Protein AF-0000000072260218 (afdb_homodimer)

Organism: Indibacter alkaliphilus (strain CCUG 57479 / KCTC 22604 / LW1) (NCBI:txid1189612)

Structure (mmCIF, N/CA/C/O backbone):
data_AF-0000000072260218-model_v1
#
loop_
_entity.id
_entity.type
_entity.pdbx_description
1 polymer 'Putative NADH-dependent oxidoreductase-possiblyglucose-fructose dependent oxidoreductase'
#
loop_
_atom_site.group_PDB
_atom_site.id
_atom_site.type_symbol
_atom_site.label_atom_id
_atom_site.label_alt_id
_atom_site.label_comp_id
_atom_site.label_asym_id
_atom_site.label_entity_id
_atom_site.label_seq_id
_atom_site.pdbx_PDB_ins_code
_atom_site.Cartn_x
_atom_site.Cartn_y
_atom_site.Cartn_z
_atom_site.occupancy
_atom_site.B_iso_or_equiv
_atom_site.auth_seq_id
_atom_site.auth_comp_id
_atom_site.auth_asym_id
_atom_site.auth_atom_id
_atom_site.pdbx_PDB_model_num
ATOM 1 N N . MET A 1 1 ? -12.445 -49.875 -11.922 1 36.62 1 MET A N 1
ATOM 2 C CA . MET A 1 1 ? -11.469 -49.812 -13 1 36.62 1 MET A CA 1
ATOM 3 C C . MET A 1 1 ? -10.359 -48.812 -12.664 1 36.62 1 MET A C 1
ATOM 5 O O . MET A 1 1 ? -10.633 -47.656 -12.344 1 36.62 1 MET A O 1
ATOM 9 N N . SER A 1 2 ? -9.242 -49.219 -12.133 1 46.06 2 SER A N 1
ATOM 10 C CA . SER A 1 2 ? -8.164 -48.469 -11.508 1 46.06 2 SER A CA 1
ATOM 11 C C . SER A 1 2 ? -7.699 -47.312 -12.406 1 46.06 2 SER A C 1
ATOM 13 O O . SER A 1 2 ? -7.426 -47.531 -13.594 1 46.06 2 SER A O 1
ATOM 15 N N . LYS A 1 3 ? -8.234 -46.062 -12.234 1 62.56 3 LYS A N 1
ATOM 16 C CA . LYS A 1 3 ? -7.992 -44.906 -13.117 1 62.56 3 LYS A CA 1
ATOM 17 C C . LYS A 1 3 ? -6.508 -44.75 -13.414 1 62.56 3 LYS A C 1
ATOM 19 O O . LYS A 1 3 ? -5.672 -44.844 -12.516 1 62.56 3 LYS A O 1
ATOM 24 N N . LYS A 1 4 ? -5.977 -45.062 -14.656 1 86.06 4 LYS A N 1
ATOM 25 C CA . LYS A 1 4 ? -4.613 -44.938 -15.164 1 86.06 4 LYS A CA 1
ATOM 26 C C . LYS A 1 4 ? -3.93 -43.688 -14.625 1 86.06 4 LYS A C 1
ATOM 28 O O . LYS A 1 4 ? -4.504 -42.594 -14.664 1 86.06 4 LYS A O 1
ATOM 33 N N . LYS A 1 5 ? -2.805 -43.938 -13.883 1 96.44 5 LYS A N 1
ATOM 34 C CA . LYS A 1 5 ? -2.01 -42.844 -13.359 1 96.44 5 LYS A CA 1
ATOM 35 C C . LYS A 1 5 ? -1.477 -41.969 -14.492 1 96.44 5 LYS A C 1
ATOM 37 O O . LYS A 1 5 ? -1.258 -42.438 -15.609 1 96.44 5 LYS A O 1
ATOM 42 N N . ILE A 1 6 ? -1.343 -40.75 -14.266 1 98.44 6 ILE A N 1
ATOM 43 C CA . ILE A 1 6 ? -0.779 -39.781 -15.203 1 98.44 6 ILE A CA 1
ATOM 44 C C . ILE A 1 6 ? 0.745 -39.875 -15.188 1 98.44 6 ILE A C 1
ATOM 46 O O . ILE A 1 6 ? 1.366 -39.75 -14.133 1 98.44 6 ILE A O 1
ATOM 50 N N . ASN A 1 7 ? 1.334 -40.188 -16.297 1 98.75 7 ASN A N 1
ATOM 51 C CA . ASN A 1 7 ? 2.789 -40.188 -16.406 1 98.75 7 ASN A CA 1
ATOM 52 C C . ASN A 1 7 ? 3.328 -38.75 -16.5 1 98.75 7 ASN A C 1
ATOM 54 O O . ASN A 1 7 ? 3.098 -38.062 -17.5 1 98.75 7 ASN A O 1
ATOM 58 N N . ILE A 1 8 ? 4.145 -38.375 -15.492 1 98.75 8 ILE A N 1
ATOM 59 C CA . ILE A 1 8 ? 4.645 -37 -15.383 1 98.75 8 ILE A CA 1
ATOM 60 C C . ILE A 1 8 ? 6.148 -36.969 -15.656 1 98.75 8 ILE A C 1
ATOM 62 O O . ILE A 1 8 ? 6.883 -37.844 -15.188 1 98.75 8 ILE A O 1
ATOM 66 N N . ALA A 1 9 ? 6.578 -35.969 -16.375 1 98.88 9 ALA A N 1
ATOM 67 C CA . ALA A 1 9 ? 8 -35.688 -16.5 1 98.88 9 ALA A CA 1
ATOM 68 C C . ALA A 1 9 ? 8.328 -34.312 -15.914 1 98.88 9 ALA A C 1
ATOM 70 O O . ALA A 1 9 ? 7.586 -33.344 -16.109 1 98.88 9 ALA A O 1
ATOM 71 N N . ILE A 1 10 ? 9.414 -34.188 -15.188 1 98.56 10 ILE A N 1
ATOM 72 C CA . ILE A 1 10 ? 9.883 -32.906 -14.648 1 98.56 10 ILE A CA 1
ATOM 73 C C . ILE A 1 10 ? 11.047 -32.406 -15.484 1 98.56 10 ILE A C 1
ATOM 75 O O . ILE A 1 10 ? 11.984 -33.125 -15.781 1 98.56 10 ILE A O 1
ATOM 79 N N . ILE A 1 11 ? 10.93 -31.125 -15.898 1 98.44 11 ILE A N 1
ATOM 80 C CA . ILE A 1 11 ? 11.953 -30.453 -16.688 1 98.44 11 ILE A CA 1
ATOM 81 C C . ILE A 1 11 ? 12.625 -29.375 -15.844 1 98.44 11 ILE A C 1
ATOM 83 O O . ILE A 1 11 ? 11.969 -28.438 -15.383 1 98.44 11 ILE A O 1
ATOM 87 N N . GLY A 1 12 ? 13.906 -29.391 -15.711 1 96.56 12 GLY A N 1
ATOM 88 C CA . GLY A 1 12 ? 14.617 -28.516 -14.797 1 96.56 12 GLY A CA 1
ATOM 89 C C . GLY A 1 12 ? 14.656 -29.047 -13.375 1 96.56 12 GLY A C 1
ATOM 90 O O . GLY A 1 12 ? 13.656 -29 -12.664 1 96.56 12 GLY A O 1
ATOM 91 N N . LEU A 1 13 ? 15.891 -29.438 -12.891 1 93.69 13 LEU A N 1
ATOM 92 C CA . LEU A 1 13 ? 15.961 -30.219 -11.648 1 93.69 13 LEU A CA 1
ATOM 93 C C . LEU A 1 13 ? 16.625 -29.406 -10.547 1 93.69 13 LEU A C 1
ATOM 95 O O . LEU A 1 13 ? 16.766 -29.875 -9.414 1 93.69 13 LEU A O 1
ATOM 99 N N . GLY A 1 14 ? 17.062 -28.156 -10.852 1 87.69 14 GLY A N 1
ATOM 100 C CA . GLY A 1 14 ? 17.5 -27.297 -9.75 1 87.69 14 GLY A CA 1
ATOM 101 C C . GLY A 1 14 ? 16.422 -27.109 -8.695 1 87.69 14 GLY A C 1
ATOM 102 O O . GLY A 1 14 ? 16.547 -27.656 -7.586 1 87.69 14 GLY A O 1
ATOM 103 N N . PHE A 1 15 ? 15.375 -26.516 -9.109 1 84.31 15 PHE A N 1
ATOM 104 C CA . PHE A 1 15 ? 14.211 -26.328 -8.258 1 84.31 15 PHE A CA 1
ATOM 105 C C . PHE A 1 15 ? 13.234 -27.484 -8.422 1 84.31 15 PHE A C 1
ATOM 107 O O . PHE A 1 15 ? 12.625 -27.938 -7.449 1 84.31 15 PHE A O 1
ATOM 114 N N . GLY A 1 16 ? 13.211 -28.078 -9.469 1 91.12 16 GLY A N 1
ATOM 115 C CA . GLY A 1 16 ? 12.195 -29.047 -9.852 1 91.12 16 GLY A CA 1
ATOM 116 C C . GLY A 1 16 ? 12.312 -30.359 -9.102 1 91.12 16 GLY A C 1
ATOM 117 O O . GLY A 1 16 ? 11.32 -31.062 -8.906 1 91.12 16 GL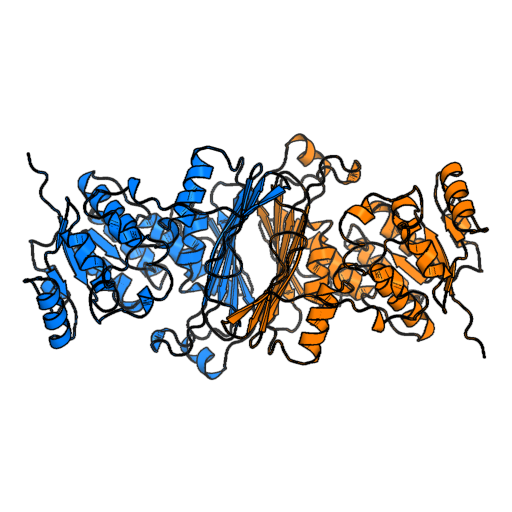Y A O 1
ATOM 118 N N . ALA A 1 17 ? 13.492 -30.703 -8.633 1 91.56 17 ALA A N 1
ATOM 119 C CA . ALA A 1 17 ? 13.719 -31.969 -7.941 1 91.56 17 ALA A CA 1
ATOM 120 C C . ALA A 1 17 ? 12.867 -32.062 -6.676 1 91.56 17 ALA A C 1
ATOM 122 O O . ALA A 1 17 ? 12.539 -33.156 -6.227 1 91.56 17 ALA A O 1
ATOM 123 N N . GLU A 1 18 ? 12.422 -30.922 -6.203 1 89.56 18 GLU A N 1
ATOM 124 C CA . GLU A 1 18 ? 11.609 -30.875 -4.988 1 89.56 18 GLU A CA 1
ATOM 125 C C . GLU A 1 18 ? 10.242 -31.516 -5.211 1 89.56 18 GLU A C 1
ATOM 127 O O . GLU A 1 18 ? 9.602 -31.953 -4.262 1 89.56 18 GLU A O 1
ATOM 132 N N . PHE A 1 19 ? 9.844 -31.594 -6.398 1 95.25 19 PHE A N 1
ATOM 133 C CA . PHE A 1 19 ? 8.5 -32.062 -6.703 1 95.25 19 PHE A CA 1
ATOM 134 C C . PHE A 1 19 ? 8.5 -33.562 -6.945 1 95.25 19 PHE A C 1
ATOM 136 O O . PHE A 1 19 ? 7.441 -34.188 -6.965 1 95.25 19 PHE A O 1
ATOM 143 N N . ILE A 1 20 ? 9.68 -34.219 -7.105 1 95.81 20 ILE A N 1
ATOM 144 C CA . ILE A 1 20 ? 9.781 -35.625 -7.504 1 95.81 20 ILE A CA 1
ATOM 145 C C . ILE A 1 20 ? 9.117 -36.5 -6.453 1 95.81 20 ILE A C 1
ATOM 147 O O . ILE A 1 20 ? 8.227 -37.312 -6.773 1 95.81 20 ILE A O 1
ATOM 151 N N . PRO A 1 21 ? 9.406 -36.312 -5.16 1 94.81 21 PRO A N 1
ATOM 152 C CA . PRO A 1 21 ? 8.773 -37.188 -4.168 1 94.81 21 PRO A CA 1
ATOM 153 C C . PRO A 1 21 ? 7.262 -37 -4.09 1 94.81 21 PRO A C 1
ATOM 155 O O . PRO A 1 21 ? 6.527 -37.938 -3.779 1 94.81 21 PRO A O 1
ATOM 158 N N . ILE A 1 22 ? 6.82 -35.781 -4.336 1 96.31 22 ILE A N 1
ATOM 159 C CA . ILE A 1 22 ? 5.391 -35.5 -4.289 1 96.31 22 ILE A CA 1
ATOM 160 C C . ILE A 1 22 ? 4.676 -36.25 -5.406 1 96.31 22 ILE A C 1
ATOM 162 O O . ILE A 1 22 ? 3.67 -36.938 -5.16 1 96.31 22 ILE A O 1
ATOM 166 N N . TYR A 1 23 ? 5.246 -36.25 -6.602 1 97.69 23 TYR A N 1
ATOM 167 C CA . TYR A 1 23 ? 4.668 -37 -7.719 1 97.69 23 TYR A CA 1
ATOM 168 C C . TYR A 1 23 ? 4.758 -38.5 -7.477 1 97.69 23 TYR A C 1
ATOM 170 O O . TYR A 1 23 ? 3.848 -39.25 -7.836 1 97.69 23 TYR A O 1
ATOM 178 N N . GLN A 1 24 ? 5.836 -38.969 -6.883 1 97.19 24 GLN A N 1
ATOM 179 C CA . GLN A 1 24 ? 6.043 -40.375 -6.629 1 97.19 24 GLN A CA 1
ATOM 180 C C . GLN A 1 24 ? 5.004 -40.938 -5.656 1 97.19 24 GLN A C 1
ATOM 182 O O . GLN A 1 24 ? 4.59 -42.094 -5.766 1 97.19 24 GLN A O 1
ATOM 187 N N . LYS A 1 25 ? 4.594 -40.031 -4.75 1 96.88 25 LYS A N 1
ATOM 188 C CA . LYS A 1 25 ? 3.701 -40.5 -3.689 1 96.88 25 LYS A CA 1
ATOM 189 C C . LYS A 1 25 ? 2.244 -40.219 -4.027 1 96.88 25 LYS A C 1
ATOM 191 O O . LYS A 1 25 ? 1.332 -40.781 -3.426 1 96.88 25 LYS A O 1
ATOM 196 N N . HIS A 1 26 ? 2.014 -39.375 -4.941 1 97.88 26 HIS A N 1
ATOM 197 C CA . HIS A 1 26 ? 0.639 -39 -5.277 1 97.88 26 HIS A CA 1
ATOM 198 C C . HIS A 1 26 ? -0.104 -40.188 -5.891 1 97.88 26 HIS A C 1
ATOM 200 O O . HIS A 1 26 ? 0.411 -40.844 -6.797 1 97.88 26 HIS A O 1
ATOM 206 N N . PRO A 1 27 ? -1.343 -40.469 -5.539 1 97.81 27 PRO A N 1
ATOM 207 C CA . PRO A 1 27 ? -2.059 -41.656 -5.992 1 97.81 27 PRO A CA 1
ATOM 208 C C . PRO A 1 27 ? -2.389 -41.625 -7.48 1 97.81 27 PRO A C 1
ATOM 210 O O . PRO A 1 27 ? -2.605 -42.656 -8.094 1 97.81 27 PRO A O 1
ATOM 213 N N . ASN A 1 28 ? -2.361 -40.438 -8.078 1 98.06 28 ASN A N 1
ATOM 214 C CA . ASN A 1 28 ? -2.795 -40.312 -9.469 1 98.06 28 ASN A CA 1
ATOM 215 C C . ASN A 1 28 ? -1.615 -40.062 -10.406 1 98.06 28 ASN A C 1
ATOM 217 O O . ASN A 1 28 ? -1.804 -39.75 -11.586 1 98.06 28 ASN A O 1
ATOM 221 N N . ALA A 1 29 ? -0.395 -40.219 -9.906 1 98.31 29 ALA A N 1
ATOM 222 C CA . ALA A 1 29 ? 0.745 -39.875 -10.75 1 98.31 29 ALA A CA 1
ATOM 223 C C . ALA A 1 29 ? 1.788 -40.969 -10.75 1 98.31 29 ALA A C 1
ATOM 225 O O . ALA A 1 29 ? 1.928 -41.688 -9.766 1 98.31 29 ALA A O 1
ATOM 226 N N . ASN A 1 30 ? 2.395 -41.156 -11.836 1 98.25 30 ASN A N 1
ATOM 227 C CA . ASN A 1 30 ? 3.639 -41.906 -11.992 1 98.25 30 ASN A CA 1
ATOM 228 C C . ASN A 1 30 ? 4.793 -41 -12.398 1 98.25 30 ASN A C 1
ATOM 230 O O . ASN A 1 30 ? 4.754 -40.375 -13.453 1 98.25 30 ASN A O 1
ATOM 234 N N . MET A 1 31 ? 5.773 -40.812 -11.477 1 98.12 31 MET A N 1
ATOM 235 C CA . MET A 1 31 ? 6.977 -40.062 -11.812 1 98.12 31 MET A CA 1
ATOM 236 C C . MET A 1 31 ? 7.781 -40.781 -12.891 1 98.12 31 MET A C 1
ATOM 238 O O . MET A 1 31 ? 8.711 -41.5 -12.578 1 98.12 31 MET A O 1
ATOM 242 N N . TYR A 1 32 ? 7.512 -40.406 -14.086 1 98.62 32 TYR A N 1
ATOM 243 C CA . TYR A 1 32 ? 7.898 -41.25 -15.227 1 98.62 32 TYR A CA 1
ATOM 244 C C . TYR A 1 32 ? 9.289 -40.875 -15.727 1 98.62 32 TYR A C 1
ATOM 246 O O . TYR A 1 32 ? 10.094 -41.75 -16.062 1 98.62 32 TYR A O 1
ATOM 254 N N . ALA A 1 33 ? 9.594 -39.531 -15.758 1 98.81 33 ALA A N 1
ATOM 255 C CA . ALA A 1 33 ? 10.852 -39.125 -16.375 1 98.81 33 ALA A CA 1
ATOM 256 C C . ALA A 1 33 ? 11.344 -37.812 -15.773 1 98.81 33 ALA A C 1
ATOM 258 O O . ALA A 1 33 ? 10.562 -37.062 -15.164 1 98.81 33 ALA A O 1
ATOM 259 N N . ILE A 1 34 ? 12.633 -37.531 -15.945 1 98.69 34 ILE A N 1
ATOM 260 C CA . ILE A 1 34 ? 13.266 -36.281 -15.594 1 98.69 34 ILE A CA 1
ATOM 261 C C . ILE A 1 34 ? 14.156 -35.812 -16.734 1 98.69 34 ILE A C 1
ATOM 263 O O . ILE A 1 34 ? 14.609 -36.594 -17.547 1 98.69 34 ILE A O 1
ATOM 267 N N . CYS A 1 35 ? 14.336 -34.469 -16.781 1 98.69 35 CYS A N 1
ATOM 268 C CA . CYS A 1 35 ? 15.102 -33.906 -17.875 1 98.69 35 CYS A CA 1
ATOM 269 C C . CYS A 1 35 ? 15.953 -32.719 -17.375 1 98.69 35 CYS A C 1
ATOM 271 O O . CYS A 1 35 ? 15.461 -31.859 -16.672 1 98.69 35 CYS A O 1
ATOM 273 N N . GLN A 1 36 ? 17.203 -32.75 -17.672 1 97.06 36 GLN A N 1
ATOM 274 C CA . GLN A 1 36 ? 18.094 -31.625 -17.516 1 97.06 36 GLN A CA 1
ATOM 275 C C . GLN A 1 36 ? 19.312 -31.75 -18.453 1 97.06 36 GLN A C 1
ATOM 277 O O . GLN A 1 36 ? 19.625 -32.844 -18.906 1 97.06 36 GLN A O 1
ATOM 282 N N . ARG A 1 37 ? 20.016 -30.625 -18.641 1 96.12 37 ARG A N 1
ATOM 283 C CA . ARG A 1 37 ? 21.062 -30.578 -19.656 1 96.12 37 ARG A CA 1
ATOM 284 C C . ARG A 1 37 ? 22.328 -31.281 -19.156 1 96.12 37 ARG A C 1
ATOM 286 O O . ARG A 1 37 ? 22.984 -31.984 -19.922 1 96.12 37 ARG A O 1
ATOM 293 N N . ASN A 1 38 ? 22.609 -31.125 -17.875 1 96.31 38 ASN A N 1
ATOM 294 C CA . ASN A 1 38 ? 23.797 -31.734 -17.312 1 96.31 38 ASN A CA 1
ATOM 295 C C . ASN A 1 38 ? 23.578 -33.219 -16.984 1 96.31 38 ASN A C 1
ATOM 297 O O . ASN A 1 38 ? 22.922 -33.531 -16 1 96.31 38 ASN A O 1
ATOM 301 N N . GLU A 1 39 ? 24.25 -34.094 -17.656 1 97.5 39 GLU A N 1
ATOM 302 C CA . GLU A 1 39 ? 24.016 -35.531 -17.547 1 97.5 39 GLU A CA 1
ATOM 303 C C . GLU A 1 39 ? 24.422 -36.062 -16.172 1 97.5 39 GLU A C 1
ATOM 305 O O . GLU A 1 39 ? 23.75 -36.906 -15.609 1 97.5 39 GLU A O 1
ATOM 310 N N . GLN A 1 40 ? 25.516 -35.531 -15.703 1 97.5 40 GLN A N 1
ATOM 311 C CA . GLN A 1 40 ? 26 -36 -14.406 1 97.5 40 GLN A CA 1
ATOM 312 C C . GLN A 1 40 ? 24.984 -35.656 -13.305 1 97.5 40 GLN A C 1
ATOM 314 O O . GLN A 1 40 ? 24.625 -36.562 -12.516 1 97.5 40 GLN A O 1
ATOM 319 N N . LYS A 1 41 ? 24.547 -34.469 -13.289 1 95.81 41 LYS A N 1
ATOM 320 C CA . LYS A 1 41 ? 23.562 -34.062 -12.281 1 95.81 41 LYS A CA 1
ATOM 321 C C . LYS A 1 41 ? 22.234 -34.781 -12.477 1 95.81 41 LYS A C 1
ATOM 323 O O . LYS A 1 41 ? 21.578 -35.156 -11.5 1 95.81 41 LYS A O 1
ATOM 328 N N . LEU A 1 42 ? 21.906 -34.969 -13.742 1 97.25 42 LEU A N 1
ATOM 329 C CA . LEU A 1 42 ? 20.688 -35.719 -14.086 1 97.25 42 LEU A CA 1
ATOM 330 C C . LEU A 1 42 ? 20.719 -37.125 -13.492 1 97.25 42 LEU A C 1
ATOM 332 O O . LEU A 1 42 ? 19.75 -37.562 -12.859 1 97.25 42 LEU A O 1
ATOM 336 N N . ASN A 1 43 ? 21.828 -37.781 -13.656 1 97.31 43 ASN A N 1
ATOM 337 C CA . ASN A 1 43 ? 21.953 -39.156 -13.18 1 97.31 43 ASN A CA 1
ATOM 338 C C . ASN A 1 43 ? 22 -39.219 -11.656 1 97.31 43 ASN A C 1
ATOM 340 O O . ASN A 1 43 ? 21.453 -40.125 -11.055 1 97.31 43 ASN A O 1
ATOM 344 N N . GLU A 1 44 ? 22.641 -38.25 -11.094 1 96.19 44 GLU A N 1
ATOM 345 C CA . GLU A 1 44 ? 22.672 -38.188 -9.641 1 96.19 44 GLU A CA 1
ATOM 346 C C . GLU A 1 44 ? 21.266 -38.094 -9.047 1 96.19 44 GLU A C 1
ATOM 348 O O . GLU A 1 44 ? 20.922 -38.812 -8.117 1 96.19 44 GLU A O 1
ATOM 353 N N . ILE A 1 45 ? 20.469 -37.25 -9.641 1 95.88 45 ILE A N 1
ATOM 354 C CA . ILE A 1 45 ? 19.109 -37.031 -9.156 1 95.88 45 ILE A CA 1
ATOM 355 C C . ILE A 1 45 ? 18.25 -38.25 -9.492 1 95.88 45 ILE A C 1
ATOM 357 O O . ILE A 1 45 ? 17.484 -38.719 -8.648 1 95.88 45 ILE A O 1
ATOM 361 N N . GLY A 1 46 ? 18.406 -38.781 -10.695 1 96.75 46 GLY A N 1
ATOM 362 C CA . GLY A 1 46 ? 17.672 -39.969 -11.078 1 96.75 46 GLY A CA 1
ATOM 363 C C . GLY A 1 46 ? 17.938 -41.156 -10.156 1 96.75 46 GLY A C 1
ATOM 364 O O . GLY A 1 46 ? 17.016 -41.875 -9.781 1 96.75 46 GLY A O 1
ATOM 365 N N . ASP A 1 47 ? 19.203 -41.344 -9.797 1 96.56 47 ASP A N 1
ATOM 366 C CA . ASP A 1 47 ? 19.594 -42.406 -8.891 1 96.56 47 ASP A CA 1
ATOM 367 C C . ASP A 1 47 ? 19.016 -42.188 -7.492 1 96.56 47 ASP A C 1
ATOM 369 O O . ASP A 1 47 ? 18.516 -43.125 -6.867 1 96.56 47 ASP A O 1
ATOM 373 N N . ALA A 1 48 ? 19.125 -40.969 -7.09 1 93.81 48 ALA A N 1
ATOM 374 C CA . ALA A 1 48 ? 18.703 -40.656 -5.734 1 93.81 48 ALA A CA 1
ATOM 375 C C . ALA A 1 48 ? 17.203 -40.906 -5.555 1 93.81 48 ALA A C 1
ATOM 377 O O . ALA A 1 48 ? 16.766 -41.344 -4.48 1 93.81 48 ALA A O 1
ATOM 378 N N . PHE A 1 49 ? 16.406 -40.688 -6.629 1 95.25 49 PHE A N 1
ATOM 379 C CA . PHE A 1 49 ? 14.953 -40.781 -6.484 1 95.25 49 PHE A CA 1
ATOM 380 C C . PHE A 1 49 ? 14.398 -42 -7.195 1 95.25 49 PHE A C 1
ATOM 382 O O . PHE A 1 49 ? 13.195 -42.25 -7.16 1 95.25 49 PHE A O 1
ATOM 389 N N . GLY A 1 50 ? 15.242 -42.75 -7.867 1 96.81 50 GLY A N 1
ATOM 390 C CA . GLY A 1 50 ? 14.836 -43.969 -8.539 1 96.81 50 GLY A CA 1
ATOM 391 C C . GLY A 1 50 ? 14.023 -43.719 -9.797 1 96.81 50 GLY A C 1
ATOM 392 O O . GLY A 1 50 ? 13.047 -44.438 -10.055 1 96.81 50 GLY A O 1
ATOM 393 N N . VAL A 1 51 ? 14.422 -42.688 -10.516 1 97.56 51 VAL A N 1
ATOM 394 C CA . VAL A 1 51 ? 13.75 -42.406 -11.789 1 97.56 51 VAL A CA 1
ATOM 395 C C . VAL A 1 51 ? 14.578 -42.969 -12.938 1 97.56 51 VAL A C 1
ATOM 397 O O . VAL A 1 51 ? 15.727 -42.594 -13.141 1 97.56 51 VAL A O 1
ATOM 400 N N . GLU A 1 52 ? 14.039 -43.875 -13.688 1 97.75 52 GLU A N 1
ATOM 401 C CA . GLU A 1 52 ? 14.781 -44.594 -14.703 1 97.75 52 GLU A CA 1
ATOM 402 C C . GLU A 1 52 ? 14.859 -43.812 -16.016 1 97.75 52 GLU A C 1
ATOM 404 O O . GLU A 1 52 ? 15.914 -43.781 -16.656 1 97.75 52 GLU A O 1
ATOM 409 N N . ASN A 1 53 ? 13.75 -43.25 -16.469 1 98.56 53 ASN A N 1
ATOM 410 C CA . ASN A 1 53 ? 13.734 -42.5 -17.719 1 98.56 53 ASN A CA 1
ATOM 411 C C . ASN A 1 53 ? 14.352 -41.094 -17.562 1 98.56 53 ASN A C 1
ATOM 413 O O . ASN A 1 53 ? 13.82 -40.25 -16.844 1 98.56 53 ASN A O 1
ATOM 417 N N . ARG A 1 54 ? 15.453 -40.875 -18.203 1 98.56 54 ARG A N 1
ATOM 418 C CA . ARG A 1 54 ? 16.25 -39.656 -18.062 1 98.56 54 ARG A CA 1
ATOM 419 C C . ARG A 1 54 ? 16.609 -39.094 -19.406 1 98.56 54 ARG A C 1
ATOM 421 O O . ARG A 1 54 ? 17.016 -39.812 -20.328 1 98.56 54 ARG A O 1
ATOM 428 N N . TYR A 1 55 ? 16.406 -37.812 -19.578 1 98.69 55 TYR A N 1
ATOM 429 C CA . TYR A 1 55 ? 16.656 -37.125 -20.844 1 98.69 55 TYR A CA 1
ATOM 430 C C . TYR A 1 55 ? 17.578 -35.938 -20.641 1 98.69 55 TYR A C 1
ATOM 432 O O . TYR A 1 55 ? 17.438 -35.188 -19.672 1 98.69 55 TYR A O 1
ATOM 440 N N . THR A 1 56 ? 18.484 -35.688 -21.562 1 98.31 56 THR A N 1
ATOM 441 C CA . THR A 1 56 ? 19.312 -34.5 -21.562 1 98.31 56 THR A CA 1
ATOM 442 C C . THR A 1 56 ? 18.797 -33.5 -22.578 1 98.31 56 THR A C 1
ATOM 444 O O . THR A 1 56 ? 19.234 -32.344 -22.609 1 98.31 56 THR A O 1
ATOM 447 N N . ASP A 1 57 ? 17.859 -34 -23.344 1 98.19 57 ASP A N 1
ATOM 448 C CA . ASP A 1 57 ? 17.281 -33.188 -24.406 1 98.19 57 ASP A CA 1
ATOM 449 C C . ASP A 1 57 ? 15.758 -33.125 -24.297 1 98.19 57 ASP A C 1
ATOM 451 O O . ASP A 1 57 ? 15.094 -34.156 -24.312 1 98.19 57 ASP A O 1
ATOM 455 N N . TYR A 1 58 ? 15.227 -31.938 -24.25 1 98.5 58 TYR A N 1
ATOM 456 C CA . TYR A 1 58 ? 13.797 -31.719 -24.031 1 98.5 58 TYR A CA 1
ATOM 457 C C . TYR A 1 58 ? 12.984 -32.188 -25.219 1 98.5 58 TYR A C 1
ATOM 459 O O . TYR A 1 58 ? 11.922 -32.812 -25.062 1 98.5 58 TYR A O 1
ATOM 467 N N . ASP A 1 59 ? 13.453 -31.938 -26.422 1 98.5 59 ASP A N 1
ATOM 468 C CA . ASP A 1 59 ? 12.734 -32.375 -27.625 1 98.5 59 ASP A CA 1
ATOM 469 C C . ASP A 1 59 ? 12.648 -33.875 -27.703 1 98.5 59 ASP A C 1
ATOM 471 O O . ASP A 1 59 ? 11.641 -34.438 -28.172 1 98.5 59 ASP A O 1
ATOM 475 N N . GLU A 1 60 ? 13.734 -34.562 -27.281 1 98.56 60 GLU A N 1
ATOM 476 C CA . GLU A 1 60 ? 13.711 -36.031 -27.266 1 98.56 60 GLU A CA 1
ATOM 477 C C . GLU A 1 60 ? 12.688 -36.531 -26.25 1 98.56 60 GLU A C 1
ATOM 479 O O . GLU A 1 60 ? 12 -37.531 -26.516 1 98.56 60 GLU A O 1
ATOM 484 N N . LEU A 1 61 ? 12.656 -35.875 -25.125 1 98.75 61 LEU A N 1
ATOM 485 C CA . LEU A 1 61 ? 11.672 -36.25 -24.109 1 98.75 61 LEU A CA 1
ATOM 486 C C . LEU A 1 61 ? 10.258 -36.156 -24.672 1 98.75 61 LEU A C 1
ATOM 488 O O . LEU A 1 61 ? 9.422 -37.031 -24.438 1 98.75 61 LEU A O 1
ATOM 492 N N . LEU A 1 62 ? 9.922 -35.156 -25.469 1 98.75 62 LEU A N 1
ATOM 493 C CA . LEU A 1 62 ? 8.578 -34.875 -25.953 1 98.75 62 LEU A CA 1
ATOM 494 C C . LEU A 1 62 ? 8.125 -35.906 -26.969 1 98.75 62 LEU A C 1
ATOM 496 O O . LEU A 1 62 ? 6.934 -36.031 -27.25 1 98.75 62 LEU A O 1
ATOM 500 N N . LYS A 1 63 ? 9.062 -36.688 -27.484 1 98.5 63 LYS A N 1
ATOM 501 C CA . LYS A 1 63 ? 8.734 -37.719 -28.453 1 98.5 63 LYS A CA 1
ATOM 502 C C . LYS A 1 63 ? 8.211 -38.969 -27.766 1 98.5 63 LYS A C 1
ATOM 504 O O . LYS A 1 63 ? 7.641 -39.875 -28.406 1 98.5 63 LYS A O 1
ATOM 509 N N . ASP A 1 64 ? 8.453 -39.062 -26.5 1 98.56 64 ASP A N 1
ATOM 510 C CA . ASP A 1 64 ? 8.016 -40.25 -25.75 1 98.56 64 ASP A CA 1
ATOM 511 C C . ASP A 1 64 ? 6.496 -40.281 -25.625 1 98.56 64 ASP A C 1
ATOM 513 O O . ASP A 1 64 ? 5.902 -39.438 -24.938 1 98.56 64 ASP A O 1
ATOM 517 N N . PRO A 1 65 ? 5.832 -41.25 -26.219 1 98.06 65 PRO A N 1
ATOM 518 C CA . PRO A 1 65 ? 4.371 -41.281 -26.203 1 98.06 65 PRO A CA 1
ATOM 519 C C . PRO A 1 65 ? 3.793 -41.656 -24.844 1 98.06 65 PRO A C 1
ATOM 521 O O . PRO A 1 65 ? 2.588 -41.531 -24.609 1 98.06 65 PRO A O 1
ATOM 524 N N . ASN A 1 66 ? 4.652 -42.094 -23.938 1 98.12 66 ASN A N 1
ATOM 525 C CA . ASN A 1 66 ? 4.176 -42.5 -22.625 1 98.12 66 ASN A CA 1
ATOM 526 C C . ASN A 1 66 ? 4.039 -41.344 -21.672 1 98.12 66 ASN A C 1
ATOM 528 O O . ASN A 1 66 ? 3.43 -41.469 -20.609 1 98.12 66 ASN A O 1
ATOM 532 N N . ILE A 1 67 ? 4.559 -40.188 -22.031 1 98.69 67 ILE A N 1
ATOM 533 C CA . ILE A 1 67 ? 4.461 -39.031 -21.172 1 98.69 67 ILE A CA 1
ATOM 534 C C . ILE A 1 67 ? 3.129 -38.312 -21.406 1 98.69 67 ILE A C 1
ATOM 536 O O . ILE A 1 67 ? 2.822 -37.938 -22.531 1 98.69 67 ILE A O 1
ATOM 540 N N . ASP A 1 68 ? 2.363 -38.156 -20.312 1 98.75 68 ASP A N 1
ATOM 541 C CA . ASP A 1 68 ? 1.061 -37.5 -20.406 1 98.75 68 ASP A CA 1
ATOM 542 C C . ASP A 1 68 ? 1.18 -36 -20.156 1 98.75 68 ASP A C 1
ATOM 544 O O . ASP A 1 68 ? 0.434 -35.188 -20.734 1 98.75 68 ASP A O 1
ATOM 548 N N . ALA A 1 69 ? 2.062 -35.594 -19.25 1 98.88 69 ALA A N 1
ATOM 549 C CA . ALA A 1 69 ? 2.178 -34.219 -18.812 1 98.88 69 ALA A CA 1
ATOM 550 C C . ALA A 1 69 ? 3.611 -33.875 -18.406 1 98.88 69 ALA A C 1
ATOM 552 O O . ALA A 1 69 ? 4.379 -34.781 -18.047 1 98.88 69 ALA A O 1
ATOM 553 N N . VAL A 1 70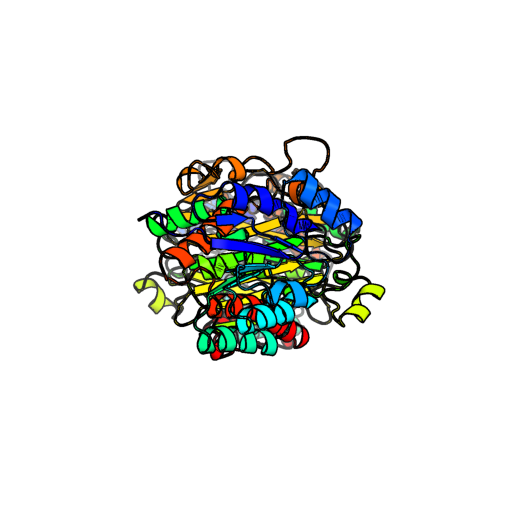 ? 3.926 -32.625 -18.5 1 98.94 70 VAL A N 1
ATOM 554 C CA . VAL A 1 70 ? 5.242 -32.156 -18.078 1 98.94 70 VAL A CA 1
ATOM 555 C C . VAL A 1 70 ? 5.082 -31.078 -17.016 1 98.94 70 VAL A C 1
ATOM 557 O O . VAL A 1 70 ? 4.113 -30.312 -17.016 1 98.94 70 VAL A O 1
ATOM 560 N N . HIS A 1 71 ? 5.98 -31.031 -16.062 1 98.88 71 HIS A N 1
ATOM 561 C CA . HIS A 1 71 ? 6.168 -29.953 -15.086 1 98.88 71 HIS A CA 1
ATOM 562 C C . HIS A 1 71 ? 7.48 -29.219 -15.32 1 98.88 71 HIS A C 1
ATOM 564 O O . HIS A 1 71 ? 8.555 -29.766 -15.039 1 98.88 71 HIS A O 1
ATOM 570 N N . ILE A 1 72 ? 7.336 -28 -15.828 1 98.81 72 ILE A N 1
ATOM 571 C CA . ILE A 1 72 ? 8.477 -27.219 -16.297 1 98.81 72 ILE A CA 1
ATOM 572 C C . ILE A 1 72 ? 8.977 -26.312 -15.172 1 98.81 72 ILE A C 1
ATOM 574 O O . ILE A 1 72 ? 8.234 -25.453 -14.688 1 98.81 72 ILE A O 1
ATOM 578 N N . ASN A 1 73 ? 10.273 -26.469 -14.773 1 97.06 73 ASN A N 1
ATOM 579 C CA . ASN A 1 73 ? 10.914 -25.703 -13.703 1 97.06 73 ASN A CA 1
ATOM 580 C C . ASN A 1 73 ? 12.211 -25.062 -14.172 1 97.06 73 ASN A C 1
ATOM 582 O O . ASN A 1 73 ? 13.133 -24.875 -13.383 1 97.06 73 ASN A O 1
ATOM 586 N N . THR A 1 74 ? 12.336 -24.734 -15.445 1 95.81 74 THR A N 1
ATOM 587 C CA . THR A 1 74 ? 13.5 -24.125 -16.062 1 95.81 74 THR A CA 1
ATOM 588 C C . THR A 1 74 ? 13.484 -22.609 -15.859 1 95.81 74 THR A C 1
ATOM 590 O O . THR A 1 74 ? 12.555 -22.062 -15.25 1 95.81 74 THR A O 1
ATOM 593 N N . PRO A 1 75 ? 14.539 -21.906 -16.281 1 92.56 75 PRO A N 1
ATOM 594 C CA . PRO A 1 75 ? 14.562 -20.438 -16.156 1 92.56 75 PRO A CA 1
ATOM 595 C C . PRO A 1 75 ? 13.43 -19.766 -16.938 1 92.56 75 PRO A C 1
ATOM 597 O O . PRO A 1 75 ? 12.938 -20.328 -17.922 1 92.56 75 PRO A O 1
ATOM 600 N N . ILE A 1 76 ? 13.109 -18.578 -16.547 1 93.56 76 ILE A N 1
ATOM 601 C CA . ILE A 1 76 ? 11.914 -17.844 -16.953 1 93.56 76 ILE A CA 1
ATOM 602 C C . ILE A 1 76 ? 11.859 -17.719 -18.469 1 93.56 76 ILE A C 1
ATOM 604 O O . ILE A 1 76 ? 10.797 -17.828 -19.078 1 93.56 76 ILE A O 1
ATOM 608 N N . GLN A 1 77 ? 12.977 -17.578 -19.109 1 94 77 GLN A N 1
ATOM 609 C CA . GLN A 1 77 ? 13.031 -17.297 -20.531 1 94 77 GLN A CA 1
ATOM 610 C C . GLN A 1 77 ? 12.625 -18.516 -21.359 1 94 77 GLN A C 1
ATOM 612 O O . GLN A 1 77 ? 12.273 -18.391 -22.531 1 94 77 GLN A O 1
ATOM 617 N N . ALA A 1 78 ? 12.602 -19.672 -20.719 1 96.81 78 ALA A N 1
ATOM 618 C CA . ALA A 1 78 ? 12.344 -20.906 -21.453 1 96.81 78 ALA A CA 1
ATOM 619 C C . ALA A 1 78 ? 10.883 -21.328 -21.312 1 96.81 78 ALA A C 1
ATOM 621 O O . ALA A 1 78 ? 10.422 -22.219 -22.031 1 96.81 78 ALA A O 1
ATOM 622 N N . HIS A 1 79 ? 10.102 -20.688 -20.469 1 98.62 79 HIS A N 1
ATOM 623 C CA . HIS A 1 79 ? 8.773 -21.172 -20.094 1 98.62 79 HIS A CA 1
ATOM 624 C C . HIS A 1 79 ? 7.852 -21.266 -21.297 1 98.62 79 HIS A C 1
ATOM 626 O O . HIS A 1 79 ? 7.273 -22.312 -21.562 1 98.62 79 HIS A O 1
ATOM 632 N N . ALA A 1 80 ? 7.797 -20.188 -22.031 1 98.88 80 ALA A N 1
ATOM 633 C CA . ALA A 1 80 ? 6.832 -20.141 -23.125 1 98.88 80 ALA A CA 1
ATOM 634 C C . ALA A 1 80 ? 7.184 -21.141 -24.219 1 98.88 80 ALA A C 1
ATOM 636 O O . ALA A 1 80 ? 6.336 -21.938 -24.656 1 98.88 80 ALA A O 1
ATOM 637 N N . GLU A 1 81 ? 8.43 -21.125 -24.625 1 98.81 81 GLU A N 1
ATOM 638 C CA . GLU A 1 81 ? 8.867 -22.031 -25.688 1 98.81 81 GLU A CA 1
ATOM 639 C C . GLU A 1 81 ? 8.625 -23.484 -25.281 1 98.81 81 GLU A C 1
ATOM 641 O O . GLU A 1 81 ? 8.086 -24.266 -26.078 1 98.81 81 GLU A O 1
ATOM 646 N N . GLN A 1 82 ? 9.008 -23.828 -24.094 1 98.88 82 GLN A N 1
ATOM 647 C CA . GLN A 1 82 ? 8.883 -25.219 -23.641 1 98.88 82 GLN A CA 1
ATOM 648 C C . GLN A 1 82 ? 7.422 -25.609 -23.453 1 98.88 82 GLN A C 1
ATOM 650 O O . GLN A 1 82 ? 7.031 -26.734 -23.781 1 98.88 82 GLN A O 1
ATOM 655 N N . SER A 1 83 ? 6.602 -24.719 -22.969 1 98.94 83 SER A N 1
ATOM 656 C CA . SER A 1 83 ? 5.176 -24.984 -22.812 1 98.94 83 SER A CA 1
ATOM 657 C C . SER A 1 83 ? 4.516 -25.219 -24.172 1 98.94 83 SER A C 1
ATOM 659 O O . SER A 1 83 ? 3.744 -26.172 -24.328 1 98.94 83 SER A O 1
ATOM 661 N N . LEU A 1 84 ? 4.852 -24.375 -25.141 1 98.94 84 LEU A N 1
ATOM 662 C CA . LEU A 1 84 ? 4.266 -24.5 -26.469 1 98.94 84 LEU A CA 1
ATOM 663 C C . LEU A 1 84 ? 4.684 -25.797 -27.141 1 98.94 84 LEU A C 1
ATOM 665 O O . LEU A 1 84 ? 3.852 -26.484 -27.719 1 98.94 84 LEU A O 1
ATOM 669 N N . LYS A 1 85 ? 5.965 -26.156 -27.031 1 98.88 85 LYS A N 1
ATOM 670 C CA . LYS A 1 85 ? 6.445 -27.406 -27.594 1 98.88 85 LYS A CA 1
ATOM 671 C C . LYS A 1 85 ? 5.715 -28.594 -26.984 1 98.88 85 LYS A C 1
ATOM 673 O O . LYS A 1 85 ? 5.336 -29.531 -27.688 1 98.88 85 LYS A O 1
ATOM 678 N N . ALA A 1 86 ? 5.5 -28.547 -25.672 1 98.94 86 ALA A N 1
ATOM 679 C CA . ALA A 1 86 ? 4.836 -29.641 -24.984 1 98.94 86 ALA A CA 1
ATOM 680 C C . ALA A 1 86 ? 3.381 -29.781 -25.422 1 98.94 86 ALA A C 1
ATOM 682 O O . ALA A 1 86 ? 2.914 -30.875 -25.734 1 98.94 86 ALA A O 1
ATOM 683 N N . LEU A 1 87 ? 2.67 -28.688 -25.484 1 98.88 87 LEU A N 1
ATOM 684 C CA . LEU A 1 87 ? 1.271 -28.688 -25.906 1 98.88 87 LEU A CA 1
ATOM 685 C C . LEU A 1 87 ? 1.132 -29.234 -27.328 1 98.88 87 LEU A C 1
ATOM 687 O O . LEU A 1 87 ? 0.258 -30.062 -27.594 1 98.88 87 LEU A O 1
ATOM 691 N N . ARG A 1 88 ? 2.041 -28.844 -28.172 1 98.44 88 ARG A N 1
ATOM 692 C CA . ARG A 1 88 ? 1.991 -29.266 -29.562 1 98.44 88 ARG A CA 1
ATOM 693 C C . ARG A 1 88 ? 2.373 -30.75 -29.703 1 98.44 88 ARG A C 1
ATOM 695 O O . ARG A 1 88 ? 1.989 -31.406 -30.656 1 98.44 88 ARG A O 1
ATOM 702 N N . ALA A 1 89 ? 3.1 -31.25 -28.719 1 98.75 89 ALA A N 1
ATOM 703 C CA . ALA A 1 89 ? 3.49 -32.656 -28.703 1 98.75 89 ALA A CA 1
ATOM 704 C C . ALA A 1 89 ? 2.428 -33.5 -28.016 1 98.75 89 ALA A C 1
ATOM 706 O O . ALA A 1 89 ? 2.609 -34.719 -27.844 1 98.75 89 ALA A O 1
ATOM 707 N N . GLY A 1 90 ? 1.336 -32.906 -27.594 1 98.62 90 GLY A N 1
ATOM 708 C CA . GLY A 1 90 ? 0.222 -33.656 -27.016 1 98.62 90 GLY A CA 1
ATOM 709 C C . GLY A 1 90 ? 0.35 -33.844 -25.516 1 98.62 90 GLY A C 1
ATOM 710 O O . GLY A 1 90 ? -0.207 -34.812 -24.969 1 98.62 90 GLY A O 1
ATOM 711 N N . LYS A 1 91 ? 1.088 -33.031 -24.844 1 98.88 91 LYS A N 1
ATOM 712 C CA . LYS A 1 91 ? 1.318 -33.188 -23.406 1 98.88 91 LYS A CA 1
ATOM 713 C C . LYS A 1 91 ? 0.681 -32.031 -22.625 1 98.88 91 LYS A C 1
ATOM 715 O O . LYS A 1 91 ? 0.732 -30.891 -23.047 1 98.88 91 LYS A O 1
ATOM 720 N N . HIS A 1 92 ? -0.005 -32.312 -21.469 1 98.88 92 HIS A N 1
ATOM 721 C CA . HIS A 1 92 ? -0.445 -31.297 -20.516 1 98.88 92 HIS A CA 1
ATOM 722 C C . HIS A 1 92 ? 0.744 -30.609 -19.859 1 98.88 92 HIS A C 1
ATOM 724 O O . HIS A 1 92 ? 1.835 -31.188 -19.781 1 98.88 92 HIS A O 1
ATOM 730 N N . VAL A 1 93 ? 0.505 -29.359 -19.391 1 98.94 93 VAL A N 1
ATOM 731 C CA . VAL A 1 93 ? 1.659 -28.594 -18.922 1 98.94 93 VAL A CA 1
ATOM 732 C C . VAL A 1 93 ? 1.36 -27.984 -17.562 1 98.94 93 VAL A C 1
ATOM 734 O O . VAL A 1 93 ? 0.353 -27.281 -17.391 1 98.94 93 VAL A O 1
ATOM 737 N N . ALA A 1 94 ? 2.154 -28.234 -16.594 1 98.88 94 ALA A N 1
ATOM 738 C CA . ALA A 1 94 ? 2.391 -27.406 -15.398 1 98.88 94 ALA A CA 1
ATOM 739 C C . ALA A 1 94 ? 3.697 -26.641 -15.523 1 98.88 94 ALA A C 1
ATOM 741 O O . ALA A 1 94 ? 4.734 -27.203 -15.875 1 98.88 94 ALA A O 1
ATOM 742 N N . CYS A 1 95 ? 3.674 -25.328 -15.312 1 98.88 95 CYS A N 1
ATOM 743 C CA . CYS A 1 95 ? 4.879 -24.531 -15.477 1 98.88 95 CYS A CA 1
ATOM 744 C C . CYS A 1 95 ? 5.074 -23.578 -14.297 1 98.88 95 CYS A C 1
ATOM 746 O O . CYS A 1 95 ? 4.125 -22.938 -13.859 1 98.88 95 CYS A O 1
ATOM 748 N N . THR A 1 96 ? 6.246 -23.531 -13.797 1 97.56 96 THR A N 1
ATOM 749 C CA . THR A 1 96 ? 6.57 -22.547 -12.766 1 97.56 96 THR A CA 1
ATOM 750 C C . THR A 1 96 ? 6.348 -21.125 -13.273 1 97.56 96 THR A C 1
ATOM 752 O O . THR A 1 96 ? 6.148 -20.922 -14.477 1 97.56 96 THR A O 1
ATOM 755 N N . VAL A 1 97 ? 6.324 -20.219 -12.406 1 97.62 97 VAL A N 1
ATOM 756 C CA . VAL A 1 97 ? 5.965 -18.828 -12.719 1 97.62 97 VAL A CA 1
ATOM 757 C C . VAL A 1 97 ? 7.176 -18.109 -13.305 1 97.62 97 VAL A C 1
ATOM 759 O O . VAL A 1 97 ? 8.32 -18.406 -12.953 1 97.62 97 VAL A O 1
ATOM 762 N N . PRO A 1 98 ? 6.973 -17.109 -14.148 1 98.38 98 PRO A N 1
ATOM 763 C CA . PRO A 1 98 ? 5.707 -16.75 -14.789 1 98.38 98 PRO A CA 1
ATOM 764 C C . PRO A 1 98 ? 5.422 -17.562 -16.047 1 98.38 98 PRO A C 1
ATOM 766 O O . PRO A 1 98 ? 6.27 -18.344 -16.484 1 98.38 98 PRO A O 1
ATOM 769 N N . MET A 1 99 ? 4.219 -17.391 -16.609 1 98.75 99 MET A N 1
ATOM 770 C CA . MET A 1 99 ? 3.785 -18.125 -17.797 1 98.75 99 MET A CA 1
ATOM 771 C C . MET A 1 99 ? 4.723 -17.859 -18.969 1 98.75 99 MET A C 1
ATOM 773 O O . MET A 1 99 ? 5.078 -18.797 -19.703 1 98.75 99 MET A O 1
ATOM 777 N N . ALA A 1 100 ? 5.043 -16.609 -19.141 1 98.69 100 ALA A N 1
ATOM 778 C CA . ALA A 1 100 ? 5.859 -16.109 -20.25 1 98.69 100 ALA A CA 1
ATOM 779 C C . ALA A 1 100 ? 6.441 -14.734 -19.922 1 98.69 100 ALA A C 1
ATOM 781 O O . ALA A 1 100 ? 6.191 -14.18 -18.859 1 98.69 100 ALA A O 1
ATOM 782 N N . THR A 1 101 ? 7.277 -14.234 -20.891 1 97.69 101 THR A N 1
ATOM 783 C CA . THR A 1 101 ? 7.934 -12.953 -20.641 1 97.69 101 THR A CA 1
ATOM 784 C C . THR A 1 101 ? 7.348 -11.875 -21.547 1 97.69 101 THR A C 1
ATOM 786 O O . THR A 1 101 ? 7.672 -10.695 -21.406 1 97.69 101 THR A O 1
ATOM 789 N N . THR A 1 102 ? 6.461 -12.258 -22.516 1 98.56 102 THR A N 1
ATOM 790 C CA . THR A 1 102 ? 5.809 -11.266 -23.375 1 98.56 102 THR A CA 1
ATOM 791 C C . THR A 1 102 ? 4.312 -11.555 -23.484 1 98.56 102 THR A C 1
ATOM 793 O O . THR A 1 102 ? 3.877 -12.688 -23.297 1 98.56 102 THR A O 1
ATOM 796 N N . VAL A 1 103 ? 3.6 -10.508 -23.797 1 98.88 103 VAL A N 1
ATOM 797 C CA . VAL A 1 103 ? 2.158 -10.625 -23.984 1 98.88 103 VAL A CA 1
ATOM 798 C C . VAL A 1 103 ? 1.867 -11.57 -25.156 1 98.88 103 VAL A C 1
ATOM 800 O O . VAL A 1 103 ? 0.947 -12.391 -25.078 1 98.88 103 VAL A O 1
ATOM 803 N N . GLU A 1 104 ? 2.654 -11.516 -26.172 1 98.88 104 GLU A N 1
ATOM 804 C CA . GLU A 1 104 ? 2.477 -12.367 -27.344 1 98.88 104 GLU A CA 1
ATOM 805 C C . GLU A 1 104 ? 2.65 -13.836 -26.984 1 98.88 104 GLU A C 1
ATOM 807 O O . GLU A 1 104 ? 1.878 -14.688 -27.438 1 98.88 104 GLU A O 1
ATOM 812 N N . GLU A 1 105 ? 3.621 -14.141 -26.203 1 98.88 105 GLU A N 1
ATOM 813 C CA . GLU A 1 105 ? 3.838 -15.516 -25.766 1 98.88 105 GLU A CA 1
ATOM 814 C C . GLU A 1 105 ? 2.662 -16.016 -24.938 1 98.88 105 GLU A C 1
ATOM 816 O O . GLU A 1 105 ? 2.266 -17.188 -25.047 1 98.88 105 GLU A O 1
ATOM 821 N N . CYS A 1 106 ? 2.143 -15.195 -24.094 1 98.94 106 CYS A N 1
ATOM 822 C CA . CYS A 1 106 ? 0.951 -15.562 -23.328 1 98.94 106 CYS A CA 1
ATOM 823 C C . CYS A 1 106 ? -0.199 -15.922 -24.266 1 98.94 106 CYS A C 1
ATOM 825 O O . CYS A 1 106 ? -0.865 -16.938 -24.078 1 98.94 106 CYS A O 1
ATOM 827 N N . ARG A 1 107 ? -0.405 -15.055 -25.266 1 98.94 107 ARG A N 1
ATOM 828 C CA . ARG A 1 107 ? -1.464 -15.305 -26.25 1 98.94 107 ARG A CA 1
ATOM 829 C C . ARG A 1 107 ? -1.274 -16.656 -26.938 1 98.94 107 ARG A C 1
ATOM 831 O O . ARG A 1 107 ? -2.229 -17.422 -27.078 1 98.94 107 ARG A O 1
ATOM 838 N N . GLN A 1 108 ? -0.074 -16.969 -27.312 1 98.94 108 GLN A N 1
ATOM 839 C CA . GLN A 1 108 ? 0.232 -18.203 -28.031 1 98.94 108 GLN A CA 1
ATOM 840 C C . GLN A 1 108 ? -0.088 -19.422 -27.172 1 98.94 108 GLN A C 1
ATOM 842 O O . GLN A 1 108 ? -0.606 -20.422 -27.672 1 98.94 108 GLN A O 1
ATOM 847 N N . ILE A 1 109 ? 0.185 -19.344 -25.906 1 98.94 109 ILE A N 1
ATOM 848 C CA . ILE A 1 109 ? -0.073 -20.484 -25.016 1 98.94 109 ILE A CA 1
ATOM 849 C C . ILE A 1 109 ? -1.579 -20.672 -24.844 1 98.94 109 ILE A C 1
ATOM 851 O O . ILE A 1 109 ? -2.08 -21.797 -24.891 1 98.94 109 ILE A O 1
ATOM 855 N N . VAL A 1 110 ? -2.293 -19.547 -24.656 1 98.94 110 VAL A N 1
ATOM 856 C CA . VAL A 1 110 ? -3.744 -19.625 -24.531 1 98.94 110 VAL A CA 1
ATOM 857 C C . VAL A 1 110 ? -4.344 -20.25 -25.781 1 98.94 110 VAL A C 1
ATOM 859 O O . VAL A 1 110 ? -5.172 -21.156 -25.703 1 98.94 110 VAL A O 1
ATOM 862 N N . GLU A 1 111 ? -3.883 -19.797 -26.922 1 98.88 111 GLU A N 1
ATOM 863 C CA . GLU A 1 111 ? -4.383 -20.312 -28.188 1 98.88 111 GLU A CA 1
ATOM 864 C C . GLU A 1 111 ? -4.023 -21.781 -28.375 1 98.88 111 GLU A C 1
ATOM 866 O O . GLU A 1 111 ? -4.832 -22.562 -28.875 1 98.88 111 GLU A O 1
ATOM 871 N N . ALA A 1 112 ? -2.842 -22.172 -28 1 98.88 112 ALA A N 1
ATOM 872 C CA . ALA A 1 112 ? -2.416 -23.562 -28.109 1 98.88 112 ALA A CA 1
ATOM 873 C C . ALA A 1 112 ? -3.312 -24.469 -27.266 1 98.88 112 ALA A C 1
ATOM 875 O O . ALA A 1 112 ? -3.654 -25.578 -27.703 1 98.88 112 ALA A O 1
ATOM 876 N N . CYS A 1 113 ? -3.674 -24.031 -26.094 1 98.81 113 CYS A N 1
ATOM 877 C CA . CYS A 1 113 ? -4.574 -24.812 -25.25 1 98.81 113 CYS A CA 1
ATOM 878 C C . CYS A 1 113 ? -5.945 -24.953 -25.891 1 98.81 113 CYS A C 1
ATOM 880 O O . CYS A 1 113 ? -6.555 -26.031 -25.844 1 98.81 113 CYS A O 1
ATOM 882 N N . GLN A 1 114 ? -6.414 -23.875 -26.484 1 98.19 114 GLN A N 1
ATOM 883 C CA . GLN A 1 114 ? -7.707 -23.891 -27.172 1 98.19 114 GLN A CA 1
ATOM 884 C C . GLN A 1 114 ? -7.684 -24.844 -28.359 1 98.19 114 GLN A C 1
ATOM 886 O O . GLN A 1 114 ? -8.641 -25.594 -28.594 1 98.19 114 GLN A O 1
ATOM 891 N N . GLU A 1 115 ? -6.621 -24.891 -29.062 1 98.19 115 GLU A N 1
ATOM 892 C CA . GLU A 1 115 ? -6.48 -25.688 -30.281 1 98.19 115 GLU A CA 1
ATOM 893 C C . GLU A 1 115 ? -6.344 -27.172 -29.938 1 98.19 115 GLU A C 1
ATOM 895 O O . GLU A 1 115 ? -6.926 -28.016 -30.625 1 98.19 115 GLU A O 1
ATOM 900 N N . THR A 1 116 ? -5.645 -27.516 -28.922 1 98.19 116 THR A N 1
ATOM 901 C CA . THR A 1 116 ? -5.297 -28.906 -28.625 1 98.19 116 THR A CA 1
ATOM 902 C C . THR A 1 116 ? -6.301 -29.516 -27.641 1 98.19 116 THR A C 1
ATOM 904 O O . THR A 1 116 ? -6.41 -30.734 -27.547 1 98.19 116 THR A O 1
ATOM 907 N N . GLY A 1 117 ? -6.949 -28.625 -26.875 1 98.25 117 GLY A N 1
ATOM 908 C CA . GLY A 1 117 ? -7.812 -29.094 -25.812 1 98.25 117 GLY A CA 1
ATOM 909 C C . GLY A 1 117 ? -7.047 -29.562 -24.578 1 98.25 117 GLY A C 1
ATOM 910 O O . GLY A 1 117 ? -7.637 -30.125 -23.656 1 98.25 117 GLY A O 1
ATOM 911 N N . LEU A 1 118 ? -5.742 -29.328 -24.562 1 98.75 118 LEU A N 1
ATOM 912 C CA . LEU A 1 118 ? -4.898 -29.781 -23.469 1 98.75 118 LEU A CA 1
ATOM 913 C C . LEU A 1 118 ? -4.863 -28.734 -22.344 1 98.75 118 LEU A C 1
ATOM 915 O O . LEU A 1 118 ? -5.254 -27.578 -22.562 1 98.75 118 LEU A O 1
ATOM 919 N N . THR A 1 119 ? -4.41 -29.156 -21.172 1 98.75 119 THR A N 1
ATOM 920 C CA . THR A 1 119 ? -4.441 -28.359 -19.953 1 98.75 119 THR A CA 1
ATOM 921 C C . THR A 1 119 ? -3.094 -27.688 -19.719 1 98.75 119 THR A C 1
ATOM 923 O O . THR A 1 119 ? -2.041 -28.297 -19.922 1 98.75 119 THR A O 1
ATOM 926 N N . TYR A 1 120 ? -3.168 -26.406 -19.359 1 98.88 120 TYR A N 1
ATOM 927 C CA . TYR A 1 120 ? -2.043 -25.641 -18.844 1 98.88 120 TYR A CA 1
ATOM 928 C C . TYR A 1 120 ? -2.359 -25.078 -17.469 1 98.88 120 TYR A C 1
ATOM 930 O O . TYR A 1 120 ? -3.455 -24.562 -17.234 1 98.88 120 TYR A O 1
ATOM 938 N N . MET A 1 121 ? -1.369 -25.203 -16.547 1 98.94 121 MET A N 1
ATOM 939 C CA . MET A 1 121 ? -1.485 -24.578 -15.227 1 98.94 121 MET A CA 1
ATOM 940 C C . MET A 1 121 ? -0.181 -23.891 -14.828 1 98.94 121 MET A C 1
ATOM 942 O O . MET A 1 121 ? 0.882 -24.516 -14.852 1 98.94 121 MET A O 1
ATOM 946 N N . MET A 1 122 ? -0.268 -22.578 -14.594 1 98.88 122 MET A N 1
ATOM 947 C CA . MET A 1 122 ? 0.862 -21.906 -13.961 1 98.88 122 MET A CA 1
ATOM 948 C C . MET A 1 122 ? 0.951 -22.281 -12.484 1 98.88 122 MET A C 1
ATOM 950 O O . MET A 1 122 ? -0.039 -22.188 -11.758 1 98.88 122 MET A O 1
ATOM 954 N N . MET A 1 123 ? 2.074 -22.719 -12.055 1 98.19 123 MET A N 1
ATOM 955 C CA . MET A 1 123 ? 2.271 -23.172 -10.68 1 98.19 123 MET A CA 1
ATOM 956 C C . MET A 1 123 ? 2.551 -22 -9.75 1 98.19 123 MET A C 1
ATOM 958 O O . MET A 1 123 ? 3.65 -21.891 -9.203 1 98.19 123 MET A O 1
ATOM 962 N N . GLU A 1 124 ? 1.547 -21.219 -9.516 1 98 124 GLU A N 1
ATOM 963 C CA . GLU A 1 124 ? 1.626 -20.062 -8.617 1 98 124 GLU A CA 1
ATOM 964 C C . GLU A 1 124 ? 1.503 -20.5 -7.156 1 98 124 GLU A C 1
ATOM 966 O O . GLU A 1 124 ? 0.406 -20.812 -6.688 1 98 124 GLU A O 1
ATOM 971 N N . THR A 1 125 ? 2.58 -20.391 -6.453 1 96.69 125 THR A N 1
ATOM 972 C CA . THR A 1 125 ? 2.676 -20.969 -5.121 1 96.69 125 THR A CA 1
ATOM 973 C C . THR A 1 125 ? 1.783 -20.219 -4.137 1 96.69 125 THR A C 1
ATOM 975 O O . THR A 1 125 ? 1.148 -20.828 -3.275 1 96.69 125 THR A O 1
ATOM 978 N N . VAL A 1 126 ? 1.589 -18.938 -4.258 1 97.5 126 VAL A N 1
ATOM 979 C CA . VAL A 1 126 ? 0.955 -18.109 -3.232 1 97.5 126 VAL A CA 1
ATOM 980 C C . VAL A 1 126 ? -0.531 -18.453 -3.143 1 97.5 126 VAL A C 1
ATOM 982 O O . VAL A 1 126 ? -1.111 -18.453 -2.055 1 97.5 126 VAL A O 1
ATOM 985 N N . VAL A 1 127 ? -1.167 -18.812 -4.254 1 98.25 127 VAL A N 1
ATOM 986 C CA . VAL A 1 127 ? -2.609 -19.047 -4.25 1 98.25 127 VAL A CA 1
ATOM 987 C C . VAL A 1 127 ? -2.916 -20.406 -3.645 1 98.25 127 VAL A C 1
ATOM 989 O O . VAL A 1 127 ? -4.082 -20.781 -3.496 1 98.25 127 VAL A O 1
ATOM 992 N N . TYR A 1 128 ? -1.818 -21.172 -3.221 1 97.75 128 TYR A N 1
ATOM 993 C CA . TYR A 1 128 ? -1.988 -22.469 -2.566 1 97.75 128 TYR A CA 1
ATOM 994 C C . TYR A 1 128 ? -1.227 -22.516 -1.248 1 97.75 128 TYR A C 1
ATOM 996 O O . TYR A 1 128 ? -1.035 -23.594 -0.674 1 97.75 128 TYR A O 1
ATOM 1004 N N . SER A 1 129 ? -0.729 -21.422 -0.785 1 96.38 129 SER A N 1
ATOM 1005 C CA . SER A 1 129 ? -0.087 -21.344 0.523 1 96.38 129 SER A CA 1
ATOM 1006 C C . SER A 1 129 ? -1.105 -21.484 1.649 1 96.38 129 SER A C 1
ATOM 1008 O O . SER A 1 129 ? -2.301 -21.266 1.442 1 96.38 129 SER A O 1
ATOM 1010 N N . ARG A 1 130 ? -0.665 -21.859 2.824 1 96.38 130 ARG A N 1
ATOM 1011 C CA . ARG A 1 130 ? -1.569 -22 3.961 1 96.38 130 ARG A CA 1
ATOM 1012 C C . ARG A 1 130 ? -2.24 -20.672 4.305 1 96.38 130 ARG A C 1
ATOM 1014 O O . ARG A 1 130 ? -3.4 -20.656 4.719 1 96.38 130 ARG A O 1
ATOM 1021 N N . GLU A 1 131 ? -1.535 -19.547 4.133 1 97.06 131 GLU A N 1
ATOM 1022 C CA . GLU A 1 131 ? -2.129 -18.234 4.383 1 97.06 131 GLU A CA 1
ATOM 1023 C C . GLU A 1 131 ? -3.273 -17.953 3.414 1 97.06 131 GLU A C 1
ATOM 1025 O O . GLU A 1 131 ? -4.332 -17.453 3.818 1 97.06 131 GLU A O 1
ATOM 1030 N N . PHE A 1 132 ? -3.043 -18.234 2.145 1 98.5 132 PHE A N 1
ATOM 1031 C CA . PHE A 1 132 ? -4.09 -18 1.158 1 98.5 132 PHE A CA 1
ATOM 1032 C C . PHE A 1 132 ? -5.293 -18.906 1.425 1 98.5 132 PHE A C 1
ATOM 1034 O O . PHE A 1 132 ? -6.438 -18.438 1.395 1 98.5 132 PHE A O 1
ATOM 1041 N N . LEU A 1 133 ? -4.988 -20.156 1.669 1 98.62 133 LEU A N 1
ATOM 1042 C CA . LEU A 1 133 ? -6.07 -21.094 1.931 1 98.62 133 LEU A CA 1
ATOM 1043 C C . LEU A 1 133 ? -6.855 -20.688 3.176 1 98.62 133 LEU A C 1
ATOM 1045 O O . LEU A 1 133 ? -8.078 -20.844 3.221 1 98.62 133 LEU A O 1
ATOM 1049 N N . PHE A 1 134 ? -6.184 -20.172 4.164 1 98.62 134 PHE A N 1
ATOM 1050 C CA . PHE A 1 134 ? -6.801 -19.688 5.391 1 98.62 134 PHE A CA 1
ATOM 1051 C C . PHE A 1 134 ? -7.754 -18.531 5.09 1 98.62 134 PHE A C 1
ATOM 1053 O O . PHE A 1 134 ? -8.914 -18.547 5.52 1 98.62 134 PHE A O 1
ATOM 1060 N N . VAL A 1 135 ? -7.312 -17.594 4.34 1 98.81 135 VAL A N 1
ATOM 1061 C CA . VAL A 1 135 ? -8.133 -16.422 3.998 1 98.81 135 VAL A CA 1
ATOM 1062 C C . VAL A 1 135 ? -9.258 -16.844 3.064 1 98.81 135 VAL A C 1
ATOM 1064 O O . VAL A 1 135 ? -10.383 -16.344 3.17 1 98.81 135 VAL A O 1
ATOM 1067 N N . LYS A 1 136 ? -8.969 -17.734 2.148 1 98.75 136 LYS A N 1
ATOM 1068 C CA . LYS A 1 136 ? -9.992 -18.266 1.255 1 98.75 136 LYS A CA 1
ATOM 1069 C C . LYS A 1 136 ? -11.125 -18.922 2.043 1 98.75 136 LYS A C 1
ATOM 1071 O O . LYS A 1 136 ? -12.305 -18.734 1.717 1 98.75 136 LYS A O 1
ATOM 1076 N N . GLU A 1 137 ? -10.766 -19.672 3.037 1 98.56 137 GLU A N 1
ATOM 1077 C CA . GLU A 1 137 ? -11.773 -20.281 3.895 1 98.56 137 GLU A CA 1
ATOM 1078 C C . GLU A 1 137 ? -12.656 -19.234 4.559 1 98.56 137 GLU A C 1
ATOM 1080 O O . GLU A 1 137 ? -13.883 -19.359 4.578 1 98.56 137 GLU A O 1
ATOM 1085 N N . MET A 1 138 ? -12.047 -18.188 5.098 1 98.56 138 MET A N 1
ATOM 1086 C CA . MET A 1 138 ? -12.789 -17.094 5.711 1 98.56 138 MET A CA 1
ATOM 1087 C C . MET A 1 138 ? -13.719 -16.438 4.699 1 98.56 138 MET A C 1
ATOM 1089 O O . MET A 1 138 ? -14.867 -16.109 5.023 1 98.56 138 MET A O 1
ATOM 1093 N N . TYR A 1 139 ? -13.242 -16.266 3.506 1 98.69 139 TYR A N 1
ATOM 1094 C CA . TYR A 1 139 ? -14.016 -15.648 2.432 1 98.69 139 TYR A CA 1
ATOM 1095 C C . TYR A 1 139 ? -15.227 -16.5 2.08 1 98.69 139 TYR A C 1
ATOM 1097 O O . TYR A 1 139 ? -16.344 -16 1.979 1 98.69 139 TYR A O 1
ATOM 1105 N N . GLU A 1 140 ? -15.023 -17.781 1.921 1 98.25 140 GLU A N 1
ATOM 1106 C CA . GLU A 1 140 ? -16.078 -18.719 1.523 1 98.25 140 GLU A CA 1
ATOM 1107 C C . GLU A 1 140 ? -17.125 -18.859 2.621 1 98.25 140 GLU A C 1
ATOM 1109 O O . GLU A 1 140 ? -18.297 -19.109 2.338 1 98.25 140 GLU A O 1
ATOM 1114 N N . LYS A 1 141 ? -16.734 -18.625 3.859 1 98.38 141 LYS A N 1
ATOM 1115 C CA . LYS A 1 141 ? -17.656 -18.688 4.992 1 98.38 141 LYS A CA 1
ATOM 1116 C C . LYS A 1 141 ? -18.297 -17.344 5.246 1 98.38 141 LYS A C 1
ATOM 1118 O O . LYS A 1 141 ? -19 -17.156 6.25 1 98.38 141 LYS A O 1
ATOM 1123 N N . ASP A 1 142 ? -17.969 -16.312 4.465 1 98.38 142 ASP A N 1
ATOM 1124 C CA . ASP A 1 142 ? -18.516 -14.969 4.527 1 98.38 142 ASP A CA 1
ATOM 1125 C C . ASP A 1 142 ? -18.094 -14.258 5.812 1 98.38 142 ASP A C 1
ATOM 1127 O O . ASP A 1 142 ? -18.812 -13.406 6.328 1 98.38 142 ASP A O 1
ATOM 1131 N N . GLU A 1 143 ? -16.969 -14.688 6.289 1 98.62 143 GLU A N 1
ATOM 1132 C CA . GLU A 1 143 ? -16.484 -14.062 7.512 1 98.62 143 GLU A CA 1
ATOM 1133 C C . GLU A 1 143 ? -15.891 -12.688 7.234 1 98.62 143 GLU A C 1
ATOM 1135 O O . GLU A 1 143 ? -15.875 -11.82 8.117 1 98.62 143 GLU A O 1
ATOM 1140 N N . LEU A 1 144 ? -15.445 -12.391 6.047 1 98.75 144 LEU A N 1
ATOM 1141 C CA . LEU A 1 144 ? -14.828 -11.125 5.676 1 98.75 144 LEU A CA 1
ATOM 1142 C C . LEU A 1 144 ? -15.891 -10.07 5.379 1 98.75 144 LEU A C 1
ATOM 1144 O O . LEU A 1 144 ? -15.594 -8.875 5.359 1 98.75 144 LEU A O 1
ATOM 1148 N N . GLY A 1 145 ? -17.141 -10.461 5.145 1 98.56 145 GLY A N 1
ATOM 1149 C CA . GLY A 1 145 ? -18.125 -9.547 4.578 1 98.56 145 GLY A CA 1
ATOM 1150 C C . GLY A 1 145 ? -17.844 -9.195 3.127 1 98.56 145 GLY A C 1
ATOM 1151 O O . GLY A 1 145 ? -17.359 -10.031 2.367 1 98.56 145 GLY A O 1
ATOM 1152 N N . LYS A 1 146 ? -18.266 -8.031 2.775 1 98.31 146 LYS A N 1
ATOM 1153 C CA . LYS A 1 146 ? -17.969 -7.586 1.418 1 98.31 146 LYS A CA 1
ATOM 1154 C C . LYS A 1 146 ? -16.484 -7.32 1.241 1 98.31 146 LYS A C 1
ATOM 1156 O O . LYS A 1 146 ? -15.867 -6.637 2.061 1 98.31 146 LYS A O 1
ATOM 1161 N N . LEU A 1 147 ? -15.859 -7.961 0.214 1 98.75 147 LEU A N 1
ATOM 1162 C CA . LEU A 1 147 ? -14.492 -7.578 -0.123 1 98.75 147 LEU A CA 1
ATOM 1163 C C . LEU A 1 147 ? -14.43 -6.125 -0.581 1 98.75 147 LEU A C 1
ATOM 1165 O O . LEU A 1 147 ? -15.156 -5.727 -1.493 1 98.75 147 LEU A O 1
ATOM 1169 N N . GLN A 1 148 ? -13.594 -5.352 0.081 1 98.94 148 GLN A N 1
ATOM 1170 C CA . GLN A 1 148 ? -13.547 -3.924 -0.222 1 98.94 148 GLN A CA 1
ATOM 1171 C C . GLN A 1 148 ? -12.273 -3.568 -0.985 1 98.94 148 GLN A C 1
ATOM 1173 O O . GLN A 1 148 ? -12.266 -2.645 -1.8 1 98.94 148 GLN A O 1
ATOM 1178 N N . PHE A 1 149 ? -11.211 -4.285 -0.757 1 98.94 149 PHE A N 1
ATOM 1179 C CA . PHE A 1 149 ? -9.93 -3.965 -1.362 1 98.94 149 PHE A CA 1
ATOM 1180 C C . PHE A 1 149 ? -8.922 -5.082 -1.118 1 98.94 149 PHE A C 1
ATOM 1182 O O . PHE A 1 149 ? -9.008 -5.793 -0.115 1 98.94 149 PHE A O 1
ATOM 1189 N N . LEU A 1 150 ? -7.988 -5.293 -2.031 1 98.94 150 LEU A N 1
ATOM 1190 C CA . LEU A 1 150 ? -6.922 -6.277 -1.895 1 98.94 150 LEU A CA 1
ATOM 1191 C C . LEU A 1 150 ? -5.562 -5.648 -2.182 1 98.94 150 LEU A C 1
ATOM 1193 O O . LEU A 1 150 ? -5.441 -4.793 -3.059 1 98.94 150 LEU A O 1
ATOM 1197 N N . ARG A 1 151 ? -4.547 -6.09 -1.455 1 98.88 151 ARG A N 1
ATOM 1198 C CA . ARG A 1 151 ? -3.188 -5.582 -1.614 1 98.88 151 ARG A CA 1
ATOM 1199 C C . ARG A 1 151 ? -2.172 -6.723 -1.579 1 98.88 151 ARG A C 1
ATOM 1201 O O . ARG A 1 151 ? -2.229 -7.582 -0.699 1 98.88 151 ARG A O 1
ATOM 1208 N N . GLY A 1 152 ? -1.263 -6.777 -2.547 1 98.75 152 GLY A N 1
ATOM 1209 C CA . GLY A 1 152 ? -0.177 -7.742 -2.561 1 98.75 152 GLY A CA 1
ATOM 1210 C C . GLY A 1 152 ? 1.196 -7.098 -2.543 1 98.75 152 GLY A C 1
ATOM 1211 O O . GLY A 1 152 ? 1.362 -5.965 -2.998 1 98.75 152 GLY A O 1
ATOM 1212 N N . SER A 1 153 ? 2.166 -7.77 -2.002 1 98.31 153 SER A N 1
ATOM 1213 C CA . SER A 1 153 ? 3.543 -7.293 -2.062 1 98.31 153 SER A CA 1
ATOM 1214 C C . SER A 1 153 ? 4.527 -8.453 -2.137 1 98.31 153 SER A C 1
ATOM 1216 O O . SER A 1 153 ? 4.309 -9.5 -1.521 1 98.31 153 SER A O 1
ATOM 1218 N N . HIS A 1 154 ? 5.496 -8.32 -2.898 1 98 154 HIS A N 1
ATOM 1219 C CA . HIS A 1 154 ? 6.609 -9.25 -3.033 1 98 154 HIS A CA 1
ATOM 1220 C C . HIS A 1 154 ? 7.941 -8.508 -3.111 1 98 154 HIS A C 1
ATOM 1222 O O . HIS A 1 154 ? 8.383 -8.141 -4.199 1 98 154 HIS A O 1
ATOM 1228 N N . GLN A 1 155 ? 8.547 -8.352 -1.961 1 96.69 155 GLN A N 1
ATOM 1229 C CA . GLN A 1 155 ? 9.836 -7.676 -1.855 1 96.69 155 GLN A CA 1
ATOM 1230 C C . GLN A 1 155 ? 10.961 -8.672 -1.593 1 96.69 155 GLN A C 1
ATOM 1232 O O . GLN A 1 155 ? 10.852 -9.523 -0.705 1 96.69 155 GLN A O 1
ATOM 1237 N N . GLN A 1 156 ? 11.961 -8.562 -2.395 1 95 156 GLN A N 1
ATOM 1238 C CA . GLN A 1 156 ? 13.102 -9.477 -2.326 1 95 156 GLN A CA 1
ATOM 1239 C C . GLN A 1 156 ? 14.367 -8.82 -2.875 1 95 156 GLN A C 1
ATOM 1241 O O . GLN A 1 156 ? 14.312 -8.102 -3.879 1 95 156 GLN A O 1
ATOM 1246 N N . GLU A 1 157 ? 15.445 -9.008 -2.168 1 94.88 157 GLU A N 1
ATOM 1247 C CA . GLU A 1 157 ? 16.734 -8.57 -2.697 1 94.88 157 GLU A CA 1
ATOM 1248 C C . GLU A 1 157 ? 17.391 -9.68 -3.52 1 94.88 157 GLU A C 1
ATOM 1250 O O . GLU A 1 157 ? 17.672 -10.758 -3.002 1 94.88 157 GLU A O 1
ATOM 1255 N N . MET A 1 158 ? 17.688 -9.383 -4.785 1 93.94 158 MET A N 1
ATOM 1256 C CA . MET A 1 158 ? 18.156 -10.422 -5.699 1 93.94 158 MET A CA 1
ATOM 1257 C C . MET A 1 158 ? 19.641 -10.266 -5.988 1 93.94 158 MET A C 1
ATOM 1259 O O . MET A 1 158 ? 20.172 -10.93 -6.875 1 93.94 158 MET A O 1
ATOM 1263 N N . ALA A 1 159 ? 20.266 -9.398 -5.281 1 90.25 159 ALA A N 1
ATOM 1264 C CA . ALA A 1 159 ? 21.719 -9.297 -5.414 1 90.25 159 ALA A CA 1
ATOM 1265 C C . ALA A 1 159 ? 22.391 -10.633 -5.117 1 90.25 159 ALA A C 1
ATOM 1267 O O . ALA A 1 159 ? 22.062 -11.289 -4.125 1 90.25 159 ALA A O 1
ATOM 1268 N N . GLY A 1 160 ? 23.234 -11.078 -6.004 1 88.25 160 GLY A N 1
ATOM 1269 C CA . GLY A 1 160 ? 23.969 -12.32 -5.793 1 88.25 160 GLY A CA 1
ATOM 1270 C C . GLY A 1 160 ? 23.266 -13.523 -6.391 1 88.25 160 GLY A C 1
ATOM 1271 O O . GLY A 1 160 ? 23.812 -14.633 -6.375 1 88.25 160 GLY A O 1
ATOM 1272 N N . TRP A 1 161 ? 22.109 -13.305 -6.902 1 89.25 161 TRP A N 1
ATOM 1273 C CA . TRP A 1 161 ? 21.375 -14.391 -7.559 1 89.25 161 TRP A CA 1
ATOM 1274 C C . TRP A 1 161 ? 21.891 -14.602 -8.984 1 89.25 161 TRP A C 1
ATOM 1276 O O . TRP A 1 161 ? 22.734 -13.844 -9.461 1 89.25 161 TRP A O 1
ATOM 1286 N N . PRO A 1 162 ? 21.438 -15.656 -9.625 1 85.88 162 PRO A N 1
ATOM 1287 C CA . PRO A 1 162 ? 21.891 -15.914 -11 1 85.88 162 PRO A CA 1
ATOM 1288 C C . PRO A 1 162 ? 21.734 -14.695 -11.906 1 85.88 162 PRO A C 1
ATOM 1290 O O . PRO A 1 162 ? 20.859 -13.859 -11.688 1 85.88 162 PRO A O 1
ATOM 1293 N N . GLY A 1 163 ? 22.438 -14.594 -12.961 1 88.12 163 GLY A N 1
ATOM 1294 C CA . GLY A 1 163 ? 22.672 -13.414 -13.773 1 88.12 163 GLY A CA 1
ATOM 1295 C C . GLY A 1 163 ? 21.406 -12.867 -14.414 1 88.12 163 GLY A C 1
ATOM 1296 O O . GLY A 1 163 ? 21.281 -11.656 -14.609 1 88.12 163 GLY A O 1
ATOM 1297 N N . TYR A 1 164 ? 20.5 -13.711 -14.734 1 86.25 164 TYR A N 1
ATOM 1298 C CA . TYR A 1 164 ? 19.312 -13.227 -15.445 1 86.25 164 TYR A CA 1
ATOM 1299 C C . TYR A 1 164 ? 18.453 -12.352 -14.531 1 86.25 164 TYR A C 1
ATOM 1301 O O . TYR A 1 164 ? 17.578 -11.633 -15.008 1 86.25 164 TYR A O 1
ATOM 1309 N N . TRP A 1 165 ? 18.688 -12.336 -13.242 1 91.81 165 TRP A N 1
ATOM 1310 C CA . TRP A 1 165 ? 17.953 -11.508 -12.289 1 91.81 165 TRP A CA 1
ATOM 1311 C C . TRP A 1 165 ? 18.5 -10.078 -12.281 1 91.81 165 TRP A C 1
ATOM 1313 O O . TRP A 1 165 ? 17.797 -9.148 -11.859 1 91.81 165 TRP A O 1
ATOM 1323 N N . GLU A 1 166 ? 19.734 -9.953 -12.695 1 94.19 166 GLU A N 1
ATOM 1324 C CA . GLU A 1 166 ? 20.391 -8.656 -12.57 1 94.19 166 GLU A CA 1
ATOM 1325 C C . GLU A 1 166 ? 19.672 -7.586 -13.391 1 94.19 166 GLU A C 1
ATOM 1327 O O . GLU A 1 166 ? 19.625 -7.668 -14.617 1 94.19 166 GLU A O 1
ATOM 1332 N N . GLY A 1 167 ? 19.062 -6.688 -12.648 1 96.19 167 GLY A N 1
ATOM 1333 C CA . GLY A 1 167 ? 18.422 -5.555 -13.289 1 96.19 167 GLY A CA 1
ATOM 1334 C C . GLY A 1 167 ? 17 -5.848 -13.75 1 96.19 167 GLY A C 1
ATOM 1335 O O . GLY A 1 167 ? 16.359 -5 -14.375 1 96.19 167 GLY A O 1
ATOM 1336 N N . LEU A 1 168 ? 16.516 -7.086 -13.469 1 97.19 168 LEU A N 1
ATOM 1337 C CA . LEU A 1 168 ? 15.156 -7.445 -13.852 1 97.19 168 LEU A CA 1
ATOM 1338 C C . LEU A 1 168 ? 14.148 -6.461 -13.266 1 97.19 168 LEU A C 1
ATOM 1340 O O . LEU A 1 168 ? 14.195 -6.156 -12.07 1 97.19 168 LEU A O 1
ATOM 1344 N N . PRO A 1 169 ? 13.266 -5.895 -14.172 1 98.06 169 PRO A N 1
ATOM 1345 C CA . PRO A 1 169 ? 12.234 -5.004 -13.625 1 98.06 169 PRO A CA 1
ATOM 1346 C C . PRO A 1 169 ? 11.359 -5.688 -12.578 1 98.06 169 PRO A C 1
ATOM 1348 O O . PRO A 1 169 ? 11 -6.855 -12.734 1 98.06 169 PRO A O 1
ATOM 1351 N N . PRO A 1 170 ? 11.016 -4.961 -11.578 1 98.5 170 PRO A N 1
ATOM 1352 C CA . PRO A 1 170 ? 10.227 -5.562 -10.5 1 98.5 170 PRO A CA 1
ATOM 1353 C C . PRO A 1 170 ? 8.969 -6.262 -11.008 1 98.5 170 PRO A C 1
ATOM 1355 O O . PRO A 1 170 ? 8.727 -7.422 -10.664 1 98.5 170 PRO A O 1
ATOM 1358 N N . MET A 1 171 ? 8.227 -5.711 -11.906 1 98.75 171 MET A N 1
ATOM 1359 C CA . MET A 1 171 ? 6.902 -6.211 -12.273 1 98.75 171 MET A CA 1
ATOM 1360 C C . MET A 1 171 ? 7.012 -7.316 -13.32 1 98.75 171 MET A C 1
ATOM 1362 O O . MET A 1 171 ? 6.02 -7.965 -13.648 1 98.75 171 MET A O 1
ATOM 1366 N N . HIS A 1 172 ? 8.188 -7.629 -13.812 1 98 172 HIS A N 1
ATOM 1367 C CA . HIS A 1 172 ? 8.352 -8.75 -14.734 1 98 172 HIS A CA 1
ATOM 1368 C C . HIS A 1 172 ? 8.336 -10.078 -13.984 1 98 172 HIS A C 1
ATOM 1370 O O . HIS A 1 172 ? 8.305 -11.141 -14.609 1 98 172 HIS A O 1
ATOM 1376 N N . TYR A 1 173 ? 8.305 -10.016 -12.703 1 97.06 173 TYR A N 1
ATOM 1377 C CA . TYR A 1 173 ? 8.148 -11.188 -11.844 1 97.06 173 TYR A CA 1
ATOM 1378 C C . TYR A 1 173 ? 7.164 -10.906 -10.711 1 97.06 173 TYR A C 1
ATOM 1380 O O . TYR A 1 173 ? 7.473 -11.125 -9.539 1 97.06 173 TYR A O 1
ATOM 1388 N N . ALA A 1 174 ? 5.965 -10.57 -11.07 1 98.12 174 ALA A N 1
ATOM 1389 C CA . ALA A 1 174 ? 5.027 -10.031 -10.086 1 98.12 174 ALA A CA 1
ATOM 1390 C C . ALA A 1 174 ? 3.932 -11.047 -9.766 1 98.12 174 ALA A C 1
ATOM 1392 O O . ALA A 1 174 ? 3.023 -10.766 -8.977 1 98.12 174 ALA A O 1
ATOM 1393 N N . THR A 1 175 ? 3.977 -12.234 -10.242 1 98.44 175 THR A N 1
ATOM 1394 C CA . THR A 1 175 ? 2.848 -13.148 -10.148 1 98.44 175 THR A CA 1
ATOM 1395 C C . THR A 1 175 ? 2.545 -13.477 -8.688 1 98.44 175 THR A C 1
ATOM 1397 O O . THR A 1 175 ? 1.383 -13.664 -8.312 1 98.44 175 THR A O 1
ATOM 1400 N N . HIS A 1 176 ? 3.561 -13.516 -7.848 1 98.19 176 HIS A N 1
ATOM 1401 C CA . HIS A 1 176 ? 3.385 -13.906 -6.453 1 98.19 176 HIS A CA 1
ATOM 1402 C C . HIS A 1 176 ? 2.555 -12.883 -5.695 1 98.19 176 HIS A C 1
ATOM 1404 O O . HIS A 1 176 ? 1.948 -13.195 -4.668 1 98.19 176 HIS A O 1
ATOM 1410 N N . CYS A 1 177 ? 2.531 -11.633 -6.168 1 98.5 177 CYS A N 1
ATOM 1411 C CA . CYS A 1 177 ? 1.699 -10.648 -5.484 1 98.5 177 CYS A CA 1
ATOM 1412 C C . CYS A 1 177 ? 0.439 -10.352 -6.285 1 98.5 177 CYS A C 1
ATOM 1414 O O . CYS A 1 177 ? -0.574 -9.93 -5.723 1 98.5 177 CYS A O 1
ATOM 1416 N N . VAL A 1 178 ? 0.412 -10.633 -7.582 1 98.94 178 VAL A N 1
ATOM 1417 C CA . VAL A 1 178 ? -0.766 -10.438 -8.422 1 98.94 178 VAL A CA 1
ATOM 1418 C C . VAL A 1 178 ? -1.727 -11.609 -8.25 1 98.94 178 VAL A C 1
ATOM 1420 O O . VAL A 1 178 ? -2.941 -11.422 -8.172 1 98.94 178 VAL A O 1
ATOM 1423 N N . GLY A 1 179 ? -1.203 -12.797 -8.141 1 98.88 179 GLY A N 1
ATOM 1424 C CA . GLY A 1 179 ? -1.976 -14.023 -8.062 1 98.88 179 GLY A CA 1
ATOM 1425 C C . GLY A 1 179 ? -3.031 -14 -6.977 1 98.88 179 GLY A C 1
ATOM 1426 O O . GLY A 1 179 ? -4.223 -14.133 -7.258 1 98.88 179 GLY A O 1
ATOM 1427 N N . PRO A 1 180 ? -2.605 -13.758 -5.75 1 98.75 180 PRO A N 1
ATOM 1428 C CA . PRO A 1 180 ? -3.568 -13.859 -4.652 1 98.75 180 PRO A CA 1
ATOM 1429 C C . PRO A 1 180 ? -4.672 -12.805 -4.734 1 98.75 180 PRO A C 1
ATOM 1431 O O . PRO A 1 180 ? -5.812 -13.07 -4.344 1 98.75 180 PRO A O 1
ATOM 1434 N N . VAL A 1 181 ? -4.43 -11.625 -5.293 1 98.88 181 VAL A N 1
ATOM 1435 C CA . VAL A 1 181 ? -5.441 -10.57 -5.285 1 98.88 181 VAL A CA 1
ATOM 1436 C C . VAL A 1 181 ? -6.48 -10.844 -6.367 1 98.88 181 VAL A C 1
ATOM 1438 O O . VAL A 1 181 ? -7.625 -10.391 -6.266 1 98.88 181 VAL A O 1
ATOM 1441 N N . LEU A 1 182 ? -6.152 -11.57 -7.379 1 98.94 182 LEU A N 1
ATOM 1442 C CA . LEU A 1 182 ? -7.113 -11.938 -8.414 1 98.94 182 LEU A CA 1
ATOM 1443 C C . LEU A 1 182 ? -7.781 -13.266 -8.086 1 98.94 182 LEU A C 1
ATOM 1445 O O . LEU A 1 182 ? -8.953 -13.477 -8.406 1 98.94 182 LEU A O 1
ATOM 1449 N N . ALA A 1 183 ? -7.051 -14.148 -7.426 1 98.88 183 ALA A N 1
ATOM 1450 C CA . ALA A 1 183 ? -7.523 -15.508 -7.168 1 98.88 183 ALA A CA 1
ATOM 1451 C C . ALA A 1 183 ? -8.641 -15.516 -6.133 1 98.88 183 ALA A C 1
ATOM 1453 O O . ALA A 1 183 ? -9.617 -16.266 -6.262 1 98.88 183 ALA A O 1
ATOM 1454 N N . LEU A 1 184 ? -8.516 -14.688 -5.094 1 98.81 184 LEU A N 1
ATOM 1455 C CA . LEU A 1 184 ? -9.461 -14.758 -3.986 1 98.81 184 LEU A CA 1
ATOM 1456 C C . LEU A 1 184 ? -10.883 -14.469 -4.469 1 98.81 184 LEU A C 1
ATOM 1458 O O . LEU A 1 184 ? -11.789 -15.281 -4.262 1 98.81 184 LEU A O 1
ATOM 1462 N N . PRO A 1 185 ? -11.102 -13.383 -5.219 1 98.44 185 PRO A N 1
ATOM 1463 C CA . PRO A 1 185 ? -12.445 -13.141 -5.746 1 98.44 185 PRO A CA 1
ATOM 1464 C C . PRO A 1 185 ? -12.695 -13.859 -7.07 1 98.44 185 PRO A C 1
ATOM 1466 O O . PRO A 1 185 ? -13.758 -13.688 -7.676 1 98.44 185 PRO A O 1
ATOM 1469 N N . LYS A 1 186 ? -11.711 -14.656 -7.543 1 97.5 186 LYS A N 1
ATOM 1470 C CA . LYS A 1 186 ? -11.789 -15.297 -8.852 1 97.5 186 LYS A CA 1
ATOM 1471 C C . LYS A 1 186 ? -12.094 -14.273 -9.945 1 97.5 186 LYS A C 1
ATOM 1473 O O . LYS A 1 186 ? -13.016 -14.469 -10.742 1 97.5 186 LYS A O 1
ATOM 1478 N N . ALA A 1 187 ? -11.352 -13.18 -9.906 1 98.38 187 ALA A N 1
ATOM 1479 C CA . ALA A 1 187 ? -11.547 -12.062 -10.828 1 98.38 187 ALA A CA 1
ATOM 1480 C C . ALA A 1 187 ? -10.445 -12.008 -11.875 1 98.38 187 ALA A C 1
ATOM 1482 O O . ALA A 1 187 ? -9.484 -12.781 -11.82 1 98.38 187 ALA A O 1
ATOM 1483 N N . LYS A 1 188 ? -10.672 -11.188 -12.891 1 98.69 188 LYS A N 1
ATOM 1484 C CA . LYS A 1 188 ? -9.68 -10.859 -13.906 1 98.69 188 LYS A CA 1
ATOM 1485 C C . LYS A 1 188 ? -9.312 -9.375 -13.852 1 98.69 188 LYS A C 1
ATOM 1487 O O . LYS A 1 188 ? -10.156 -8.531 -13.555 1 98.69 188 LYS A O 1
ATOM 1492 N N . ALA A 1 189 ? -8.055 -9.133 -14.07 1 98.94 189 ALA A N 1
ATOM 1493 C CA . ALA A 1 189 ? -7.629 -7.738 -14.211 1 98.94 189 ALA A CA 1
ATOM 1494 C C . ALA A 1 189 ? -8.148 -7.133 -15.516 1 98.94 189 ALA A C 1
ATOM 1496 O O . ALA A 1 189 ? -8.039 -7.746 -16.578 1 98.94 189 ALA A O 1
ATOM 1497 N N . GLU A 1 190 ? -8.68 -5.953 -15.422 1 98.94 190 GLU A N 1
ATOM 1498 C CA . GLU A 1 190 ? -9.195 -5.246 -16.594 1 98.94 190 GLU A CA 1
ATOM 1499 C C . GLU A 1 190 ? -8.156 -4.289 -17.156 1 98.94 190 GLU A C 1
ATOM 1501 O O . GLU A 1 190 ? -7.922 -4.266 -18.375 1 98.94 190 GLU A O 1
ATOM 1506 N N . TYR A 1 191 ? -7.594 -3.475 -16.359 1 98.94 191 TYR A N 1
ATOM 1507 C CA . TYR A 1 191 ? -6.516 -2.566 -16.734 1 98.94 191 TYR A CA 1
ATOM 1508 C C . TYR A 1 191 ? -5.617 -2.266 -15.539 1 98.94 191 TYR A C 1
ATOM 1510 O O . TYR A 1 191 ? -5.973 -2.561 -14.398 1 98.94 191 TYR A O 1
ATOM 1518 N N . VAL A 1 192 ? -4.426 -1.734 -15.844 1 98.94 192 VAL A N 1
ATOM 1519 C CA . VAL A 1 192 ? -3.43 -1.477 -14.805 1 98.94 192 VAL A CA 1
ATOM 1520 C C . VAL A 1 192 ? -2.883 -0.058 -14.961 1 98.94 192 VAL A C 1
ATOM 1522 O O . VAL A 1 192 ? -2.959 0.531 -16.031 1 98.94 192 VAL A O 1
ATOM 1525 N N . SER A 1 193 ? -2.422 0.523 -13.898 1 98.94 193 SER A N 1
ATOM 1526 C CA . SER A 1 193 ? -1.63 1.745 -13.797 1 98.94 193 SER A CA 1
ATOM 1527 C C . SER A 1 193 ? -0.515 1.603 -12.766 1 98.94 193 SER A C 1
ATOM 1529 O O . SER A 1 193 ? -0.781 1.381 -11.586 1 98.94 193 SER A O 1
ATOM 1531 N N . CYS A 1 194 ? 0.704 1.694 -13.266 1 98.94 194 CYS A N 1
ATOM 1532 C CA . CYS A 1 194 ? 1.858 1.379 -12.43 1 98.94 194 CYS A CA 1
ATOM 1533 C C . CYS A 1 194 ? 2.84 2.545 -12.398 1 98.94 194 CYS A C 1
ATOM 1535 O O . CYS A 1 194 ? 3.025 3.236 -13.398 1 98.94 194 CYS A O 1
ATOM 1537 N N . PHE A 1 195 ? 3.42 2.75 -11.211 1 98.88 195 PHE A N 1
ATOM 1538 C CA . PHE A 1 195 ? 4.406 3.805 -11 1 98.88 195 PHE A CA 1
ATOM 1539 C C . PHE A 1 195 ? 5.738 3.221 -10.547 1 98.88 195 PHE A C 1
ATOM 1541 O O . PHE A 1 195 ? 5.773 2.348 -9.68 1 98.88 195 PHE A O 1
ATOM 1548 N N . GLY A 1 196 ? 6.797 3.646 -11.219 1 98.88 196 GLY A N 1
ATOM 1549 C CA . GLY A 1 196 ? 8.133 3.361 -10.727 1 98.88 196 GLY A CA 1
ATOM 1550 C C . GLY A 1 196 ? 8.625 4.371 -9.703 1 98.88 196 GLY A C 1
ATOM 1551 O O . GLY A 1 196 ? 8.188 5.523 -9.703 1 98.88 196 GLY A O 1
ATOM 1552 N N . SER A 1 197 ? 9.5 3.943 -8.852 1 98.94 197 SER A N 1
ATOM 1553 C CA . SER A 1 197 ? 10.07 4.82 -7.836 1 98.94 197 SER A CA 1
ATOM 1554 C C . SER A 1 197 ? 11.508 4.43 -7.508 1 98.94 197 SER A C 1
ATOM 1556 O O . SER A 1 197 ? 11.859 3.25 -7.531 1 98.94 197 SER A O 1
ATOM 1558 N N . GLY A 1 198 ? 12.289 5.426 -7.094 1 98.81 198 GLY A N 1
ATOM 1559 C CA . GLY A 1 198 ? 13.68 5.16 -6.746 1 98.81 198 GLY A CA 1
ATOM 1560 C C . GLY A 1 198 ? 14.523 4.754 -7.934 1 98.81 198 GLY A C 1
ATOM 1561 O O . GLY A 1 198 ? 14.094 4.867 -9.078 1 98.81 198 GLY A O 1
ATOM 1562 N N . ARG A 1 199 ? 15.664 4.328 -7.605 1 98.56 199 ARG A N 1
ATOM 1563 C CA . ARG A 1 199 ? 16.641 4.039 -8.648 1 98.56 199 ARG A CA 1
ATOM 1564 C C . ARG A 1 199 ? 17.625 2.967 -8.188 1 98.56 199 ARG A C 1
ATOM 1566 O O . ARG A 1 199 ? 18.125 3.008 -7.062 1 98.56 199 ARG A O 1
ATOM 1573 N N . ILE A 1 200 ? 17.875 2.043 -9.094 1 98.44 200 ILE A N 1
ATOM 1574 C CA . ILE A 1 200 ? 18.828 0.979 -8.773 1 98.44 200 ILE A CA 1
ATOM 1575 C C . ILE A 1 200 ? 20.219 1.368 -9.242 1 98.44 200 ILE A C 1
ATOM 1577 O O . ILE A 1 200 ? 20.422 2.451 -9.797 1 98.44 200 ILE A O 1
ATOM 1581 N N . ASP A 1 201 ? 21.219 0.498 -8.914 1 97.38 201 ASP A N 1
ATOM 1582 C CA . ASP A 1 201 ? 22.594 0.767 -9.336 1 97.38 201 ASP A CA 1
ATOM 1583 C C . ASP A 1 201 ? 22.672 0.941 -10.852 1 97.38 201 ASP A C 1
ATOM 1585 O O . ASP A 1 201 ? 22.016 0.211 -11.602 1 97.38 201 ASP A O 1
ATOM 1589 N N . GLU A 1 202 ? 23.469 1.821 -11.281 1 97.06 202 GLU A N 1
ATOM 1590 C CA . GLU A 1 202 ? 23.562 2.209 -12.68 1 97.06 202 GLU A CA 1
ATOM 1591 C C . GLU A 1 202 ? 23.953 1.019 -13.555 1 97.06 202 GLU A C 1
ATOM 1593 O O . GLU A 1 202 ? 23.438 0.865 -14.664 1 97.06 202 GLU A O 1
ATOM 1598 N N . ASN A 1 203 ? 24.812 0.182 -13.078 1 95.94 203 ASN A N 1
ATOM 1599 C CA . ASN A 1 203 ? 25.312 -0.94 -13.867 1 95.94 203 ASN A CA 1
ATOM 1600 C C . ASN A 1 203 ? 24.219 -1.984 -14.102 1 95.94 203 ASN A C 1
ATOM 1602 O O . ASN A 1 203 ? 24.328 -2.797 -15.023 1 95.94 203 ASN A O 1
ATOM 1606 N N . LEU A 1 204 ? 23.203 -1.953 -13.281 1 97.25 204 LEU A N 1
ATOM 1607 C CA . LEU A 1 204 ? 22.094 -2.893 -13.422 1 97.25 204 LEU A CA 1
ATOM 1608 C C . LEU A 1 204 ? 21.062 -2.367 -14.422 1 97.25 204 LEU A C 1
ATOM 1610 O O . LEU A 1 204 ? 20.375 -3.15 -15.07 1 97.25 204 LEU A O 1
ATOM 1614 N N . ILE A 1 205 ? 20.953 -1.074 -14.586 1 97.75 205 ILE A N 1
ATOM 1615 C CA . ILE A 1 205 ? 19.906 -0.423 -15.359 1 97.75 205 ILE A CA 1
ATOM 1616 C C . ILE A 1 205 ? 20.031 -0.811 -16.828 1 97.75 205 ILE A C 1
ATOM 1618 O O . ILE A 1 205 ? 19.031 -1.058 -17.516 1 97.75 205 ILE A O 1
ATOM 1622 N N . GLU A 1 206 ? 21.156 -0.95 -17.312 1 95.56 206 GLU A N 1
ATOM 1623 C CA . GLU A 1 206 ? 21.422 -1.181 -18.734 1 95.56 206 GLU A CA 1
ATOM 1624 C C . GLU A 1 206 ? 20.969 -2.578 -19.156 1 95.56 206 GLU A C 1
ATOM 1626 O O . GLU A 1 206 ? 20.688 -2.816 -20.328 1 95.56 206 GLU A O 1
ATOM 1631 N N . LYS A 1 207 ? 20.906 -3.451 -18.188 1 95.31 207 LYS A N 1
ATOM 1632 C CA . LYS A 1 207 ? 20.609 -4.848 -18.5 1 95.31 207 LYS A CA 1
ATOM 1633 C C . LYS A 1 207 ? 19.203 -5.008 -19.047 1 95.31 207 LYS A C 1
ATOM 1635 O O . LYS A 1 207 ? 18.969 -5.777 -19.984 1 95.31 207 LYS A O 1
ATOM 1640 N N . TYR A 1 208 ? 18.234 -4.32 -18.453 1 96.25 208 TYR A N 1
ATOM 1641 C CA . TYR A 1 208 ? 16.859 -4.434 -18.906 1 96.25 208 TYR A CA 1
ATOM 1642 C C . TYR A 1 208 ? 16.281 -3.062 -19.234 1 96.25 208 TYR A C 1
ATOM 1644 O O . TYR A 1 208 ? 15.102 -2.947 -19.609 1 96.25 208 TYR A O 1
ATOM 1652 N N . GLY A 1 209 ? 17.047 -2.018 -19.031 1 97.31 209 GLY A N 1
ATOM 1653 C CA . GLY A 1 209 ? 16.594 -0.675 -19.344 1 97.31 209 GLY A CA 1
ATOM 1654 C C . GLY A 1 209 ? 15.586 -0.133 -18.344 1 97.31 209 GLY A C 1
ATOM 1655 O O . GLY A 1 209 ? 14.742 0.702 -18.688 1 97.31 209 GLY A O 1
ATOM 1656 N N . SER A 1 210 ? 15.555 -0.594 -17.156 1 98.06 210 SER A N 1
ATOM 1657 C CA . SER A 1 210 ? 14.641 -0.153 -16.094 1 98.06 210 SER A CA 1
ATOM 1658 C C . SER A 1 210 ? 15.398 0.459 -14.93 1 98.06 210 SER A C 1
ATOM 1660 O O . SER A 1 210 ? 16.266 -0.188 -14.336 1 98.06 210 SER A O 1
ATOM 1662 N N . PRO A 1 211 ? 15.102 1.612 -14.492 1 98.62 211 PRO A N 1
ATOM 1663 C CA . PRO A 1 211 ? 15.836 2.242 -13.391 1 98.62 211 PRO A CA 1
ATOM 1664 C C . PRO A 1 211 ? 15.172 2.006 -12.039 1 98.62 211 PRO A C 1
ATOM 1666 O O . PRO A 1 211 ? 15.734 2.373 -11 1 98.62 211 PRO A O 1
ATOM 1669 N N . PHE A 1 212 ? 14.062 1.362 -11.984 1 98.81 212 PHE A N 1
ATOM 1670 C CA . PHE A 1 212 ? 13.203 1.455 -10.82 1 98.81 212 PHE A CA 1
ATOM 1671 C C . PHE A 1 212 ? 13.656 0.493 -9.727 1 98.81 212 PHE A C 1
ATOM 1673 O O . PHE A 1 212 ? 13.875 -0.691 -9.992 1 98.81 212 PHE A O 1
ATOM 1680 N N . ALA A 1 213 ? 13.75 0.975 -8.5 1 98.81 213 ALA A N 1
ATOM 1681 C CA . ALA A 1 213 ? 13.93 0.126 -7.324 1 98.81 213 ALA A CA 1
ATOM 1682 C C . ALA A 1 213 ? 12.617 -0.536 -6.914 1 98.81 213 ALA A C 1
ATOM 1684 O O . ALA A 1 213 ? 12.602 -1.711 -6.539 1 98.81 213 ALA A O 1
ATOM 1685 N N . ILE A 1 214 ? 11.547 0.249 -6.977 1 98.88 214 ILE A N 1
ATOM 1686 C CA . ILE A 1 214 ? 10.227 -0.226 -6.582 1 98.88 214 ILE A CA 1
ATOM 1687 C C . ILE A 1 214 ? 9.211 0.132 -7.66 1 98.88 214 ILE A C 1
ATOM 1689 O O . ILE A 1 214 ? 9.266 1.217 -8.242 1 98.88 214 ILE A O 1
ATOM 1693 N N . GLU A 1 215 ? 8.328 -0.769 -7.969 1 98.94 215 GLU A N 1
ATOM 1694 C CA . GLU A 1 215 ? 7.133 -0.505 -8.766 1 98.94 215 GLU A CA 1
ATOM 1695 C C . GLU A 1 215 ? 5.867 -0.833 -7.984 1 98.94 215 GLU A C 1
ATOM 1697 O O . GLU A 1 215 ? 5.812 -1.84 -7.273 1 98.94 215 GLU A O 1
ATOM 1702 N N . THR A 1 216 ? 4.906 0.054 -7.977 1 98.94 216 THR A N 1
ATOM 1703 C CA . THR A 1 216 ? 3.58 -0.138 -7.406 1 98.94 216 THR A CA 1
ATOM 1704 C C . THR A 1 216 ? 2.504 -0.012 -8.477 1 98.94 216 THR A C 1
ATOM 1706 O O . THR A 1 216 ? 2.551 0.896 -9.312 1 98.94 216 THR A O 1
ATOM 1709 N N . CYS A 1 217 ? 1.561 -0.963 -8.461 1 98.94 217 CYS A N 1
ATOM 1710 C CA . CYS A 1 217 ? 0.598 -1.061 -9.555 1 98.94 217 CYS A CA 1
ATOM 1711 C C . CYS A 1 217 ? -0.826 -1.161 -9.016 1 98.94 217 CYS A C 1
ATOM 1713 O O . CYS A 1 217 ? -1.116 -2.006 -8.172 1 98.94 217 CYS A O 1
ATOM 1715 N N . HIS A 1 218 ? -1.686 -0.268 -9.508 1 98.94 218 HIS A N 1
ATOM 1716 C CA . HIS A 1 218 ? -3.121 -0.444 -9.312 1 98.94 218 HIS A CA 1
ATOM 1717 C C . HIS A 1 218 ? -3.709 -1.371 -10.367 1 98.94 218 HIS A C 1
ATOM 1719 O O . HIS A 1 218 ? -3.352 -1.281 -11.547 1 98.94 218 HIS A O 1
ATOM 1725 N N . ILE A 1 219 ? -4.547 -2.246 -9.93 1 98.94 219 ILE A N 1
ATOM 1726 C CA . ILE A 1 219 ? -5.25 -3.188 -10.789 1 98.94 219 ILE A CA 1
ATOM 1727 C C . ILE A 1 219 ? -6.758 -2.992 -10.648 1 98.94 219 ILE A C 1
ATOM 1729 O O . ILE A 1 219 ? -7.309 -3.146 -9.555 1 98.94 219 ILE A O 1
ATOM 1733 N N . LYS A 1 220 ? -7.422 -2.625 -11.703 1 98.94 220 LYS A N 1
ATOM 1734 C CA . LYS A 1 220 ? -8.883 -2.643 -11.719 1 98.94 220 LYS A CA 1
ATOM 1735 C C . LYS A 1 220 ? -9.414 -4.02 -12.102 1 98.94 220 LYS A C 1
ATOM 1737 O O . LYS A 1 220 ? -9 -4.594 -13.109 1 98.94 220 LYS A O 1
ATOM 1742 N N . LEU A 1 221 ? -10.227 -4.594 -11.234 1 98.88 221 LEU A N 1
ATOM 1743 C CA . LEU A 1 221 ? -10.812 -5.898 -11.516 1 98.88 221 LEU A CA 1
ATOM 1744 C C . LEU A 1 221 ? -12.016 -5.766 -12.453 1 98.88 221 LEU A C 1
ATOM 1746 O O . LEU A 1 221 ? -12.828 -4.848 -12.297 1 98.88 221 LEU A O 1
ATOM 1750 N N . LYS A 1 222 ? -12.117 -6.613 -13.383 1 98.62 222 LYS A N 1
ATOM 1751 C CA . LYS A 1 222 ? -13.125 -6.566 -14.438 1 98.62 222 LYS A CA 1
ATOM 1752 C C . LYS A 1 222 ? -14.523 -6.801 -13.859 1 98.62 222 LYS A C 1
ATOM 1754 O O . LYS A 1 222 ? -14.727 -7.707 -13.047 1 98.62 222 LYS A O 1
ATOM 1759 N N . ASP A 1 223 ? -15.516 -5.941 -14.273 1 98 223 ASP A N 1
ATOM 1760 C CA . ASP A 1 223 ? -16.922 -6.059 -13.93 1 98 223 ASP A CA 1
ATOM 1761 C C . ASP A 1 223 ? -17.125 -6.109 -12.414 1 98 223 ASP A C 1
ATOM 1763 O O . ASP A 1 223 ? -17.891 -6.93 -11.906 1 98 223 ASP A O 1
ATOM 1767 N N . SER A 1 224 ? -16.359 -5.328 -11.734 1 98 224 SER A N 1
ATOM 1768 C CA . SER A 1 224 ? -16.328 -5.344 -10.273 1 98 224 SER A CA 1
ATOM 1769 C C . SER A 1 224 ? -16.078 -3.949 -9.711 1 98 224 SER A C 1
ATOM 1771 O O . SER A 1 224 ? -15.516 -3.092 -10.398 1 98 224 SER A O 1
ATOM 1773 N N . ASP A 1 225 ? -16.516 -3.672 -8.555 1 98.19 225 ASP A N 1
ATOM 1774 C CA . ASP A 1 225 ? -16.188 -2.426 -7.875 1 98.19 225 ASP A CA 1
ATOM 1775 C C . ASP A 1 225 ? -14.852 -2.547 -7.137 1 98.19 225 ASP A C 1
ATOM 1777 O O . ASP A 1 225 ? -14.422 -1.608 -6.461 1 98.19 225 ASP A O 1
ATOM 1781 N N . LEU A 1 226 ? -14.18 -3.711 -7.328 1 98.75 226 LEU A N 1
ATOM 1782 C CA . LEU A 1 226 ? -12.93 -3.957 -6.613 1 98.75 226 LEU A CA 1
ATOM 1783 C C . LEU A 1 226 ? -11.734 -3.465 -7.426 1 98.75 226 LEU A C 1
ATOM 1785 O O . LEU A 1 226 ? -11.719 -3.6 -8.648 1 98.75 226 LEU A O 1
ATOM 1789 N N . SER A 1 227 ? -10.852 -2.898 -6.738 1 98.88 227 SER A N 1
ATOM 1790 C CA . SER A 1 227 ? -9.484 -2.686 -7.211 1 98.88 227 SER A CA 1
ATOM 1791 C C . SER A 1 227 ? -8.477 -3.33 -6.273 1 98.88 227 SER A C 1
ATOM 1793 O O . SER A 1 227 ? -8.805 -3.678 -5.137 1 98.88 227 SER A O 1
ATOM 1795 N N . ALA A 1 228 ? -7.328 -3.586 -6.801 1 98.94 228 ALA A N 1
ATOM 1796 C CA . ALA A 1 228 ? -6.199 -4.09 -6.023 1 98.94 228 ALA A CA 1
ATOM 1797 C C . ALA A 1 228 ? -4.949 -3.25 -6.266 1 98.94 228 ALA A C 1
ATOM 1799 O O . ALA A 1 228 ? -4.906 -2.447 -7.199 1 98.94 228 ALA A O 1
ATOM 1800 N N . GLU A 1 229 ? -4.016 -3.332 -5.379 1 98.88 229 GLU A N 1
ATOM 1801 C CA . GLU A 1 229 ? -2.703 -2.713 -5.516 1 98.88 229 GLU A CA 1
ATOM 1802 C C . GLU A 1 229 ? -1.59 -3.701 -5.18 1 98.88 229 GLU A C 1
ATOM 1804 O O . GLU A 1 229 ? -1.699 -4.469 -4.223 1 98.88 229 GLU A O 1
ATOM 1809 N N . VAL A 1 230 ? -0.504 -3.73 -6.004 1 98.94 230 VAL A N 1
ATOM 1810 C CA . VAL A 1 230 ? 0.609 -4.629 -5.719 1 98.94 230 VAL A CA 1
ATOM 1811 C C . VAL A 1 230 ? 1.92 -3.846 -5.727 1 98.94 230 VAL A C 1
ATOM 1813 O O . VAL A 1 230 ? 2.068 -2.875 -6.473 1 98.94 230 VAL A O 1
ATOM 1816 N N . THR A 1 231 ? 2.875 -4.246 -4.887 1 98.88 231 THR A N 1
ATOM 1817 C CA . THR A 1 231 ? 4.199 -3.646 -4.762 1 98.88 231 THR A CA 1
ATOM 1818 C C . THR A 1 231 ? 5.289 -4.695 -4.953 1 98.88 231 THR A C 1
ATOM 1820 O O . THR A 1 231 ? 5.207 -5.797 -4.406 1 98.88 231 THR A O 1
ATOM 1823 N N . ARG A 1 232 ? 6.273 -4.355 -5.742 1 98.75 232 ARG A N 1
ATOM 1824 C CA . ARG A 1 232 ? 7.398 -5.246 -6 1 98.75 232 ARG A CA 1
ATOM 1825 C C . ARG A 1 232 ? 8.727 -4.496 -5.914 1 98.75 232 ARG A C 1
ATOM 1827 O O . ARG A 1 232 ? 8.828 -3.361 -6.383 1 98.75 232 ARG A O 1
ATOM 1834 N N . SER A 1 233 ? 9.703 -5.074 -5.316 1 98.5 233 SER A N 1
ATOM 1835 C CA . SER A 1 233 ? 11.086 -4.605 -5.367 1 98.5 233 SER A CA 1
ATOM 1836 C C . SER A 1 233 ? 12.055 -5.773 -5.488 1 98.5 233 SER A C 1
ATOM 1838 O O . SER A 1 233 ? 11.852 -6.828 -4.891 1 98.5 233 SER A O 1
ATOM 1840 N N . LEU A 1 234 ? 13.188 -5.578 -6.258 1 98.12 234 LEU A N 1
ATOM 1841 C CA . LEU A 1 234 ? 14.156 -6.648 -6.48 1 98.12 234 LEU A CA 1
ATOM 1842 C C . LEU A 1 234 ? 15.562 -6.191 -6.113 1 98.12 234 LEU A C 1
ATOM 1844 O O . LEU A 1 234 ? 16.469 -7.02 -5.926 1 98.12 234 LEU A O 1
ATOM 1848 N N . PHE A 1 235 ? 15.797 -4.867 -6.145 1 97.94 235 PHE A N 1
ATOM 1849 C CA . PHE A 1 235 ? 17.141 -4.363 -5.879 1 97.94 235 PHE A CA 1
ATOM 1850 C C . PHE A 1 235 ? 17.078 -3.078 -5.059 1 97.94 235 PHE A C 1
ATOM 1852 O O . PHE A 1 235 ? 16.094 -2.342 -5.117 1 97.94 235 PHE A O 1
ATOM 1859 N N . ASN A 1 236 ? 18.062 -2.836 -4.273 1 98.31 236 ASN A N 1
ATOM 1860 C CA . ASN A 1 236 ? 18.375 -1.566 -3.627 1 98.31 236 ASN A CA 1
ATOM 1861 C C . ASN A 1 236 ? 17.234 -1.085 -2.748 1 98.31 236 ASN A C 1
ATOM 1863 O O . ASN A 1 236 ? 16.906 0.105 -2.732 1 98.31 236 ASN A O 1
ATOM 1867 N N . THR A 1 237 ? 16.516 -1.953 -2.121 1 98.69 237 THR A N 1
ATOM 1868 C CA . THR A 1 237 ? 15.453 -1.665 -1.168 1 98.69 237 THR A CA 1
ATOM 1869 C C . THR A 1 237 ? 15.602 -2.523 0.085 1 98.69 237 THR A C 1
ATOM 1871 O O . THR A 1 237 ? 15.5 -3.75 0.02 1 98.69 237 THR A O 1
ATOM 1874 N N . ALA A 1 238 ? 15.859 -1.885 1.177 1 98.62 238 ALA A N 1
ATOM 1875 C CA . ALA A 1 238 ? 16 -2.619 2.43 1 98.62 238 ALA A CA 1
ATOM 1876 C C . ALA A 1 238 ? 14.656 -3.121 2.93 1 98.62 238 ALA A C 1
ATOM 1878 O O . ALA A 1 238 ? 13.781 -2.324 3.275 1 98.62 238 ALA A O 1
ATOM 1879 N N . ARG A 1 239 ? 14.5 -4.398 2.957 1 98.38 239 ARG A N 1
ATOM 1880 C CA . ARG A 1 239 ? 13.297 -5.051 3.477 1 98.38 239 ARG A CA 1
ATOM 1881 C C . ARG A 1 239 ? 13.477 -6.566 3.523 1 98.38 239 ARG A C 1
ATOM 1883 O O . ARG A 1 239 ? 13.953 -7.168 2.559 1 98.38 239 ARG A O 1
ATOM 1890 N N . GLN A 1 240 ? 13.164 -7.125 4.629 1 97.69 240 GLN A N 1
ATOM 1891 C CA . GLN A 1 240 ? 13.109 -8.578 4.668 1 97.69 240 GLN A CA 1
ATOM 1892 C C . GLN A 1 240 ? 12.211 -9.133 3.564 1 97.69 240 GLN A C 1
ATOM 1894 O O . GLN A 1 240 ? 11.195 -8.523 3.23 1 97.69 240 GLN A O 1
ATOM 1899 N N . TYR A 1 241 ? 12.633 -10.297 3.102 1 94.62 241 TYR A N 1
ATOM 1900 C CA . TYR A 1 241 ? 11.82 -11 2.111 1 94.62 241 TYR A CA 1
ATOM 1901 C C . TYR A 1 241 ? 10.367 -11.07 2.553 1 94.62 241 TYR A C 1
ATOM 1903 O O . TYR A 1 241 ? 10.078 -11.297 3.73 1 94.62 241 TYR A O 1
ATOM 1911 N N . ARG A 1 242 ? 9.461 -10.828 1.464 1 94 242 ARG A N 1
ATOM 1912 C CA . ARG A 1 242 ? 8.031 -10.977 1.729 1 94 242 ARG A CA 1
ATOM 1913 C C . ARG A 1 242 ? 7.281 -11.391 0.468 1 94 242 ARG A C 1
ATOM 1915 O O . ARG A 1 242 ? 7.52 -10.844 -0.611 1 94 242 ARG A O 1
ATOM 1922 N N . GLU A 1 243 ? 6.496 -12.383 0.541 1 94.69 243 GLU A N 1
ATOM 1923 C CA . GLU A 1 243 ? 5.469 -12.781 -0.412 1 94.69 243 GLU A CA 1
ATOM 1924 C C . GLU A 1 243 ? 4.082 -12.758 0.227 1 94.69 243 GLU A C 1
ATOM 1926 O O . GLU A 1 243 ? 3.611 -13.773 0.748 1 94.69 243 GLU A O 1
ATOM 1931 N N . SER A 1 244 ? 3.432 -11.578 0.082 1 96.69 244 SER A N 1
ATOM 1932 C CA . SER A 1 244 ? 2.307 -11.328 0.978 1 96.69 244 SER A CA 1
ATOM 1933 C C . SER A 1 244 ? 1.093 -10.812 0.212 1 96.69 244 SER A C 1
ATOM 1935 O O . SER A 1 244 ? 1.208 -10.414 -0.947 1 96.69 244 SER A O 1
ATOM 1937 N N . PHE A 1 245 ? -0.028 -10.914 0.875 1 98.38 245 PHE A N 1
ATOM 1938 C CA . PHE A 1 245 ? -1.242 -10.219 0.462 1 98.38 245 PHE A CA 1
ATOM 1939 C C . PHE A 1 245 ? -2.061 -9.789 1.675 1 98.38 245 PHE A C 1
ATOM 1941 O O . PHE A 1 245 ? -1.966 -10.398 2.74 1 98.38 245 PHE A O 1
ATOM 1948 N N . ASP A 1 246 ? -2.771 -8.703 1.605 1 98.88 246 ASP A N 1
ATOM 1949 C CA . ASP A 1 246 ? -3.76 -8.195 2.553 1 98.88 246 ASP A CA 1
ATOM 1950 C C . ASP A 1 246 ? -5.156 -8.18 1.933 1 98.88 246 ASP A C 1
ATOM 1952 O O . ASP A 1 246 ? -5.301 -7.988 0.724 1 98.88 246 ASP A O 1
ATOM 1956 N N . VAL A 1 247 ? -6.082 -8.398 2.762 1 98.88 247 VAL A N 1
ATOM 1957 C CA . VAL A 1 247 ? -7.477 -8.375 2.326 1 98.88 247 VAL A CA 1
ATOM 1958 C C . VAL A 1 247 ? -8.297 -7.504 3.273 1 98.88 247 VAL A C 1
ATOM 1960 O O . VAL A 1 247 ? -8.281 -7.711 4.488 1 98.88 247 VAL A O 1
ATOM 1963 N N . TYR A 1 248 ? -8.984 -6.562 2.703 1 98.94 248 TYR A N 1
ATOM 1964 C CA . TYR A 1 248 ? -9.852 -5.691 3.49 1 98.94 248 TYR A CA 1
ATOM 1965 C C . TYR A 1 248 ? -11.32 -5.969 3.195 1 98.94 248 TYR A C 1
ATOM 1967 O O . TYR A 1 248 ? -11.758 -5.879 2.047 1 98.94 248 TYR A O 1
ATOM 1975 N N . GLY A 1 249 ? -12.016 -6.34 4.215 1 98.88 249 GLY A N 1
ATOM 1976 C CA . GLY A 1 249 ? -13.445 -6.594 4.129 1 98.88 249 GLY A CA 1
ATOM 1977 C C . GLY A 1 249 ? -14.266 -5.691 5.031 1 98.88 249 GLY A C 1
ATOM 1978 O O . GLY A 1 249 ? -13.719 -4.969 5.863 1 98.88 249 GLY A O 1
ATOM 1979 N N . SER A 1 250 ? -15.602 -5.75 4.809 1 98.69 250 SER A N 1
ATOM 1980 C CA . SER A 1 250 ? -16.5 -4.902 5.586 1 98.69 250 SER A CA 1
ATOM 1981 C C . SER A 1 250 ? -16.641 -5.414 7.016 1 98.69 250 SER A C 1
ATOM 1983 O O . SER A 1 250 ? -16.969 -4.645 7.922 1 98.69 250 SER A O 1
ATOM 1985 N N . LYS A 1 251 ? -16.422 -6.723 7.254 1 98.69 251 LYS A N 1
ATOM 1986 C CA . LYS A 1 251 ? -16.562 -7.297 8.586 1 98.69 251 LYS A CA 1
ATOM 1987 C C . LYS A 1 251 ? -15.203 -7.629 9.195 1 98.69 251 LYS A C 1
ATOM 1989 O O . LYS A 1 251 ? -14.953 -7.324 10.367 1 98.69 251 LYS A O 1
ATOM 1994 N N . LYS A 1 252 ? -14.352 -8.289 8.477 1 98.88 252 LYS A N 1
ATOM 1995 C CA . LYS A 1 252 ? -13 -8.656 8.898 1 98.88 252 LYS A CA 1
ATOM 1996 C C . LYS A 1 252 ? -11.977 -8.344 7.805 1 98.88 252 LYS A C 1
ATOM 1998 O O . LYS A 1 252 ? -12.32 -8.32 6.621 1 98.88 252 LYS A O 1
ATOM 2003 N N . SER A 1 253 ? -10.828 -8.039 8.195 1 98.88 253 SER A N 1
ATOM 2004 C CA . SER A 1 253 ? -9.672 -7.859 7.324 1 98.88 253 SER A CA 1
ATOM 2005 C C . SER A 1 253 ? -8.492 -8.711 7.789 1 98.88 253 SER A C 1
ATOM 2007 O O . SER A 1 253 ? -8.391 -9.047 8.969 1 98.88 253 SER A O 1
ATOM 2009 N N . PHE A 1 254 ? -7.727 -9.109 6.84 1 98.88 254 PHE A N 1
ATOM 2010 C CA . PHE A 1 254 ? -6.504 -9.867 7.07 1 98.88 254 PHE A CA 1
ATOM 2011 C C . PHE A 1 254 ? -5.281 -9.062 6.637 1 98.88 254 PHE A C 1
ATOM 2013 O O . PHE A 1 254 ? -5.219 -8.57 5.508 1 98.88 254 PHE A O 1
ATOM 2020 N N . GLU A 1 255 ? -4.316 -8.891 7.508 1 98.75 255 GLU A N 1
ATOM 2021 C CA . GLU A 1 255 ? -3.049 -8.25 7.168 1 98.75 255 GLU A CA 1
ATOM 2022 C C . GLU A 1 255 ? -1.87 -9.172 7.465 1 98.75 255 GLU A C 1
ATOM 2024 O O . GLU A 1 255 ? -1.748 -9.695 8.578 1 98.75 255 GLU A O 1
ATOM 2029 N N . TRP A 1 256 ? -1.04 -9.359 6.445 1 98.12 256 TRP A N 1
ATOM 2030 C CA . TRP A 1 256 ? 0.175 -10.164 6.539 1 98.12 256 TRP A CA 1
ATOM 2031 C C . TRP A 1 256 ? 1.143 -9.57 7.555 1 98.12 256 TRP A C 1
ATOM 2033 O O . TRP A 1 256 ? 1.192 -8.344 7.734 1 98.12 256 TRP A O 1
ATOM 2043 N N . THR A 1 257 ? 1.949 -10.344 8.219 1 96.44 257 THR A N 1
ATOM 2044 C CA . THR A 1 257 ? 2.898 -9.922 9.242 1 96.44 257 THR A CA 1
ATOM 2045 C C . THR A 1 257 ? 4 -9.055 8.641 1 96.44 257 THR A C 1
ATOM 2047 O O . THR A 1 257 ? 4.305 -9.172 7.449 1 96.44 257 THR A O 1
ATOM 2050 N N . LEU A 1 258 ? 4.621 -8.242 9.469 1 96.81 258 LEU A N 1
ATOM 2051 C CA . LEU A 1 258 ? 5.719 -7.387 9.031 1 96.81 258 LEU A CA 1
ATOM 2052 C C . LEU A 1 258 ? 7.039 -8.148 9.039 1 96.81 258 LEU A C 1
ATOM 2054 O O . LEU A 1 258 ? 7.941 -7.848 8.25 1 96.81 258 LEU A O 1
ATOM 2058 N N . ILE A 1 259 ? 7.137 -9.062 9.93 1 96.62 259 ILE A N 1
ATOM 2059 C CA . ILE A 1 259 ? 8.344 -9.867 10.086 1 96.62 259 ILE A CA 1
ATOM 2060 C C . ILE A 1 259 ? 8.023 -11.336 9.812 1 96.62 259 ILE A C 1
ATOM 2062 O O . ILE A 1 259 ? 7.07 -11.883 10.367 1 96.62 259 ILE A O 1
ATOM 2066 N N . GLU A 1 260 ? 8.844 -11.891 8.969 1 90.56 260 GLU A N 1
ATOM 2067 C CA . GLU A 1 260 ? 8.641 -13.289 8.625 1 90.56 260 GLU A CA 1
ATOM 2068 C C . GLU A 1 260 ? 8.547 -14.156 9.883 1 90.56 260 GLU A C 1
ATOM 2070 O O . GLU A 1 260 ? 9.266 -13.922 10.859 1 90.56 260 GLU A O 1
ATOM 2075 N N . HIS A 1 261 ? 7.598 -15.078 9.922 1 87.38 261 HIS A N 1
ATOM 2076 C CA . HIS A 1 261 ? 7.41 -16.094 10.945 1 87.38 261 HIS A CA 1
ATOM 2077 C C . HIS A 1 261 ? 6.52 -15.586 12.07 1 87.38 261 HIS A C 1
ATOM 2079 O O . HIS A 1 261 ? 6.141 -16.359 12.961 1 87.38 261 HIS A O 1
ATOM 2085 N N . GLU A 1 262 ? 6.289 -14.18 12.094 1 94 262 GLU A N 1
ATOM 2086 C CA . GLU A 1 262 ? 5.277 -13.711 13.031 1 94 262 GLU A CA 1
ATOM 2087 C C . GLU A 1 262 ? 3.871 -14.008 12.523 1 94 262 GLU A C 1
ATOM 2089 O O . GLU A 1 262 ? 3.695 -14.453 11.391 1 94 262 GLU A O 1
ATOM 2094 N N . GLU A 1 263 ? 2.947 -13.852 13.422 1 96.88 263 GLU A N 1
ATOM 2095 C CA . GLU A 1 263 ? 1.554 -14.141 13.094 1 96.88 263 GLU A CA 1
ATOM 2096 C C . GLU A 1 263 ? 0.902 -12.969 12.367 1 96.88 263 GLU A C 1
ATOM 2098 O O . GLU A 1 263 ? 1.16 -11.805 12.703 1 96.88 263 GLU A O 1
ATOM 2103 N N . PRO A 1 264 ? 0.107 -13.258 11.383 1 98.12 264 PRO A N 1
ATOM 2104 C CA . PRO A 1 264 ? -0.689 -12.195 10.766 1 98.12 264 PRO A CA 1
ATOM 2105 C C . PRO A 1 264 ? -1.762 -11.641 11.695 1 98.12 264 PRO A C 1
ATOM 2107 O O . PRO A 1 264 ? -1.944 -12.148 12.805 1 98.12 264 PRO A O 1
ATOM 2110 N N . VAL A 1 265 ? -2.406 -10.547 11.273 1 98.81 265 VAL A N 1
ATOM 2111 C CA . VAL A 1 265 ? -3.406 -9.883 12.102 1 98.81 265 VAL A CA 1
ATOM 2112 C C . VAL A 1 265 ? -4.77 -9.938 11.414 1 98.81 265 VAL A C 1
ATOM 2114 O O . VAL A 1 265 ? -4.875 -9.68 10.211 1 98.81 265 VAL A O 1
ATOM 2117 N N . ILE A 1 266 ? -5.762 -10.312 12.133 1 98.88 266 ILE A N 1
ATOM 2118 C CA . ILE A 1 266 ? -7.148 -10.164 11.711 1 98.88 266 ILE A CA 1
ATOM 2119 C C . ILE A 1 266 ? -7.789 -8.984 12.438 1 98.88 266 ILE A C 1
ATOM 2121 O O . ILE A 1 266 ? -7.703 -8.891 13.664 1 98.88 266 ILE A O 1
ATOM 2125 N N . HIS A 1 267 ? -8.32 -8.062 11.695 1 98.81 267 HIS A N 1
ATOM 2126 C CA . HIS A 1 267 ? -9.156 -7.012 12.266 1 98.81 267 HIS A CA 1
ATOM 2127 C C . HIS A 1 267 ? -10.633 -7.367 12.164 1 98.81 267 HIS A C 1
ATOM 2129 O O . HIS A 1 267 ? -11.156 -7.57 11.062 1 98.81 267 HIS A O 1
ATOM 2135 N N . THR A 1 268 ? -11.344 -7.523 13.234 1 98.69 268 THR A N 1
ATOM 2136 C CA . THR A 1 268 ? -12.797 -7.613 13.289 1 98.69 268 THR A CA 1
ATOM 2137 C C . THR A 1 268 ? -13.406 -6.273 13.695 1 98.69 268 THR A C 1
ATOM 2139 O O . THR A 1 268 ? -13.305 -5.863 14.852 1 98.69 268 THR A O 1
ATOM 2142 N N . GLY A 1 269 ? -14.07 -5.652 12.766 1 97.75 269 GLY A N 1
ATOM 2143 C CA . GLY A 1 269 ? -14.297 -4.234 13.016 1 97.75 269 GLY A CA 1
ATOM 2144 C C . GLY A 1 269 ? -13.008 -3.461 13.25 1 97.75 269 GLY A C 1
ATOM 2145 O O . GLY A 1 269 ? -12.094 -3.506 12.43 1 97.75 269 GLY A O 1
ATOM 2146 N N . GLU A 1 270 ? -12.875 -2.895 14.352 1 96.94 270 GLU A N 1
ATOM 2147 C CA . GLU A 1 270 ? -11.672 -2.135 14.672 1 96.94 270 GLU A CA 1
ATOM 2148 C C . GLU A 1 270 ? -10.812 -2.865 15.703 1 96.94 270 GLU A C 1
ATOM 2150 O O . GLU A 1 270 ? -9.883 -2.287 16.266 1 96.94 270 GLU A O 1
ATOM 2155 N N . THR A 1 271 ? -11.125 -4.145 15.945 1 98.06 271 THR A N 1
ATOM 2156 C CA . THR A 1 271 ? -10.414 -4.922 16.953 1 98.06 271 THR A CA 1
ATOM 2157 C C . THR A 1 271 ? -9.398 -5.852 16.297 1 98.06 271 THR A C 1
ATOM 2159 O O . THR A 1 271 ? -9.766 -6.805 15.617 1 98.06 271 THR A O 1
ATOM 2162 N N . PRO A 1 272 ? -8.125 -5.648 16.562 1 98.31 272 PRO A N 1
ATOM 2163 C CA . PRO A 1 272 ? -7.094 -6.504 15.984 1 98.31 272 PRO A CA 1
ATOM 2164 C C . PRO A 1 272 ? -6.797 -7.738 16.828 1 98.31 272 PRO A C 1
ATOM 2166 O O . PRO A 1 272 ? -6.895 -7.684 18.062 1 98.31 272 PRO A O 1
ATOM 2169 N N . GLU A 1 273 ? -6.469 -8.797 16.203 1 98.31 273 GLU A N 1
ATOM 2170 C CA . GLU A 1 273 ? -6.02 -10.023 16.859 1 98.31 273 GLU A CA 1
ATOM 2171 C C . GLU A 1 273 ? -4.992 -10.758 16 1 98.31 273 GLU A C 1
ATOM 2173 O O . GLU A 1 273 ? -5.191 -10.945 14.805 1 98.31 273 GLU A O 1
ATOM 2178 N N . ARG A 1 274 ? -3.871 -11.094 16.609 1 97.94 274 ARG A N 1
ATOM 2179 C CA . ARG A 1 274 ? -2.945 -12 15.938 1 97.94 274 ARG A CA 1
ATOM 2180 C C . ARG A 1 274 ? -3.492 -13.422 15.914 1 97.94 274 ARG A C 1
ATOM 2182 O O . ARG A 1 274 ? -4.062 -13.891 16.891 1 97.94 274 ARG A O 1
ATOM 2189 N N . VAL A 1 275 ? -3.293 -14.008 14.766 1 98.19 275 VAL A N 1
ATOM 2190 C CA . VAL A 1 275 ? -3.887 -15.336 14.648 1 98.19 275 VAL A CA 1
ATOM 2191 C C . VAL A 1 275 ? -2.854 -16.312 14.102 1 98.19 275 VAL A C 1
ATOM 2193 O O . VAL A 1 275 ? -2.01 -15.945 13.281 1 98.19 275 VAL A O 1
ATOM 2196 N N . SER A 1 276 ? -2.912 -17.562 14.547 1 97.06 276 SER A N 1
ATOM 2197 C CA . SER A 1 276 ? -2.113 -18.641 13.961 1 97.06 276 SER A CA 1
ATOM 2198 C C . SER A 1 276 ? -2.771 -19.203 12.711 1 97.06 276 SER A C 1
ATOM 2200 O O . SER A 1 276 ? -3.984 -19.406 12.68 1 97.06 276 SER A O 1
ATOM 2202 N N . VAL A 1 277 ? -2.029 -19.359 11.703 1 96.56 277 VAL A N 1
ATOM 2203 C CA . VAL A 1 277 ? -2.525 -19.922 10.461 1 96.56 277 VAL A CA 1
ATOM 2204 C C . VAL A 1 277 ? -2.332 -21.438 10.469 1 96.56 277 VAL A C 1
ATOM 2206 O O . VAL A 1 277 ? -1.208 -21.922 10.609 1 96.56 277 VAL A O 1
ATOM 2209 N N . PRO A 1 278 ? -3.398 -22.172 10.328 1 95.81 278 PRO A N 1
ATOM 2210 C CA . PRO A 1 278 ? -3.264 -23.625 10.328 1 95.81 278 PRO A CA 1
ATOM 2211 C C . PRO A 1 278 ? -2.693 -24.172 9.023 1 95.81 278 PRO A C 1
ATOM 2213 O O . PRO A 1 278 ? -2.637 -23.453 8.023 1 95.81 278 PRO A O 1
ATOM 2216 N N . ASP A 1 279 ? -2.238 -25.375 9.18 1 93.44 279 ASP A N 1
ATOM 2217 C CA . ASP A 1 279 ? -1.936 -26.125 7.965 1 93.44 279 ASP A CA 1
ATOM 2218 C C . ASP A 1 279 ? -3.215 -26.609 7.285 1 93.44 279 ASP A C 1
ATOM 2220 O O . ASP A 1 279 ? -4.293 -26.578 7.883 1 93.44 279 ASP A O 1
ATOM 2224 N N . TYR A 1 280 ? -3.125 -26.922 5.984 1 97.06 280 TYR A N 1
ATOM 2225 C CA . TYR A 1 280 ? -4.285 -27.391 5.234 1 97.06 280 TYR A CA 1
ATOM 2226 C C . TYR A 1 280 ? -4 -28.734 4.582 1 97.06 280 TYR A C 1
ATOM 2228 O O . TYR A 1 280 ? -4.512 -29.031 3.498 1 97.06 280 TYR A O 1
ATOM 2236 N N . ALA A 1 281 ? -3.223 -29.531 5.191 1 96.12 281 ALA A N 1
ATOM 2237 C CA . ALA A 1 281 ? -2.85 -30.859 4.719 1 96.12 281 ALA A CA 1
ATOM 2238 C C . ALA A 1 281 ? -4.074 -31.766 4.594 1 96.12 281 ALA A C 1
ATOM 2240 O O . ALA A 1 281 ? -4.078 -32.719 3.809 1 96.12 281 ALA A O 1
ATOM 2241 N N . HIS A 1 282 ? -5.125 -31.469 5.363 1 97.5 282 HIS A N 1
ATOM 2242 C CA . HIS A 1 282 ? -6.328 -32.281 5.363 1 97.5 282 HIS A CA 1
ATOM 2243 C C . HIS A 1 282 ? -7.027 -32.25 4.008 1 97.5 282 HIS A C 1
ATOM 2245 O O . HIS A 1 282 ? -7.887 -33.094 3.717 1 97.5 282 HIS A O 1
ATOM 2251 N N . LEU A 1 283 ? -6.652 -31.266 3.166 1 97.88 283 LEU A N 1
ATOM 2252 C CA . LEU A 1 283 ? -7.246 -31.141 1.839 1 97.88 283 LEU A CA 1
ATOM 2253 C C . LEU A 1 283 ? -6.527 -32.031 0.839 1 97.88 283 LEU A C 1
ATOM 2255 O O . LEU A 1 283 ? -6.945 -32.156 -0.316 1 97.88 283 LEU A O 1
ATOM 2259 N N . LEU A 1 284 ? -5.48 -32.75 1.256 1 98.12 284 LEU A N 1
ATOM 2260 C CA . LEU A 1 284 ? -4.621 -33.531 0.384 1 98.12 284 LEU A CA 1
ATOM 2261 C C . LEU A 1 284 ? -4.801 -35.031 0.658 1 98.12 284 LEU A C 1
ATOM 2263 O O . LEU A 1 284 ? -5.219 -35.406 1.751 1 98.12 284 LEU A O 1
ATOM 2267 N N . PRO A 1 285 ? -4.441 -35.875 -0.409 1 97.81 285 PRO A N 1
ATOM 2268 C CA . PRO A 1 285 ? -4.293 -37.281 -0.08 1 97.81 285 PRO A CA 1
ATOM 2269 C C . PRO A 1 285 ? -3.281 -37.531 1.037 1 97.81 285 PRO A C 1
ATOM 2271 O O . PRO A 1 285 ? -2.275 -36.844 1.129 1 97.81 285 PRO A O 1
ATOM 2274 N N . LYS A 1 286 ? -3.549 -38.562 1.8 1 97.38 286 LYS A N 1
ATOM 2275 C CA . LYS A 1 286 ? -2.695 -38.875 2.939 1 97.38 286 LYS A CA 1
ATOM 2276 C C . LYS A 1 286 ? -1.246 -39.062 2.502 1 97.38 286 LYS A C 1
ATOM 2278 O O . LYS A 1 286 ? -0.318 -38.719 3.227 1 97.38 286 LYS A O 1
ATOM 2283 N N . GLU A 1 287 ? -1.059 -39.562 1.342 1 96.56 287 GLU A N 1
ATOM 2284 C CA . GLU A 1 287 ? 0.252 -39.969 0.835 1 96.56 287 GLU A CA 1
ATOM 2285 C C . GLU A 1 287 ? 1.164 -38.75 0.653 1 96.56 287 GLU A C 1
ATOM 2287 O O . GLU A 1 287 ? 2.389 -38.875 0.728 1 96.56 287 GLU A O 1
ATOM 2292 N N . ILE A 1 288 ? 0.495 -37.5 0.453 1 96.5 288 ILE A N 1
ATOM 2293 C CA . ILE A 1 288 ? 1.355 -36.344 0.153 1 96.5 288 ILE A CA 1
ATOM 2294 C C . ILE A 1 288 ? 1.126 -35.25 1.182 1 96.5 288 ILE A C 1
ATOM 2296 O O . ILE A 1 288 ? 1.708 -34.156 1.08 1 96.5 288 ILE A O 1
ATOM 2300 N N . ALA A 1 289 ? 0.366 -35.469 2.197 1 95.69 289 ALA A N 1
ATOM 2301 C CA . ALA A 1 289 ? -0.029 -34.5 3.193 1 95.69 289 ALA A CA 1
ATOM 2302 C C . ALA A 1 289 ? 1.18 -34 3.98 1 95.69 289 ALA A C 1
ATOM 2304 O O . ALA A 1 289 ? 1.249 -32.812 4.344 1 95.69 289 ALA A O 1
ATOM 2305 N N . SER A 1 290 ? 2.131 -34.812 4.176 1 92.81 290 SER A N 1
ATOM 2306 C CA . SER A 1 290 ? 3.27 -34.5 5.027 1 92.81 290 SER A CA 1
ATOM 2307 C C . SER A 1 290 ? 4.176 -33.469 4.363 1 92.81 290 SER A C 1
ATOM 2309 O O . SER A 1 290 ? 5.004 -32.844 5.027 1 92.81 290 SER A O 1
ATOM 2311 N N . PHE A 1 291 ? 4.023 -33.25 3.053 1 93.12 291 PHE A N 1
ATOM 2312 C CA . PHE A 1 291 ? 4.926 -32.375 2.314 1 93.12 291 PHE A CA 1
ATOM 2313 C C . PHE A 1 291 ? 4.562 -30.906 2.533 1 93.12 291 PHE A C 1
ATOM 2315 O O . PHE A 1 291 ? 5.289 -30 2.094 1 93.12 291 PHE A O 1
ATOM 2322 N N . THR A 1 292 ? 3.471 -30.594 3.285 1 93.12 292 THR A N 1
ATOM 2323 C CA . THR A 1 292 ? 3.109 -29.203 3.582 1 93.12 292 THR A CA 1
ATOM 2324 C C . THR A 1 292 ? 4.031 -28.625 4.648 1 93.12 292 THR A C 1
ATOM 2326 O O . THR A 1 292 ? 4.16 -27.406 4.766 1 93.12 292 THR A O 1
ATOM 2329 N N . THR A 1 293 ? 4.629 -29.406 5.523 1 84.81 293 THR A N 1
ATOM 2330 C CA . THR A 1 293 ? 5.426 -28.906 6.641 1 84.81 293 THR A CA 1
ATOM 2331 C C . THR A 1 293 ? 6.863 -29.406 6.539 1 84.81 293 THR A C 1
ATOM 2333 O O . THR A 1 293 ? 7.734 -28.938 7.285 1 84.81 293 THR A O 1
ATOM 2336 N N . ALA A 1 294 ? 7.102 -30.328 5.895 1 68.19 294 ALA A N 1
ATOM 2337 C CA . ALA A 1 294 ? 8.445 -30.891 5.82 1 68.19 294 ALA A CA 1
ATOM 2338 C C . ALA A 1 294 ? 9.023 -30.75 4.418 1 68.19 294 ALA A C 1
ATOM 2340 O O . ALA A 1 294 ? 8.297 -30.859 3.426 1 68.19 294 ALA A O 1
ATOM 2341 N N . GLY A 1 295 ? 10.211 -29.984 4.465 1 59.12 295 GLY A N 1
ATOM 2342 C CA . GLY A 1 295 ? 10.859 -29.984 3.166 1 59.12 295 GLY A CA 1
ATOM 2343 C C . GLY A 1 295 ? 11.109 -31.391 2.631 1 59.12 295 GLY A C 1
ATOM 2344 O O . GLY A 1 295 ? 11.133 -32.344 3.395 1 59.12 295 GLY A O 1
ATOM 2345 N N . VAL A 1 296 ? 10.852 -31.594 1.302 1 50.06 296 VAL A N 1
ATOM 2346 C CA . VAL A 1 296 ? 11.07 -32.875 0.64 1 50.06 296 VAL A CA 1
ATOM 2347 C C . VAL A 1 296 ? 12.469 -33.406 0.966 1 50.06 296 VAL A C 1
ATOM 2349 O O . VAL A 1 296 ? 12.664 -34.594 1.107 1 50.06 296 VAL A O 1
ATOM 2352 N N . TYR A 1 297 ? 13.391 -32.312 1.174 1 46.22 297 TYR A N 1
ATOM 2353 C CA . TYR A 1 297 ? 14.766 -32.75 1.394 1 46.22 297 TYR A CA 1
ATOM 2354 C C . TYR A 1 297 ? 15.055 -32.906 2.881 1 46.22 297 TYR A C 1
ATOM 2356 O O . TYR A 1 297 ? 16.219 -33 3.289 1 46.22 297 TYR A O 1
ATOM 2364 N N . ASP A 1 298 ? 14.094 -32.531 3.768 1 46.28 298 ASP A N 1
ATOM 2365 C CA . ASP A 1 298 ? 14.484 -32.625 5.172 1 46.28 298 ASP A CA 1
ATOM 2366 C C . ASP A 1 298 ? 15.133 -34 5.469 1 46.28 298 ASP A C 1
ATOM 2368 O O . ASP A 1 298 ? 15.484 -34.281 6.613 1 46.28 298 ASP A O 1
ATOM 2372 N N . SER A 1 299 ? 14.992 -34.938 4.578 1 40.25 299 SER A N 1
ATOM 2373 C CA . SER A 1 299 ? 15.867 -36.031 4.98 1 40.25 299 SER A CA 1
ATOM 2374 C C . SER A 1 299 ? 17.328 -35.594 4.961 1 40.25 299 SER A C 1
ATOM 2376 O O . SER A 1 299 ? 18.031 -35.719 5.969 1 40.25 299 SER A O 1
ATOM 2378 N N . ASP A 1 300 ? 18.359 -36.188 4.062 1 39.09 300 ASP A N 1
ATOM 2379 C CA . ASP A 1 300 ? 19.797 -36.031 4.043 1 39.09 300 ASP A CA 1
ATOM 2380 C C . ASP A 1 300 ? 20.188 -34.625 3.58 1 39.09 300 ASP A C 1
ATOM 2382 O O . ASP A 1 300 ? 19.359 -33.875 3.078 1 39.09 300 ASP A O 1
ATOM 2386 N N . ASP A 1 301 ? 21.656 -34.219 3.299 1 39.09 301 ASP A N 1
ATOM 2387 C CA . ASP A 1 301 ? 22.688 -33.219 2.998 1 39.09 301 ASP A CA 1
ATOM 2388 C C . ASP A 1 301 ? 22.234 -32.312 1.871 1 39.09 301 ASP A C 1
ATOM 2390 O O . ASP A 1 301 ? 22.969 -31.406 1.456 1 39.09 301 ASP A O 1
ATOM 2394 N N . ASN A 1 302 ? 21.188 -32.406 1.063 1 40 302 ASN A N 1
ATOM 2395 C CA . ASN A 1 302 ? 21.078 -31.656 -0.184 1 40 302 ASN A CA 1
ATOM 2396 C C . ASN A 1 302 ? 19.953 -30.625 -0.122 1 40 302 ASN A C 1
ATOM 2398 O O . ASN A 1 302 ? 18.922 -30.766 -0.798 1 40 302 ASN A O 1
ATOM 2402 N N . GLN A 1 303 ? 19.875 -29.719 0.837 1 45.28 303 GLN A N 1
ATOM 2403 C CA . GLN A 1 303 ? 18.812 -28.734 0.95 1 45.28 303 GLN A CA 1
ATOM 2404 C C . GLN A 1 303 ? 19 -27.594 -0.055 1 45.28 303 GLN A C 1
ATOM 2406 O O . GLN A 1 303 ? 20.062 -26.953 -0.087 1 45.28 303 GLN A O 1
ATOM 2411 N N . HIS A 1 304 ? 18.234 -27.531 -1.064 1 44.75 304 HIS A N 1
ATOM 2412 C CA . HIS A 1 304 ? 18.281 -26.406 -1.996 1 44.75 304 HIS A CA 1
ATOM 2413 C C . HIS A 1 304 ? 17.859 -25.109 -1.316 1 44.75 304 HIS A C 1
ATOM 2415 O O . HIS A 1 304 ? 17.062 -25.125 -0.376 1 44.75 304 HIS A O 1
ATOM 2421 N N . LEU A 1 305 ? 18.547 -23.984 -1.566 1 45 305 LEU A N 1
ATOM 2422 C CA . LEU A 1 305 ? 18.391 -22.641 -1.021 1 45 305 LEU A CA 1
ATOM 2423 C C . LEU A 1 305 ? 16.922 -22.234 -0.995 1 45 305 LEU A C 1
ATOM 2425 O O . LEU A 1 305 ? 16.484 -21.547 -0.074 1 45 305 LEU A O 1
ATOM 2429 N N . SER A 1 306 ? 16.125 -22.594 -1.984 1 43.5 306 SER A N 1
ATOM 2430 C CA . SER A 1 306 ? 14.719 -22.219 -2.057 1 43.5 306 SER A CA 1
ATOM 2431 C C . SER A 1 306 ? 13.945 -22.797 -0.875 1 43.5 306 SER A C 1
ATOM 2433 O O . SER A 1 306 ? 12.844 -22.328 -0.561 1 43.5 306 SER A O 1
ATOM 2435 N N . PHE A 1 307 ? 14.484 -23.859 -0.296 1 44.19 307 PHE A N 1
ATOM 2436 C CA . PHE A 1 307 ? 13.773 -24.516 0.795 1 44.19 307 PHE A CA 1
ATOM 2437 C C . PHE A 1 307 ? 13.984 -23.766 2.105 1 44.19 307 PHE A C 1
ATOM 2439 O O . PHE A 1 307 ? 13.125 -23.797 2.988 1 44.19 307 PHE A O 1
ATOM 2446 N N . ILE A 1 308 ? 15.164 -23.266 2.156 1 41.69 308 ILE A N 1
ATOM 2447 C CA . ILE A 1 308 ? 15.359 -22.484 3.365 1 41.69 308 ILE A CA 1
ATOM 2448 C C . ILE A 1 308 ? 14.344 -21.328 3.4 1 41.69 308 ILE A C 1
ATOM 2450 O O . ILE A 1 308 ? 13.922 -20.906 4.477 1 41.69 308 ILE A O 1
ATOM 2454 N N . GLN A 1 309 ? 14.062 -20.844 2.291 1 40.88 309 GLN A N 1
ATOM 2455 C CA . GLN A 1 309 ? 13.242 -19.641 2.195 1 40.88 309 GLN A CA 1
ATOM 2456 C C . GLN A 1 309 ? 11.766 -19.953 2.451 1 40.88 309 GLN A C 1
ATOM 2458 O O . GLN A 1 309 ? 11.07 -20.453 1.564 1 40.88 309 GLN A O 1
ATOM 2463 N N . GLY A 1 310 ? 11.242 -20.656 3.443 1 44.84 310 GLY A N 1
ATOM 2464 C CA . GLY A 1 310 ? 9.891 -20.469 3.936 1 44.84 310 GLY A CA 1
ATOM 2465 C C . GLY A 1 310 ? 9.062 -21.75 3.885 1 44.84 310 GLY A C 1
ATOM 2466 O O . GLY A 1 310 ? 7.984 -21.766 3.283 1 44.84 310 GLY A O 1
ATOM 2467 N N . ALA A 1 311 ? 9.562 -22.766 4.508 1 48.47 311 ALA A N 1
ATOM 2468 C CA . ALA A 1 311 ? 8.805 -24 4.703 1 48.47 311 ALA A CA 1
ATOM 2469 C C . ALA A 1 311 ? 8.094 -24.406 3.422 1 48.47 311 ALA A C 1
ATOM 2471 O O . ALA A 1 311 ? 6.91 -24.75 3.445 1 48.47 311 ALA A O 1
ATOM 2472 N N . GLY A 1 312 ? 8.82 -24.141 2.27 1 57.38 312 GLY A N 1
ATOM 2473 C CA . GLY A 1 312 ? 8.227 -24.656 1.045 1 57.38 312 GLY A CA 1
ATOM 2474 C C . GLY A 1 312 ? 7.113 -23.766 0.513 1 57.38 312 GLY A C 1
ATOM 2475 O O . GLY A 1 312 ? 6.066 -24.266 0.087 1 57.38 312 GLY A O 1
ATOM 2476 N N . HIS A 1 313 ? 7.25 -22.328 0.576 1 80.19 313 HIS A N 1
ATOM 2477 C CA . HIS A 1 313 ? 6.23 -21.422 0.062 1 80.19 313 HIS A CA 1
ATOM 2478 C C . HIS A 1 313 ? 4.898 -21.625 0.781 1 80.19 313 HIS A C 1
ATOM 2480 O O . HIS A 1 313 ? 3.857 -21.766 0.138 1 80.19 313 HIS A O 1
ATOM 2486 N N . GLY A 1 314 ? 4.953 -21.766 2.057 1 86.69 314 GLY A N 1
ATOM 2487 C CA . GLY A 1 314 ? 3.75 -21.906 2.861 1 86.69 314 GLY A CA 1
ATOM 2488 C C . GLY A 1 314 ? 3.07 -23.25 2.684 1 86.69 314 GLY A C 1
ATOM 2489 O O . GLY A 1 314 ? 1.845 -23.344 2.76 1 86.69 314 GLY A O 1
ATOM 2490 N N . GLY A 1 315 ? 3.842 -24.297 2.24 1 91.75 315 GLY A N 1
ATOM 2491 C CA . GLY A 1 315 ? 3.283 -25.641 2.084 1 91.75 315 GLY A CA 1
ATOM 2492 C C . GLY A 1 315 ? 2.527 -25.812 0.781 1 91.75 315 GLY A C 1
ATOM 2493 O O . GLY A 1 315 ? 1.715 -26.734 0.651 1 91.75 315 GLY A O 1
ATOM 2494 N N . SER A 1 316 ? 2.775 -25.031 -0.174 1 95.75 316 SER A N 1
ATOM 2495 C CA . SER A 1 316 ? 1.938 -24.938 -1.364 1 95.75 316 SER A CA 1
ATOM 2496 C C . SER A 1 316 ? 2.23 -26.062 -2.344 1 95.75 316 SER A C 1
ATOM 2498 O O . SER A 1 316 ? 1.372 -26.438 -3.146 1 95.75 316 SER A O 1
ATOM 2500 N N . HIS A 1 317 ? 3.43 -26.734 -2.348 1 95.62 317 HIS A N 1
ATOM 2501 C CA . HIS A 1 317 ? 3.893 -27.609 -3.416 1 95.62 317 HIS A CA 1
ATOM 2502 C C . HIS A 1 317 ? 2.963 -28.797 -3.59 1 95.62 317 HIS A C 1
ATOM 2504 O O . HIS A 1 317 ? 2.492 -29.078 -4.699 1 95.62 317 HIS A O 1
ATOM 2510 N N . PRO A 1 318 ? 2.646 -29.5 -2.488 1 96.5 318 PRO A N 1
ATOM 2511 C CA . PRO A 1 318 ? 1.748 -30.641 -2.693 1 96.5 318 PRO A CA 1
ATOM 2512 C C . PRO A 1 318 ? 0.351 -30.219 -3.139 1 96.5 318 PRO A C 1
ATOM 2514 O O . PRO A 1 318 ? -0.327 -30.953 -3.854 1 96.5 318 PRO A O 1
ATOM 2517 N N . HIS A 1 319 ? -0.104 -29.016 -2.719 1 97.94 319 HIS A N 1
ATOM 2518 C CA . HIS A 1 319 ? -1.401 -28.516 -3.16 1 97.94 319 HIS A CA 1
ATOM 2519 C C . HIS A 1 319 ? -1.396 -28.219 -4.656 1 97.94 319 HIS A C 1
ATOM 2521 O O . HIS A 1 319 ? -2.383 -28.469 -5.348 1 97.94 319 HIS A O 1
ATOM 2527 N N . LEU A 1 320 ? -0.313 -27.688 -5.141 1 98.19 320 LEU A N 1
ATOM 2528 C CA . LEU A 1 320 ? -0.166 -27.391 -6.562 1 98.19 320 LEU A CA 1
ATOM 2529 C C . LEU A 1 320 ? -0.213 -28.672 -7.395 1 98.19 320 LEU A C 1
ATOM 2531 O O . LEU A 1 320 ? -0.967 -28.75 -8.367 1 98.19 320 LEU A O 1
ATOM 2535 N N . VAL A 1 321 ? 0.55 -29.625 -6.977 1 98 321 VAL A N 1
ATOM 2536 C CA . VAL A 1 321 ? 0.615 -30.906 -7.672 1 98 321 VAL A CA 1
ATOM 2537 C C . VAL A 1 321 ? -0.756 -31.578 -7.648 1 98 321 VAL A C 1
ATOM 2539 O O . VAL A 1 321 ? -1.234 -32.062 -8.68 1 98 321 VAL A O 1
ATOM 2542 N N . HIS A 1 322 ? -1.368 -31.531 -6.527 1 98.69 322 HIS A N 1
ATOM 2543 C CA . HIS A 1 322 ? -2.674 -32.156 -6.359 1 98.69 322 HIS A CA 1
ATOM 2544 C C . HIS A 1 322 ? -3.723 -31.5 -7.242 1 98.69 322 HIS A C 1
ATOM 2546 O O . HIS A 1 322 ? -4.555 -32.188 -7.852 1 98.69 322 HIS A O 1
ATOM 2552 N N . GLU A 1 323 ? -3.707 -30.172 -7.324 1 98.75 323 GLU A N 1
ATOM 2553 C CA . GLU A 1 323 ? -4.66 -29.453 -8.156 1 98.75 323 GLU A CA 1
ATOM 2554 C C . GLU A 1 323 ? -4.484 -29.812 -9.633 1 98.75 323 GLU A C 1
ATOM 2556 O O . GLU A 1 323 ? -5.461 -30.109 -10.328 1 98.75 323 GLU A O 1
ATOM 2561 N N . PHE A 1 324 ? -3.295 -29.828 -10.07 1 98.75 324 PHE A N 1
ATOM 2562 C CA . PHE A 1 324 ? -3.008 -30.141 -11.469 1 98.75 324 PHE A CA 1
ATOM 2563 C C . PHE A 1 324 ? -3.477 -31.531 -11.828 1 98.75 324 PHE A C 1
ATOM 2565 O O . PHE A 1 324 ? -4.211 -31.719 -12.797 1 98.75 324 PHE A O 1
ATOM 2572 N N . LEU A 1 325 ? -3.119 -32.531 -11.047 1 98.75 325 LEU A N 1
ATOM 2573 C CA . LEU A 1 325 ? -3.439 -33.938 -11.312 1 98.75 325 LEU A CA 1
ATOM 2574 C C . LEU A 1 325 ? -4.938 -34.188 -11.203 1 98.75 325 LEU A C 1
ATOM 2576 O O . LEU A 1 325 ? -5.523 -34.875 -12.031 1 98.75 325 LEU A O 1
ATOM 2580 N N . THR A 1 326 ? -5.527 -33.594 -10.195 1 98.38 326 THR A N 1
ATOM 2581 C CA . THR A 1 326 ? -6.961 -33.781 -10.008 1 98.38 326 THR A CA 1
ATOM 2582 C C . THR A 1 326 ? -7.742 -33.156 -11.164 1 98.38 326 THR A C 1
ATOM 2584 O O . THR A 1 326 ? -8.742 -33.719 -11.617 1 98.38 326 THR A O 1
ATOM 2587 N N . ALA A 1 327 ? -7.293 -31.984 -11.609 1 98.5 327 ALA A N 1
ATOM 2588 C CA . ALA A 1 327 ? -7.934 -31.359 -12.758 1 98.5 327 ALA A CA 1
ATOM 2589 C C . ALA A 1 327 ? -7.879 -32.25 -13.984 1 98.5 327 ALA A C 1
ATOM 2591 O O . ALA A 1 327 ? -8.867 -32.406 -14.703 1 98.5 327 ALA A O 1
ATOM 2592 N N . LEU A 1 328 ? -6.758 -32.906 -14.242 1 98.25 328 LEU A N 1
ATOM 2593 C CA . LEU A 1 328 ? -6.594 -33.781 -15.375 1 98.25 328 LEU A CA 1
ATOM 2594 C C . LEU A 1 328 ? -7.504 -35 -15.242 1 98.25 328 LEU A C 1
ATOM 2596 O O . LEU A 1 328 ? -8.18 -35.406 -16.203 1 98.25 328 LEU A O 1
ATOM 2600 N N . VAL A 1 329 ? -7.578 -35.594 -14.055 1 97.75 329 VAL A N 1
ATOM 2601 C CA . VAL A 1 329 ? -8.352 -36.812 -13.812 1 97.75 329 VAL A CA 1
ATOM 2602 C C . VAL A 1 329 ? -9.844 -36.5 -13.953 1 97.75 329 VAL A C 1
ATOM 2604 O O . VAL A 1 329 ? -10.602 -37.312 -14.508 1 97.75 329 VAL A O 1
ATOM 2607 N N . GLU A 1 330 ? -10.242 -35.312 -13.484 1 97.38 330 GLU A N 1
ATOM 2608 C CA . GLU A 1 330 ? -11.656 -34.969 -13.461 1 97.38 330 GLU A CA 1
ATOM 2609 C C . GLU A 1 330 ? -12.086 -34.312 -14.766 1 97.38 330 GLU A C 1
ATOM 2611 O O . GLU A 1 330 ? -13.281 -34.125 -15.016 1 97.38 330 GLU A O 1
ATOM 2616 N N . GLY A 1 331 ? -11.164 -33.969 -15.555 1 97.06 331 GLY A N 1
ATOM 2617 C CA . GLY A 1 331 ? -11.492 -33.312 -16.812 1 97.06 331 GLY A CA 1
ATOM 2618 C C . GLY A 1 331 ? -11.984 -31.875 -16.641 1 97.06 331 GLY A C 1
ATOM 2619 O O . GLY A 1 331 ? -12.922 -31.453 -17.312 1 97.06 331 GLY A O 1
ATOM 2620 N N . ARG A 1 332 ? -11.453 -31.156 -15.656 1 97.19 332 ARG A N 1
ATOM 2621 C CA . ARG A 1 332 ? -11.773 -29.75 -15.43 1 97.19 332 ARG A CA 1
ATOM 2622 C C . ARG A 1 332 ? -10.523 -28.891 -15.555 1 97.19 332 ARG A C 1
ATOM 2624 O O . ARG A 1 332 ? -9.406 -29.406 -15.617 1 97.19 332 ARG A O 1
ATOM 2631 N N . GLU A 1 333 ? -10.742 -27.609 -15.625 1 97.81 333 GLU A N 1
ATOM 2632 C CA . GLU A 1 333 ? -9.625 -26.672 -15.664 1 97.81 333 GLU A CA 1
ATOM 2633 C C . GLU A 1 333 ? -9.039 -26.453 -14.273 1 97.81 333 GLU A C 1
ATOM 2635 O O . GLU A 1 333 ? -9.781 -26.344 -13.289 1 97.81 333 GLU A O 1
ATOM 2640 N N . PRO A 1 334 ? -7.762 -26.469 -14.18 1 98.62 334 PRO A N 1
ATOM 2641 C CA . PRO A 1 334 ? -7.133 -26.062 -12.922 1 98.62 334 PRO A CA 1
ATOM 2642 C C . PRO A 1 334 ? -7.152 -24.547 -12.727 1 98.62 334 PRO A C 1
ATOM 2644 O O . PRO A 1 334 ? -7.57 -23.797 -13.617 1 98.62 334 PRO A O 1
ATOM 2647 N N . TYR A 1 335 ? -6.727 -24.141 -11.57 1 98.5 335 TYR A N 1
ATOM 2648 C CA . TYR A 1 335 ? -6.449 -22.719 -11.336 1 98.5 335 TYR A CA 1
ATOM 2649 C C . TYR A 1 335 ? -4.988 -22.516 -10.953 1 98.5 335 TYR A C 1
ATOM 2651 O O . TYR A 1 335 ? -4.484 -23.141 -10.023 1 98.5 335 TYR A O 1
ATOM 2659 N N . PRO A 1 336 ? -4.465 -21.641 -11.531 1 98.81 336 PRO A N 1
ATOM 2660 C CA . PRO A 1 336 ? -4.957 -20.891 -12.688 1 98.81 336 PRO A CA 1
ATOM 2661 C C . PRO A 1 336 ? -4.82 -21.672 -14 1 98.81 336 PRO A C 1
ATOM 2663 O O . PRO A 1 336 ? -3.803 -22.328 -14.219 1 98.81 336 PRO A O 1
ATOM 2666 N N . ASN A 1 337 ? -5.863 -21.609 -14.82 1 98.81 337 ASN A N 1
ATOM 2667 C CA . ASN A 1 337 ? -5.781 -22.172 -16.172 1 98.81 337 ASN A CA 1
ATOM 2668 C C . ASN A 1 337 ? -5 -21.266 -17.109 1 98.81 337 ASN A C 1
ATOM 2670 O O . ASN A 1 337 ? -4.383 -20.297 -16.672 1 98.81 337 ASN A O 1
ATOM 2674 N N . ALA A 1 338 ? -4.969 -21.594 -18.375 1 98.88 338 ALA A N 1
ATOM 2675 C CA . ALA A 1 338 ? -4.156 -20.859 -19.344 1 98.88 338 ALA A CA 1
ATOM 2676 C C . ALA A 1 338 ? -4.57 -19.391 -19.406 1 98.88 338 ALA A C 1
ATOM 2678 O O . ALA A 1 338 ? -3.723 -18.5 -19.359 1 98.88 338 ALA A O 1
ATOM 2679 N N . LYS A 1 339 ? -5.855 -19.109 -19.484 1 98.75 339 LYS A N 1
ATOM 2680 C CA . LYS A 1 339 ? -6.355 -17.734 -19.578 1 98.75 339 LYS A CA 1
ATOM 2681 C C . LYS A 1 339 ? -6.082 -16.953 -18.297 1 98.75 339 LYS A C 1
ATOM 2683 O O . LYS A 1 339 ? -5.629 -15.805 -18.359 1 98.75 339 LYS A O 1
ATOM 2688 N N . GLU A 1 340 ? -6.398 -17.562 -17.156 1 98.88 340 GLU A N 1
ATOM 2689 C CA . GLU A 1 340 ? -6.141 -16.938 -15.859 1 98.88 340 GLU A CA 1
ATOM 2690 C C . GLU A 1 340 ? -4.648 -16.688 -15.656 1 98.88 340 GLU A C 1
ATOM 2692 O O . GLU A 1 340 ? -4.254 -15.625 -15.156 1 98.88 340 GLU A O 1
ATOM 2697 N N . SER A 1 341 ? -3.793 -17.656 -16.062 1 98.94 341 SER A N 1
ATOM 2698 C CA . SER A 1 341 ? -2.344 -17.5 -15.992 1 98.94 341 SER A CA 1
ATOM 2699 C C . SER A 1 341 ? -1.872 -16.344 -16.859 1 98.94 341 SER A C 1
ATOM 2701 O O . SER A 1 341 ? -1 -15.57 -16.453 1 98.94 341 SER A O 1
ATOM 2703 N N . ALA A 1 342 ? -2.463 -16.25 -18.031 1 98.94 342 ALA A N 1
ATOM 2704 C CA . ALA A 1 342 ? -2.123 -15.156 -18.938 1 98.94 342 ALA A CA 1
ATOM 2705 C C . ALA A 1 342 ? -2.52 -13.805 -18.344 1 98.94 342 ALA A C 1
ATOM 2707 O O . ALA A 1 342 ? -1.758 -12.844 -18.422 1 98.94 342 ALA A O 1
ATOM 2708 N N . ASN A 1 343 ? -3.686 -13.711 -17.766 1 98.94 343 ASN A N 1
ATOM 2709 C CA . ASN A 1 343 ? -4.141 -12.469 -17.141 1 98.94 343 ASN A CA 1
ATOM 2710 C C . ASN A 1 343 ? -3.199 -12.031 -16.031 1 98.94 343 ASN A C 1
ATOM 2712 O O . ASN A 1 343 ? -2.736 -10.891 -16.016 1 98.94 343 ASN A O 1
ATOM 2716 N N . ILE A 1 344 ? -2.879 -12.977 -15.156 1 98.94 344 ILE A N 1
ATOM 2717 C CA . ILE A 1 344 ? -1.998 -12.703 -14.031 1 98.94 344 ILE A CA 1
ATOM 2718 C C . ILE A 1 344 ? -0.63 -12.258 -14.539 1 98.94 344 ILE A C 1
ATOM 2720 O O . ILE A 1 344 ? -0.086 -11.25 -14.07 1 98.94 344 ILE A O 1
ATOM 2724 N N . THR A 1 345 ? -0.066 -12.93 -15.523 1 98.94 345 THR A N 1
ATOM 2725 C CA . THR A 1 345 ? 1.262 -12.641 -16.047 1 98.94 345 THR A CA 1
ATOM 2726 C C . THR A 1 345 ? 1.266 -11.32 -16.812 1 98.94 345 THR A C 1
ATOM 2728 O O . THR A 1 345 ? 2.184 -10.508 -16.656 1 98.94 345 THR A O 1
ATOM 2731 N N . CYS A 1 346 ? 0.238 -11.062 -17.594 1 98.94 346 CYS A N 1
ATOM 2732 C CA . CYS A 1 346 ? 0.156 -9.828 -18.375 1 98.94 346 CYS A CA 1
ATOM 2733 C C . CYS A 1 346 ? 0.057 -8.617 -17.469 1 98.94 346 CYS A C 1
ATOM 2735 O O . CYS A 1 346 ? 0.539 -7.535 -17.797 1 98.94 346 CYS A O 1
ATOM 2737 N N . VAL A 1 347 ? -0.547 -8.766 -16.281 1 98.94 347 VAL A N 1
ATOM 2738 C CA . VAL A 1 347 ? -0.571 -7.672 -15.32 1 98.94 347 VAL A CA 1
ATOM 2739 C C . VAL A 1 347 ? 0.85 -7.168 -15.07 1 98.94 347 VAL A C 1
ATOM 2741 O O . VAL A 1 347 ? 1.116 -5.969 -15.164 1 98.94 347 VAL A O 1
ATOM 2744 N N . GLY A 1 348 ? 1.755 -8.094 -14.812 1 98.94 348 GLY A N 1
ATOM 2745 C CA . GLY A 1 348 ? 3.129 -7.695 -14.547 1 98.94 348 GLY A CA 1
ATOM 2746 C C . GLY A 1 348 ? 3.791 -7.027 -15.742 1 98.94 348 GLY A C 1
ATOM 2747 O O . GLY A 1 348 ? 4.406 -5.969 -15.602 1 98.94 348 GLY A O 1
ATOM 2748 N N . ILE A 1 349 ? 3.656 -7.637 -16.922 1 98.88 349 ILE A N 1
ATOM 2749 C CA . ILE A 1 349 ? 4.305 -7.148 -18.125 1 98.88 349 ILE A CA 1
ATOM 2750 C C . ILE A 1 349 ? 3.797 -5.742 -18.453 1 98.88 349 ILE A C 1
ATOM 2752 O O . ILE A 1 349 ? 4.59 -4.82 -18.656 1 98.88 349 ILE A O 1
ATOM 2756 N N . LEU A 1 350 ? 2.477 -5.57 -18.422 1 98.94 350 LEU A N 1
ATOM 2757 C CA . LEU A 1 350 ? 1.865 -4.301 -18.812 1 98.94 350 LEU A CA 1
ATOM 2758 C C . LEU A 1 350 ? 2.045 -3.258 -17.703 1 98.94 350 LEU A C 1
ATOM 2760 O O . LEU A 1 350 ? 2.117 -2.059 -18 1 98.94 350 LEU A O 1
ATOM 2764 N N . ALA A 1 351 ? 2.125 -3.697 -16.469 1 98.94 351 ALA A N 1
ATOM 2765 C CA . ALA A 1 351 ? 2.422 -2.779 -15.367 1 98.94 351 ALA A CA 1
ATOM 2766 C C . ALA A 1 351 ? 3.777 -2.105 -15.57 1 98.94 351 ALA A C 1
ATOM 2768 O O . ALA A 1 351 ? 3.902 -0.889 -15.406 1 98.94 351 ALA A O 1
ATOM 2769 N N . HIS A 1 352 ? 4.801 -2.887 -15.906 1 98.94 352 HIS A N 1
ATOM 2770 C CA . HIS A 1 352 ? 6.109 -2.285 -16.141 1 98.94 352 HIS A CA 1
ATOM 2771 C C . HIS A 1 352 ? 6.07 -1.295 -17.297 1 98.94 352 HIS A C 1
ATOM 2773 O O . HIS A 1 352 ? 6.676 -0.223 -17.219 1 98.94 352 HIS A O 1
ATOM 2779 N N . GLU A 1 353 ? 5.395 -1.685 -18.359 1 98.88 353 GLU A N 1
ATOM 2780 C CA . GLU A 1 353 ? 5.223 -0.752 -19.469 1 98.88 353 GLU A CA 1
ATOM 2781 C C . GLU A 1 353 ? 4.566 0.544 -19 1 98.88 353 GLU A C 1
ATOM 2783 O O . GLU A 1 353 ? 5 1.636 -19.375 1 98.88 353 GLU A O 1
ATOM 2788 N N . SER A 1 354 ? 3.512 0.439 -18.234 1 98.94 354 SER A N 1
ATOM 2789 C CA . SER A 1 354 ? 2.82 1.584 -17.641 1 98.94 354 SER A CA 1
ATOM 2790 C C . SER A 1 354 ? 3.773 2.453 -16.828 1 98.94 354 SER A C 1
ATOM 2792 O O . SER A 1 354 ? 3.781 3.676 -16.984 1 98.94 354 SER A O 1
ATOM 2794 N N . ALA A 1 355 ? 4.602 1.846 -15.977 1 98.94 355 ALA A N 1
ATOM 2795 C CA . ALA A 1 355 ? 5.559 2.568 -15.148 1 98.94 355 ALA A CA 1
ATOM 2796 C C . ALA A 1 355 ? 6.539 3.365 -16 1 98.94 355 ALA A C 1
ATOM 2798 O O . ALA A 1 355 ? 6.832 4.523 -15.711 1 98.94 355 ALA A O 1
ATOM 2799 N N . MET A 1 356 ? 7.023 2.738 -17.078 1 98.75 356 MET A N 1
ATOM 2800 C CA . MET A 1 356 ? 7.965 3.391 -17.984 1 98.75 356 MET A CA 1
ATOM 2801 C C . MET A 1 356 ? 7.316 4.578 -18.688 1 98.75 356 MET A C 1
ATOM 2803 O O . MET A 1 356 ? 8.008 5.477 -19.172 1 98.75 356 MET A O 1
ATOM 2807 N N . GLU A 1 357 ? 5.984 4.559 -18.719 1 98.5 357 GLU A N 1
ATOM 2808 C CA . GLU A 1 357 ? 5.238 5.633 -19.375 1 98.5 357 GLU A CA 1
ATOM 2809 C C . GLU A 1 357 ? 4.566 6.539 -18.344 1 98.5 357 GLU A C 1
ATOM 2811 O O . GLU A 1 357 ? 3.561 7.184 -18.641 1 98.5 357 GLU A O 1
ATOM 2816 N N . GLY A 1 358 ? 4.969 6.523 -17.141 1 97.69 358 GLY A N 1
ATOM 2817 C CA . GLY A 1 358 ? 4.559 7.477 -16.125 1 97.69 358 GLY A CA 1
ATOM 2818 C C . GLY A 1 358 ? 3.211 7.156 -15.508 1 97.69 358 GLY A C 1
ATOM 2819 O O . GLY A 1 358 ? 2.488 8.055 -15.07 1 97.69 358 GLY A O 1
ATOM 2820 N N . GLY A 1 359 ? 2.766 5.926 -15.586 1 98.69 359 GLY A N 1
ATOM 2821 C CA . GLY A 1 359 ? 1.524 5.527 -14.945 1 98.69 359 GLY A CA 1
ATOM 2822 C C . GLY A 1 359 ? 0.356 5.434 -15.906 1 98.69 359 GLY A C 1
ATOM 2823 O O . GLY A 1 359 ? -0.8 5.359 -15.484 1 98.69 359 GLY A O 1
ATOM 2824 N N . LYS A 1 360 ? 0.646 5.422 -17.188 1 98.56 360 LYS A N 1
ATOM 2825 C CA . LYS A 1 360 ? -0.404 5.32 -18.188 1 98.56 360 LYS A CA 1
ATOM 2826 C C . LYS A 1 360 ? -1.308 4.121 -17.922 1 98.56 360 LYS A C 1
ATOM 2828 O O . LYS A 1 360 ? -0.828 3.045 -17.562 1 98.56 360 LYS A O 1
ATOM 2833 N N . ILE A 1 361 ? -2.586 4.348 -18.062 1 98.81 361 ILE A N 1
ATOM 2834 C CA . ILE A 1 361 ? -3.529 3.246 -17.922 1 98.81 361 ILE A CA 1
ATOM 2835 C C . ILE A 1 361 ? -3.449 2.338 -19.141 1 98.81 361 ILE A C 1
ATOM 2837 O O . ILE A 1 361 ? -3.568 2.805 -20.281 1 98.81 361 ILE A O 1
ATOM 2841 N N . ILE A 1 362 ? -3.211 1.036 -18.906 1 98.94 362 ILE A N 1
ATOM 2842 C CA . ILE A 1 362 ? -3.09 0.075 -20 1 98.94 362 ILE A CA 1
ATOM 2843 C C . ILE A 1 362 ? -4.094 -1.06 -19.797 1 98.94 362 ILE A C 1
ATOM 2845 O O . ILE A 1 362 ? -4.07 -1.745 -18.781 1 98.94 362 ILE A O 1
ATOM 2849 N N . PRO A 1 363 ? -5 -1.309 -20.75 1 98.88 363 PRO A N 1
ATOM 2850 C CA . PRO A 1 363 ? -5.949 -2.42 -20.656 1 98.88 363 PRO A CA 1
ATOM 2851 C C . PRO A 1 363 ? -5.293 -3.779 -20.875 1 98.88 363 PRO A C 1
ATOM 2853 O O . PRO A 1 363 ? -4.328 -3.889 -21.641 1 98.88 363 PRO A O 1
ATOM 2856 N N . LEU A 1 364 ? -5.785 -4.742 -20.172 1 98.94 364 LEU A N 1
ATOM 2857 C CA . LEU A 1 364 ? -5.367 -6.105 -20.484 1 98.94 364 LEU A CA 1
ATOM 2858 C C . LEU A 1 364 ? -5.949 -6.566 -21.812 1 98.94 364 LEU A C 1
ATOM 2860 O O . LEU A 1 364 ? -7.027 -6.117 -22.203 1 98.94 364 LEU A O 1
ATOM 2864 N N . PRO A 1 365 ? -5.281 -7.465 -22.484 1 98.75 365 PRO A N 1
ATOM 2865 C CA . PRO A 1 365 ? -5.77 -7.914 -23.797 1 98.75 365 PRO A CA 1
ATOM 2866 C C . PRO A 1 365 ? -7.008 -8.805 -23.688 1 98.75 365 PRO A C 1
ATOM 2868 O O . PRO A 1 365 ? -7.137 -9.578 -22.734 1 98.75 365 PRO A O 1
ATOM 2871 N N . ASP A 1 366 ? -7.781 -8.906 -24.688 1 98.5 366 ASP A N 1
ATOM 2872 C CA . ASP A 1 366 ? -9.055 -9.609 -24.719 1 98.5 366 ASP A CA 1
ATOM 2873 C C . ASP A 1 366 ? -8.852 -11.109 -24.516 1 98.5 366 ASP A C 1
ATOM 2875 O O . ASP A 1 366 ? -9.703 -11.781 -23.938 1 98.5 366 ASP A O 1
ATOM 2879 N N . PHE A 1 367 ? -7.738 -11.633 -24.984 1 98.56 367 PHE A N 1
ATOM 2880 C CA . PHE A 1 367 ? -7.539 -13.078 -24.953 1 98.56 367 PHE A CA 1
ATOM 2881 C C . PHE A 1 367 ? -7.355 -13.562 -23.516 1 98.56 367 PHE A C 1
ATOM 2883 O O . PHE A 1 367 ? -7.391 -14.766 -23.266 1 98.56 367 PHE A O 1
ATOM 2890 N N . THR A 1 368 ? -7.211 -12.633 -22.594 1 98.44 368 THR A N 1
ATOM 2891 C CA . THR A 1 368 ? -6.996 -13.023 -21.203 1 98.44 368 THR A CA 1
ATOM 2892 C C . THR A 1 368 ? -8.328 -13.156 -20.469 1 98.44 368 THR A C 1
ATOM 2894 O O . THR A 1 368 ? -8.359 -13.477 -19.281 1 98.44 368 THR A O 1
ATOM 2897 N N . PHE A 1 369 ? -9.461 -12.883 -21.234 1 96.19 369 PHE A N 1
ATOM 2898 C CA . PHE A 1 369 ? -10.781 -12.945 -20.609 1 96.19 369 PHE A CA 1
ATOM 2899 C C . PHE A 1 369 ? -11.516 -14.219 -21.016 1 96.19 369 PHE A C 1
ATOM 2901 O O . PHE A 1 369 ? -11.344 -14.711 -22.125 1 96.19 369 PHE A O 1
ATOM 2908 N N . MET B 1 1 ? 16.016 43.094 24.828 1 36.84 1 MET B N 1
ATOM 2909 C CA . MET B 1 1 ? 14.711 43.688 24.578 1 36.84 1 MET B CA 1
ATOM 2910 C C . MET B 1 1 ? 13.648 42.594 24.438 1 36.84 1 MET B C 1
ATOM 2912 O O . MET B 1 1 ? 13.805 41.656 23.656 1 36.84 1 MET B O 1
ATOM 2916 N N . SER B 1 2 ? 12.852 42.312 25.438 1 47.75 2 SER B N 1
ATOM 2917 C CA . SER B 1 2 ? 11.969 41.156 25.656 1 47.75 2 SER B CA 1
ATOM 2918 C C . SER B 1 2 ? 11.008 40.969 24.484 1 47.75 2 SER B C 1
ATOM 2920 O O . SER B 1 2 ? 10.375 41.938 24.047 1 47.75 2 SER B O 1
ATOM 2922 N N . LYS B 1 3 ? 11.383 40.125 23.469 1 62.19 3 LYS B N 1
ATOM 2923 C CA . LYS B 1 3 ? 10.648 39.969 22.219 1 62.19 3 LYS B CA 1
ATOM 2924 C C . LYS B 1 3 ? 9.148 39.812 22.469 1 62.19 3 LYS B C 1
ATOM 2926 O O . LYS B 1 3 ? 8.742 39.031 23.328 1 62.19 3 LYS B O 1
ATOM 2931 N N . LYS B 1 4 ? 8.234 40.781 22.156 1 86.19 4 LYS B N 1
ATOM 2932 C CA . LYS B 1 4 ? 6.781 40.844 22.281 1 86.19 4 LYS B CA 1
ATOM 2933 C C . LYS B 1 4 ? 6.145 39.5 21.922 1 86.19 4 LYS B C 1
ATOM 2935 O O . LYS B 1 4 ? 6.465 38.906 20.891 1 86.19 4 LYS B O 1
ATOM 2940 N N . LYS B 1 5 ? 5.473 38.938 22.969 1 96.31 5 LYS B N 1
ATOM 2941 C CA . LYS B 1 5 ? 4.746 37.688 22.75 1 96.31 5 LYS B CA 1
ATOM 2942 C C . LYS B 1 5 ? 3.676 37.844 21.672 1 96.31 5 LYS B C 1
ATOM 2944 O O . LYS B 1 5 ? 3.145 38.938 21.484 1 96.31 5 LYS B O 1
ATOM 2949 N N . ILE B 1 6 ? 3.426 36.875 20.969 1 98.5 6 ILE B N 1
ATOM 2950 C CA . ILE B 1 6 ? 2.387 36.844 19.953 1 98.5 6 ILE B CA 1
ATOM 2951 C C . ILE B 1 6 ? 1.027 36.594 20.609 1 98.5 6 ILE B C 1
ATOM 2953 O O . ILE B 1 6 ? 0.839 35.625 21.328 1 98.5 6 ILE B O 1
ATOM 2957 N N . ASN B 1 7 ? 0.124 37.531 20.422 1 98.81 7 ASN B N 1
ATOM 2958 C CA . ASN B 1 7 ? -1.241 37.344 20.906 1 98.81 7 ASN B CA 1
ATOM 2959 C C . ASN B 1 7 ? -2.02 36.375 20 1 98.81 7 ASN B C 1
ATOM 2961 O O . ASN B 1 7 ? -2.307 36.688 18.844 1 98.81 7 ASN B O 1
ATOM 2965 N N . ILE B 1 8 ? -2.443 35.25 20.625 1 98.75 8 ILE B N 1
ATOM 2966 C CA . ILE B 1 8 ? -3.096 34.156 19.875 1 98.75 8 ILE B CA 1
ATOM 2967 C C . ILE B 1 8 ? -4.566 34.094 20.266 1 98.75 8 ILE B C 1
ATOM 2969 O O . ILE B 1 8 ? -4.906 34.188 21.453 1 98.75 8 ILE B O 1
ATOM 2973 N N . ALA B 1 9 ? -5.406 33.875 19.281 1 98.88 9 ALA B N 1
ATOM 2974 C CA . ALA B 1 9 ? -6.801 33.531 19.531 1 98.88 9 ALA B CA 1
ATOM 2975 C C . ALA B 1 9 ? -7.113 32.125 18.969 1 98.88 9 ALA B C 1
ATOM 2977 O O . ALA B 1 9 ? -6.695 31.797 17.875 1 98.88 9 ALA B O 1
ATOM 2978 N N . ILE B 1 10 ? -7.852 31.328 19.703 1 98.56 10 ILE B N 1
ATOM 2979 C CA . ILE B 1 10 ? -8.297 30.016 19.266 1 98.56 10 ILE B CA 1
ATOM 2980 C C . ILE B 1 10 ? -9.758 30.078 18.844 1 98.56 10 ILE B C 1
ATOM 2982 O O . ILE B 1 10 ? -10.602 30.609 19.578 1 98.56 10 ILE B O 1
ATOM 2986 N N . ILE B 1 11 ? -10.031 29.578 17.641 1 98.44 11 ILE B N 1
ATOM 2987 C CA . ILE B 1 11 ? -11.383 29.531 17.078 1 98.44 11 ILE B CA 1
ATOM 2988 C C . ILE B 1 11 ? -11.867 28.078 17.031 1 98.44 11 ILE B C 1
ATOM 2990 O O . ILE B 1 11 ? -11.258 27.234 16.359 1 98.44 11 ILE B O 1
ATOM 2994 N N . GLY B 1 12 ? -12.984 27.781 17.594 1 96.56 12 GLY B N 1
ATOM 2995 C CA . GLY B 1 12 ? -13.445 26.406 17.734 1 96.56 12 GLY B CA 1
ATOM 2996 C C . GLY B 1 12 ? -12.852 25.688 18.938 1 96.56 12 GLY B C 1
ATOM 2997 O O . GLY B 1 12 ? -11.68 25.297 18.922 1 96.56 12 GLY B O 1
ATOM 2998 N N . LEU B 1 13 ? -13.703 25.391 19.984 1 93.75 13 LEU B N 1
ATOM 2999 C CA . LEU B 1 13 ? -13.164 24.969 21.266 1 93.75 13 LEU B CA 1
ATOM 3000 C C . LEU B 1 13 ? -13.492 23.5 21.547 1 93.75 13 LEU B C 1
ATOM 3002 O O . LEU B 1 13 ? -13.102 22.969 22.594 1 93.75 13 LEU B O 1
ATOM 3006 N N . GLY B 1 14 ? -14.219 22.828 20.625 1 87.75 14 GLY B N 1
ATOM 3007 C CA . GLY B 1 14 ? -14.336 21.391 20.797 1 87.75 14 GLY B CA 1
ATOM 3008 C C . GLY B 1 14 ? -12.992 20.688 20.844 1 87.75 14 GLY B C 1
ATOM 3009 O O . GLY B 1 14 ? -12.578 20.219 21.906 1 87.75 14 GLY B O 1
ATOM 3010 N N . PHE B 1 15 ? -12.32 20.781 19.766 1 84.25 15 PHE B N 1
ATOM 3011 C CA . PHE B 1 15 ? -10.969 20.234 19.672 1 84.25 15 PHE B CA 1
ATOM 3012 C C . PHE B 1 15 ? -9.938 21.297 20.047 1 84.25 15 PHE B C 1
ATOM 3014 O O . PHE B 1 15 ? -8.938 20.984 20.703 1 84.25 15 PHE B O 1
ATOM 3021 N N . GLY B 1 16 ? -10.219 22.453 19.906 1 91.19 16 GLY B N 1
ATOM 3022 C CA . GLY B 1 16 ? -9.266 23.547 20.016 1 91.19 16 GLY B CA 1
ATOM 3023 C C . GLY B 1 16 ? -8.859 23.844 21.438 1 91.19 16 GLY B C 1
ATOM 3024 O O . GLY B 1 16 ? -7.758 24.344 21.688 1 91.19 16 GLY B O 1
ATOM 3025 N N . ALA B 1 17 ? -9.688 23.516 22.391 1 91.56 17 ALA B N 1
ATOM 3026 C CA . ALA B 1 17 ? -9.398 23.797 23.797 1 91.56 17 ALA B CA 1
ATOM 3027 C C . ALA B 1 17 ? -8.133 23.078 24.266 1 91.56 17 ALA B C 1
ATOM 3029 O O . ALA B 1 17 ? -7.465 23.531 25.188 1 91.56 17 ALA B O 1
ATOM 3030 N N . GLU B 1 18 ? -7.75 22.062 23.531 1 89.56 18 GLU B N 1
ATOM 3031 C CA . GLU B 1 18 ? -6.562 21.297 23.875 1 89.56 18 GLU B CA 1
ATOM 3032 C C . GLU B 1 18 ? -5.289 22.109 23.688 1 89.56 18 GLU B C 1
ATOM 3034 O O . GLU B 1 18 ? -4.266 21.828 24.312 1 89.56 18 GLU B O 1
ATOM 3039 N N . PHE B 1 19 ? -5.363 23.094 22.922 1 95.25 19 PHE B N 1
ATOM 3040 C CA . PHE B 1 19 ? -4.176 23.875 22.594 1 95.25 19 PHE B CA 1
ATOM 3041 C C . PHE B 1 19 ? -4.004 25.047 23.562 1 95.25 19 PHE B C 1
ATOM 3043 O O . PHE B 1 19 ? -2.938 25.656 23.609 1 95.25 19 PHE B O 1
ATOM 3050 N N . ILE B 1 20 ? -5.016 25.375 24.391 1 95.81 20 ILE B N 1
ATOM 3051 C CA . ILE B 1 20 ? -5.02 26.562 25.234 1 95.81 20 ILE B CA 1
ATOM 3052 C C . ILE B 1 20 ? -3.859 26.5 26.234 1 95.81 20 ILE B C 1
ATOM 3054 O O . ILE B 1 20 ? -3.033 27.406 26.297 1 95.81 20 ILE B O 1
ATOM 3058 N N . PRO B 1 21 ? -3.662 25.375 26.922 1 94.81 21 PRO B N 1
ATOM 3059 C CA . PRO B 1 21 ? -2.555 25.328 27.875 1 94.81 21 PRO B CA 1
ATOM 3060 C C . PRO B 1 21 ? -1.187 25.406 27.203 1 94.81 21 PRO B C 1
ATOM 3062 O O . PRO B 1 21 ? -0.237 25.938 27.797 1 94.81 21 PRO B O 1
ATOM 3065 N N . ILE B 1 22 ? -1.093 24.875 26.016 1 96.38 22 ILE B N 1
ATOM 3066 C CA . ILE B 1 22 ? 0.173 24.906 25.297 1 96.38 22 ILE B CA 1
ATOM 3067 C C . ILE B 1 22 ? 0.531 26.359 24.953 1 96.38 22 ILE B C 1
ATOM 3069 O O . ILE B 1 22 ? 1.655 26.797 25.203 1 96.38 22 ILE B O 1
ATOM 3073 N N . TYR B 1 23 ? -0.441 27.125 24.469 1 97.62 23 TYR B N 1
ATOM 3074 C CA . TYR B 1 23 ? -0.212 28.531 24.172 1 97.62 23 TYR B CA 1
ATOM 3075 C C . TYR B 1 23 ? 0.063 29.328 25.453 1 97.62 23 TYR B C 1
ATOM 3077 O O . TYR B 1 23 ? 0.883 30.25 25.453 1 97.62 23 TYR B O 1
ATOM 3085 N N . GLN B 1 24 ? -0.595 29.016 26.547 1 97.19 24 GLN B N 1
ATOM 3086 C CA . GLN B 1 24 ? -0.439 29.719 27.812 1 97.19 24 GLN B CA 1
ATOM 3087 C C . GLN B 1 24 ? 0.972 29.562 28.375 1 97.19 24 GLN B C 1
ATOM 3089 O O . GLN B 1 24 ? 1.51 30.469 29 1 97.19 24 GLN B O 1
ATOM 3094 N N . LYS B 1 25 ? 1.528 28.375 28.062 1 96.81 25 LYS B N 1
ATOM 3095 C CA . LYS B 1 25 ? 2.822 28.062 28.672 1 96.81 25 LYS B CA 1
ATOM 3096 C C . LYS B 1 25 ? 3.965 28.375 27.703 1 96.81 25 LYS B C 1
ATOM 3098 O O . LYS B 1 25 ? 5.121 28.469 28.109 1 96.81 25 LYS B O 1
ATOM 3103 N N . HIS B 1 26 ? 3.672 28.531 26.484 1 97.88 26 HIS B N 1
ATOM 3104 C CA . HIS B 1 26 ? 4.727 28.781 25.516 1 97.88 26 HIS B CA 1
ATOM 3105 C C . HIS B 1 26 ? 5.379 30.141 25.75 1 97.88 26 HIS B C 1
ATOM 3107 O O . HIS B 1 26 ? 4.688 31.141 25.922 1 97.88 26 HIS B O 1
ATOM 3113 N N . PRO B 1 27 ? 6.703 30.281 25.672 1 97.75 27 PRO B N 1
ATOM 3114 C CA . PRO B 1 27 ? 7.395 31.516 26.031 1 97.75 27 PRO B CA 1
ATOM 3115 C C . PRO B 1 27 ? 7.121 32.656 25.031 1 97.75 27 PRO B C 1
ATOM 3117 O O . PRO B 1 27 ? 7.273 33.812 25.375 1 97.75 27 PRO B O 1
ATOM 3120 N N . ASN B 1 28 ? 6.652 32.312 23.828 1 98 28 ASN B N 1
ATOM 3121 C CA . ASN B 1 28 ? 6.496 33.312 22.797 1 98 28 ASN B CA 1
ATOM 3122 C C . ASN B 1 28 ? 5.027 33.656 22.547 1 98 28 ASN B C 1
ATOM 3124 O O . ASN B 1 28 ? 4.695 34.344 21.578 1 98 28 ASN B O 1
ATOM 3128 N N . ALA B 1 29 ? 4.129 33.156 23.391 1 98.31 29 ALA B N 1
ATOM 3129 C CA . ALA B 1 29 ? 2.711 33.344 23.094 1 98.31 29 ALA B CA 1
ATOM 3130 C C . ALA B 1 29 ? 1.963 33.875 24.312 1 98.31 29 ALA B C 1
ATOM 3132 O O . ALA B 1 29 ? 2.344 33.594 25.453 1 98.31 29 ALA B O 1
ATOM 3133 N N . ASN B 1 30 ? 1.035 34.688 24.062 1 98.19 30 ASN B N 1
ATOM 3134 C CA . ASN B 1 30 ? -0.023 35.062 24.984 1 98.19 30 ASN B CA 1
ATOM 3135 C C . ASN B 1 30 ? -1.385 34.562 24.531 1 98.19 30 ASN B C 1
ATOM 3137 O O . ASN B 1 30 ? -1.859 34.938 23.453 1 98.19 30 ASN B O 1
ATOM 3141 N N . MET B 1 31 ? -1.963 33.594 25.297 1 98.12 31 MET B N 1
ATOM 3142 C CA . MET B 1 31 ? -3.316 33.125 25 1 98.12 31 MET B CA 1
ATOM 3143 C C . MET B 1 31 ? -4.332 34.25 25.234 1 98.12 31 MET B C 1
ATOM 3145 O O . MET B 1 31 ? -4.934 34.344 26.297 1 98.12 31 MET B O 1
ATOM 3149 N N . TYR B 1 32 ? -4.605 34.938 24.188 1 98.62 32 TYR B N 1
ATOM 3150 C CA . TYR B 1 32 ? -5.242 36.25 24.297 1 98.62 32 TYR B CA 1
ATOM 3151 C C . TYR B 1 32 ? -6.762 36.125 24.266 1 98.62 32 TYR B C 1
ATOM 3153 O O . TYR B 1 32 ? -7.461 36.781 25.016 1 98.62 32 TYR B O 1
ATOM 3161 N N . ALA B 1 33 ? -7.273 35.219 23.391 1 98.81 33 ALA B N 1
ATOM 3162 C CA . ALA B 1 33 ? -8.727 35.156 23.203 1 98.81 33 ALA B CA 1
ATOM 3163 C C . ALA B 1 33 ? -9.18 33.781 22.766 1 98.81 33 ALA B C 1
ATOM 3165 O O . ALA B 1 33 ? -8.375 32.969 22.281 1 98.81 33 ALA B O 1
ATOM 3166 N N . ILE B 1 34 ? -10.477 33.5 22.969 1 98.69 34 ILE B N 1
ATOM 3167 C CA . ILE B 1 34 ? -11.133 32.281 22.484 1 98.69 34 ILE B CA 1
ATOM 3168 C C . ILE B 1 34 ? -12.461 32.656 21.828 1 98.69 34 ILE B C 1
ATOM 3170 O O . ILE B 1 34 ? -13.047 33.719 22.141 1 98.69 34 ILE B O 1
ATOM 3174 N N . CYS B 1 35 ? -12.867 31.797 20.906 1 98.69 35 CYS B N 1
ATOM 3175 C CA . CYS B 1 35 ? -14.086 32.094 20.141 1 98.69 35 CYS B CA 1
ATOM 3176 C C . CYS B 1 35 ? -14.875 30.797 19.906 1 98.69 35 CYS B C 1
ATOM 3178 O O . CYS B 1 35 ? -14.312 29.797 19.469 1 98.69 35 CYS B O 1
ATOM 3180 N N . GLN B 1 36 ? -16.109 30.812 20.219 1 97.12 36 GLN B N 1
ATOM 3181 C CA . GLN B 1 36 ? -17.062 29.797 19.812 1 97.12 36 GLN B CA 1
ATOM 3182 C C . GLN B 1 36 ? -18.5 30.344 19.844 1 97.12 36 GLN B C 1
ATOM 3184 O O . GLN B 1 36 ? -18.766 31.344 20.5 1 97.12 36 GLN B O 1
ATOM 3189 N N . ARG B 1 37 ? -19.422 29.609 19.156 1 96.12 37 ARG B N 1
ATOM 3190 C CA . ARG B 1 37 ? -20.781 30.125 18.953 1 96.12 37 ARG B CA 1
ATOM 3191 C C . ARG B 1 37 ? -21.609 30 20.219 1 96.12 37 ARG B C 1
ATOM 3193 O O . ARG B 1 37 ? -22.375 30.906 20.562 1 96.12 37 ARG B O 1
ATOM 3200 N N . ASN B 1 38 ? -21.391 28.922 20.953 1 96.38 38 ASN B N 1
ATOM 3201 C CA . ASN B 1 38 ? -22.156 28.688 22.172 1 96.38 38 ASN B CA 1
ATOM 3202 C C . ASN B 1 38 ? -21.578 29.469 23.344 1 96.38 38 ASN B C 1
ATOM 3204 O O . ASN B 1 38 ? -20.531 29.078 23.891 1 96.38 38 ASN B O 1
ATOM 3208 N N . GLU B 1 39 ? -22.281 30.422 23.875 1 97.5 39 GLU B N 1
ATOM 3209 C CA . GLU B 1 39 ? -21.781 31.328 24.891 1 97.5 39 GLU B CA 1
ATOM 3210 C C . GLU B 1 39 ? -21.531 30.594 26.203 1 97.5 39 GLU B C 1
ATOM 3212 O O . GLU B 1 39 ? -20.547 30.859 26.906 1 97.5 39 GLU B O 1
ATOM 3217 N N . GLN B 1 40 ? -22.438 29.703 26.516 1 97.44 40 GLN B N 1
ATOM 3218 C CA . GLN B 1 40 ? -22.297 28.969 27.766 1 97.44 40 GLN B CA 1
ATOM 3219 C C . GLN B 1 40 ? -21.016 28.141 27.781 1 97.44 40 GLN B C 1
ATOM 3221 O O . GLN B 1 40 ? -20.234 28.203 28.719 1 97.44 40 GLN B O 1
ATOM 3226 N N . LYS B 1 41 ? -20.828 27.406 26.75 1 95.88 41 LYS B N 1
ATOM 3227 C CA . LYS B 1 41 ? -19.641 26.578 26.641 1 95.88 41 LYS B CA 1
ATOM 3228 C C . LYS B 1 41 ? -18.375 27.422 26.547 1 95.88 41 LYS B C 1
ATOM 3230 O O . LYS B 1 41 ? -17.344 27.062 27.125 1 95.88 41 LYS B O 1
ATOM 3235 N N . LEU B 1 42 ? -18.5 28.547 25.844 1 97.25 42 LEU B N 1
ATOM 3236 C CA . LEU B 1 42 ? -17.406 29.5 25.734 1 97.25 42 LEU B CA 1
ATOM 3237 C C . LEU B 1 42 ? -16.969 29.984 27.109 1 97.25 42 LEU B C 1
ATOM 3239 O O . LEU B 1 42 ? -15.766 29.984 27.406 1 97.25 42 LEU B O 1
ATOM 3243 N N . ASN B 1 43 ? -17.906 30.328 27.906 1 97.31 43 ASN B N 1
ATOM 3244 C CA . ASN B 1 43 ? -17.609 30.859 29.234 1 97.31 43 ASN B CA 1
ATOM 3245 C C . ASN B 1 43 ? -17.062 29.781 30.156 1 97.31 43 ASN B C 1
ATOM 3247 O O . ASN B 1 43 ? -16.172 30.062 30.969 1 97.31 43 ASN B O 1
ATOM 3251 N N . GLU B 1 44 ? -17.578 28.625 30.016 1 96.19 44 GLU B N 1
ATOM 3252 C CA . GLU B 1 44 ? -17.078 27.516 30.812 1 96.19 44 GLU B CA 1
ATOM 3253 C C . GLU B 1 44 ? -15.594 27.266 30.531 1 96.19 44 GLU B C 1
ATOM 3255 O O . GLU B 1 44 ? -14.797 27.125 31.469 1 96.19 44 GLU B O 1
ATOM 3260 N N . ILE B 1 45 ? -15.242 27.281 29.297 1 95.81 45 ILE B N 1
ATOM 3261 C CA . ILE B 1 45 ? -13.867 27.031 28.891 1 95.81 45 ILE B CA 1
ATOM 3262 C C . ILE B 1 45 ? -12.992 28.234 29.266 1 95.81 45 ILE B C 1
ATOM 3264 O O . ILE B 1 45 ? -11.891 28.062 29.797 1 95.81 45 ILE B O 1
ATOM 3268 N N . GLY B 1 46 ? -13.492 29.438 29.031 1 96.69 46 GLY B N 1
ATOM 3269 C CA . GLY B 1 46 ? -12.766 30.625 29.406 1 96.69 46 GLY B CA 1
ATOM 3270 C C . GLY B 1 46 ? -12.445 30.688 30.891 1 96.69 46 GLY B C 1
ATOM 3271 O O . GLY B 1 46 ? -11.336 31.047 31.281 1 96.69 46 GLY B O 1
ATOM 3272 N N . ASP B 1 47 ? -13.422 30.312 31.703 1 96.5 47 ASP B N 1
ATOM 3273 C CA . ASP B 1 47 ? -13.234 30.297 33.156 1 96.5 47 ASP B CA 1
ATOM 3274 C C . ASP B 1 47 ? -12.227 29.219 33.562 1 96.5 47 ASP B C 1
ATOM 3276 O O . ASP B 1 47 ? -11.359 29.469 34.406 1 96.5 47 ASP B O 1
ATOM 3280 N N . ALA B 1 48 ? -12.398 28.125 32.969 1 93.81 48 ALA B N 1
ATOM 3281 C CA . ALA B 1 48 ? -11.547 26.984 33.312 1 93.81 48 ALA B CA 1
ATOM 3282 C C . ALA B 1 48 ? -10.078 27.297 33.031 1 93.81 48 ALA B C 1
ATOM 3284 O O . ALA B 1 48 ? -9.195 26.859 33.781 1 93.81 48 ALA B O 1
ATOM 3285 N N . PHE B 1 49 ? -9.797 28.078 31.984 1 95.19 49 PHE B N 1
ATOM 3286 C CA . PHE B 1 49 ? -8.406 28.297 31.562 1 95.19 49 PHE B CA 1
ATOM 3287 C C . PHE B 1 49 ? -7.969 29.719 31.859 1 95.19 49 PHE B C 1
ATOM 3289 O O . PHE B 1 49 ? -6.816 30.078 31.625 1 95.19 49 PHE B O 1
ATOM 3296 N N . GLY B 1 50 ? -8.844 30.547 32.344 1 96.75 50 GLY B N 1
ATOM 3297 C CA . GLY B 1 50 ? -8.516 31.922 32.719 1 96.75 50 GLY B CA 1
ATOM 3298 C C . GLY B 1 50 ? -8.297 32.812 31.516 1 96.75 50 GLY B C 1
ATOM 3299 O O . GLY B 1 50 ? -7.391 33.656 31.5 1 96.75 50 GLY B O 1
ATOM 3300 N N . VAL B 1 51 ? -9.117 32.562 30.469 1 97.56 51 VAL B N 1
ATOM 3301 C CA . VAL B 1 51 ? -9.047 33.438 29.312 1 97.56 51 VAL B CA 1
ATOM 3302 C C . VAL B 1 51 ? -10.125 34.531 29.391 1 97.56 51 VAL B C 1
ATOM 3304 O O . VAL B 1 51 ? -11.32 34.188 29.422 1 97.56 51 VAL B O 1
ATOM 3307 N N . GLU B 1 52 ? -9.773 35.75 29.406 1 97.81 52 GLU B N 1
ATOM 3308 C CA . GLU B 1 52 ? -10.703 36.844 29.656 1 97.81 52 GLU B CA 1
ATOM 3309 C C . GLU B 1 52 ? -11.414 37.281 28.375 1 97.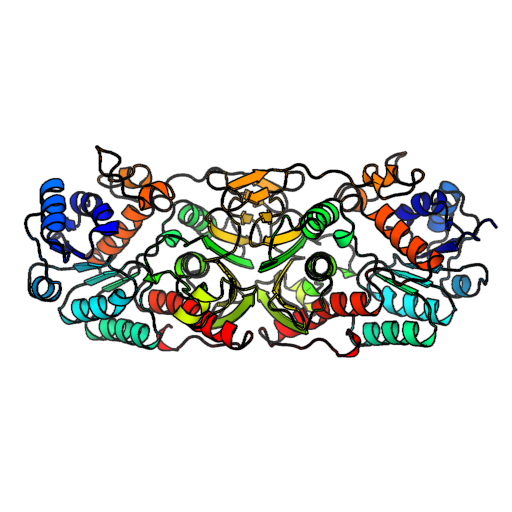81 52 GLU B C 1
ATOM 3311 O O . GLU B 1 52 ? -12.617 37.531 28.391 1 97.81 52 GLU B O 1
ATOM 3316 N N . ASN B 1 53 ? -10.672 37.438 27.266 1 98.62 53 ASN B N 1
ATOM 3317 C CA . ASN B 1 53 ? -11.266 37.844 26 1 98.62 53 ASN B CA 1
ATOM 3318 C C . ASN B 1 53 ? -12.016 36.719 25.312 1 98.62 53 ASN B C 1
ATOM 3320 O O . ASN B 1 53 ? -11.406 35.719 24.891 1 98.62 53 ASN B O 1
ATOM 3324 N N . ARG B 1 54 ? -13.305 36.844 25.219 1 98.56 54 ARG B N 1
ATOM 3325 C CA . ARG B 1 54 ? -14.18 35.812 24.719 1 98.56 54 ARG B CA 1
ATOM 3326 C C . ARG B 1 54 ? -15.133 36.344 23.656 1 98.56 54 ARG B C 1
ATOM 3328 O O . ARG B 1 54 ? -15.711 37.438 23.828 1 98.56 54 ARG B O 1
ATOM 3335 N N . TYR B 1 55 ? -15.219 35.688 22.547 1 98.69 55 TYR B N 1
ATOM 3336 C CA . TYR B 1 55 ? -16.062 36.125 21.438 1 98.69 55 TYR B CA 1
ATOM 3337 C C . TYR B 1 55 ? -17.031 35 21.031 1 98.69 55 TYR B C 1
ATOM 3339 O O . TYR B 1 55 ? -16.656 33.844 20.984 1 98.69 55 TYR B O 1
ATOM 3347 N N . THR B 1 56 ? -18.25 35.375 20.672 1 98.38 56 THR B N 1
ATOM 3348 C CA . THR B 1 56 ? -19.203 34.438 20.109 1 98.38 56 THR B CA 1
ATOM 3349 C C . THR B 1 56 ? -19.312 34.625 18.594 1 98.38 56 THR B C 1
ATOM 3351 O O . THR B 1 56 ? -19.922 33.781 17.906 1 98.38 56 THR B O 1
ATOM 3354 N N . ASP B 1 57 ? -18.641 35.656 18.188 1 98.19 57 ASP B N 1
ATOM 3355 C CA . ASP B 1 57 ? -18.656 36 16.766 1 98.19 57 ASP B CA 1
ATOM 3356 C C . ASP B 1 57 ? -17.25 36.156 16.203 1 98.19 57 ASP B C 1
ATOM 3358 O O . ASP B 1 57 ? -16.469 36.969 16.703 1 98.19 57 ASP B O 1
ATOM 3362 N N . TYR B 1 58 ? -16.953 35.438 15.148 1 98.5 58 TYR B N 1
ATOM 3363 C CA . TYR B 1 58 ? -15.617 35.406 14.57 1 98.5 58 TYR B CA 1
ATOM 3364 C C . TYR B 1 58 ? -15.25 36.719 13.938 1 98.5 58 TYR B C 1
ATOM 3366 O O . TYR B 1 58 ? -14.117 37.188 14.078 1 98.5 58 TYR B O 1
ATOM 3374 N N . ASP B 1 59 ? -16.188 37.375 13.258 1 98.44 59 ASP B N 1
ATOM 3375 C CA . ASP B 1 59 ? -15.914 38.656 12.617 1 98.44 59 ASP B CA 1
ATOM 3376 C C . ASP B 1 59 ? -15.609 39.719 13.656 1 98.44 59 ASP B C 1
ATOM 3378 O O . ASP B 1 59 ? -14.773 40.594 13.422 1 98.44 59 ASP B O 1
ATOM 3382 N N . GLU B 1 60 ? -16.312 39.688 14.789 1 98.56 60 GLU B N 1
ATOM 3383 C CA . GLU B 1 60 ? -16.031 40.625 15.875 1 98.56 60 GLU B CA 1
ATOM 3384 C C . GLU B 1 60 ? -14.625 40.406 16.438 1 98.56 60 GLU B C 1
ATOM 3386 O O . GLU B 1 60 ? -13.922 41.344 16.75 1 98.56 60 GLU B O 1
ATOM 3391 N N . LEU B 1 61 ? -14.273 39.156 16.578 1 98.75 61 LEU B N 1
ATOM 3392 C CA . LEU B 1 61 ? -12.93 38.812 17.031 1 98.75 61 LEU B CA 1
ATOM 3393 C C . LEU B 1 61 ? -11.875 39.438 16.109 1 98.75 61 LEU B C 1
ATOM 3395 O O . LEU B 1 61 ? -10.883 39.969 16.578 1 98.75 61 LEU B O 1
ATOM 3399 N N . LEU B 1 62 ? -12.062 39.406 14.805 1 98.75 62 LEU B N 1
ATOM 3400 C CA . LEU B 1 62 ? -11.078 39.812 13.805 1 98.75 62 LEU B CA 1
ATOM 3401 C C . LEU B 1 62 ? -10.867 41.312 13.844 1 98.75 62 LEU B C 1
ATOM 3403 O O . LEU B 1 62 ? -9.859 41.844 13.328 1 98.75 62 LEU B O 1
ATOM 3407 N N . LYS B 1 63 ? -11.773 42.031 14.469 1 98.5 63 LYS B N 1
ATOM 3408 C CA . LYS B 1 63 ? -11.664 43.5 14.57 1 98.5 63 LYS B CA 1
ATOM 3409 C C . LYS B 1 63 ? -10.695 43.906 15.68 1 98.5 63 LYS B C 1
ATOM 3411 O O . LYS B 1 63 ? -10.266 45.062 15.75 1 98.5 63 LYS B O 1
ATOM 3416 N N . ASP B 1 64 ? -10.422 43 16.562 1 98.56 64 ASP B N 1
ATOM 3417 C CA . ASP B 1 64 ? -9.531 43.281 17.672 1 98.56 64 ASP B CA 1
ATOM 3418 C C . ASP B 1 64 ? -8.094 43.5 17.188 1 98.56 64 ASP B C 1
ATOM 3420 O O . ASP B 1 64 ? -7.441 42.531 16.75 1 98.56 64 ASP B O 1
ATOM 3424 N N . PRO B 1 65 ? -7.543 44.688 17.328 1 98.06 65 PRO B N 1
ATOM 3425 C CA . PRO B 1 65 ? -6.203 44.969 16.797 1 98.06 65 PRO B CA 1
ATOM 3426 C C . PRO B 1 65 ? -5.098 44.312 17.609 1 98.06 65 PRO B C 1
ATOM 3428 O O . PRO B 1 65 ? -3.941 44.281 17.188 1 98.06 65 PRO B O 1
ATOM 3431 N N . ASN B 1 66 ? -5.469 43.781 18.766 1 98.19 66 ASN B N 1
ATOM 3432 C CA . ASN B 1 66 ? -4.461 43.188 19.641 1 98.19 66 ASN B CA 1
ATOM 3433 C C . ASN B 1 66 ? -4.176 41.719 19.266 1 98.19 66 ASN B C 1
ATOM 3435 O O . ASN B 1 66 ? -3.189 41.156 19.719 1 98.19 66 ASN B O 1
ATOM 3439 N N . ILE B 1 67 ? -4.98 41.156 18.422 1 98.75 67 ILE B N 1
ATOM 3440 C CA . ILE B 1 67 ? -4.773 39.75 18.016 1 98.75 67 ILE B CA 1
ATOM 3441 C C . ILE B 1 67 ? -3.775 39.719 16.859 1 98.75 67 ILE B C 1
ATOM 3443 O O . ILE B 1 67 ? -3.99 40.344 15.82 1 98.75 67 ILE B O 1
ATOM 3447 N N . ASP B 1 68 ? -2.701 38.938 17.047 1 98.75 68 ASP B N 1
ATOM 3448 C CA . ASP B 1 68 ? -1.669 38.812 16.031 1 98.75 68 ASP B CA 1
ATOM 3449 C C . ASP B 1 68 ? -1.947 37.625 15.109 1 98.75 68 ASP B C 1
ATOM 3451 O O . ASP B 1 68 ? -1.627 37.656 13.922 1 98.75 68 ASP B O 1
ATOM 3455 N N . ALA B 1 69 ? -2.461 36.562 15.68 1 98.88 69 ALA B N 1
ATOM 3456 C CA . ALA B 1 69 ? -2.646 35.312 14.945 1 98.88 69 ALA B CA 1
ATOM 3457 C C . ALA B 1 69 ? -3.855 34.531 15.477 1 98.88 69 ALA B C 1
ATOM 3459 O O . ALA B 1 69 ? -4.258 34.719 16.625 1 98.88 69 ALA B O 1
ATOM 3460 N N . VAL B 1 70 ? -4.406 33.719 14.609 1 98.94 70 VAL B N 1
ATOM 3461 C CA . VAL B 1 70 ? -5.52 32.875 15 1 98.94 70 VAL B CA 1
ATOM 3462 C C . VAL B 1 70 ? -5.16 31.391 14.758 1 98.94 70 VAL B C 1
ATOM 3464 O O . VAL B 1 70 ? -4.414 31.078 13.828 1 98.94 70 VAL B O 1
ATOM 3467 N N . HIS B 1 71 ? -5.629 30.516 15.602 1 98.88 71 HIS B N 1
ATOM 3468 C CA . HIS B 1 71 ? -5.613 29.062 15.438 1 98.88 71 HIS B CA 1
ATOM 3469 C C . HIS B 1 71 ? -7.027 28.516 15.266 1 98.88 71 HIS B C 1
ATOM 3471 O O . HIS B 1 71 ? -7.801 28.469 16.219 1 98.88 71 HIS B O 1
ATOM 3477 N N . ILE B 1 72 ? -7.301 28.125 14.016 1 98.81 72 ILE B N 1
ATOM 3478 C CA . ILE B 1 72 ? -8.656 27.75 13.617 1 98.81 72 ILE B CA 1
ATOM 3479 C C . ILE B 1 72 ? -8.836 26.234 13.773 1 98.81 72 ILE B C 1
ATOM 3481 O O . ILE B 1 72 ? -8.133 25.453 13.141 1 98.81 72 ILE B O 1
ATOM 3485 N N . ASN B 1 73 ? -9.844 25.812 14.602 1 97.06 73 ASN B N 1
ATOM 3486 C CA . ASN B 1 73 ? -10.148 24.422 14.891 1 97.06 73 ASN B CA 1
ATOM 3487 C C . ASN B 1 73 ? -11.617 24.094 14.633 1 97.06 73 ASN B C 1
ATOM 3489 O O . ASN B 1 73 ? -12.188 23.234 15.289 1 97.06 73 ASN B O 1
ATOM 3493 N N . THR B 1 74 ? -12.273 24.797 13.734 1 95.81 74 THR B N 1
ATOM 3494 C CA . THR B 1 74 ? -13.68 24.641 13.375 1 95.81 74 THR B CA 1
ATOM 3495 C C . THR B 1 74 ? -13.852 23.5 12.375 1 95.81 74 THR B C 1
ATOM 3497 O O . THR B 1 74 ? -12.875 22.859 11.977 1 95.81 74 THR B O 1
ATOM 3500 N N . PRO B 1 75 ? -15.094 23.156 12.016 1 92.75 75 PRO B N 1
ATOM 3501 C CA . PRO B 1 75 ? -15.328 22.109 11.016 1 92.75 75 PRO B CA 1
ATOM 3502 C C . PRO B 1 75 ? -14.719 22.438 9.656 1 92.75 75 PRO B C 1
ATOM 3504 O O . PRO B 1 75 ? -14.547 23.625 9.328 1 92.75 75 PRO B O 1
ATOM 3507 N N . ILE B 1 76 ? -14.477 21.438 8.875 1 93.62 76 ILE B N 1
ATOM 3508 C CA . ILE B 1 76 ? -13.664 21.469 7.664 1 93.62 76 ILE B CA 1
ATOM 3509 C C . ILE B 1 76 ? -14.227 22.516 6.695 1 93.62 76 ILE B C 1
ATOM 3511 O O . ILE B 1 76 ? -13.469 23.219 6.023 1 93.62 76 ILE B O 1
ATOM 3515 N N . GLN B 1 77 ? -15.508 22.688 6.672 1 94.19 77 GLN B N 1
ATOM 3516 C CA . GLN B 1 77 ? -16.156 23.531 5.68 1 94.19 77 GLN B CA 1
ATOM 3517 C C . GLN B 1 77 ? -15.883 25 5.957 1 94.19 77 GLN B C 1
ATOM 3519 O O . GLN B 1 77 ? -16.031 25.844 5.066 1 94.19 77 GLN B O 1
ATOM 3524 N N . ALA B 1 78 ? -15.414 25.297 7.156 1 96.81 78 ALA B N 1
ATOM 3525 C CA . ALA B 1 78 ? -15.234 26.703 7.559 1 96.81 78 ALA B CA 1
ATOM 3526 C C . ALA B 1 78 ? -13.789 27.141 7.383 1 96.81 78 ALA B C 1
ATOM 3528 O O . ALA B 1 78 ? -13.484 28.328 7.449 1 96.81 78 ALA B O 1
ATOM 3529 N N . HIS B 1 79 ? -12.867 26.234 7.086 1 98.62 79 HIS B N 1
ATOM 3530 C CA . HIS B 1 79 ? -11.43 26.516 7.145 1 98.62 79 HIS B CA 1
ATOM 3531 C C . HIS B 1 79 ? -11.039 27.625 6.184 1 98.62 79 HIS B C 1
ATOM 3533 O O . HIS B 1 79 ? -10.43 28.625 6.59 1 98.62 79 HIS B O 1
ATOM 3539 N N . ALA B 1 80 ? -11.461 27.469 4.965 1 98.88 80 ALA B N 1
ATOM 3540 C CA . ALA B 1 80 ? -11.008 28.406 3.941 1 98.88 80 ALA B CA 1
ATOM 3541 C C . ALA B 1 80 ? -11.57 29.812 4.195 1 98.88 80 ALA B C 1
ATOM 3543 O O . ALA B 1 80 ? -10.82 30.781 4.207 1 98.88 80 ALA B O 1
ATOM 3544 N N . GLU B 1 81 ? -12.852 29.875 4.43 1 98.81 81 GLU B N 1
ATOM 3545 C CA . GLU B 1 81 ? -13.484 31.156 4.668 1 98.81 81 GLU B CA 1
ATOM 3546 C C . GLU B 1 81 ? -12.867 31.875 5.867 1 98.81 81 GLU B C 1
ATOM 3548 O O . GLU B 1 81 ? -12.531 33.062 5.793 1 98.81 81 GLU B O 1
ATOM 3553 N N . GLN B 1 82 ? -12.695 31.141 6.938 1 98.88 82 GLN B N 1
ATOM 3554 C CA . GLN B 1 82 ? -12.164 31.734 8.164 1 98.88 82 GLN B CA 1
ATOM 3555 C C . GLN B 1 82 ? -10.703 32.125 7.988 1 98.88 82 GLN B C 1
ATOM 3557 O O . GLN B 1 82 ? -10.273 33.188 8.484 1 98.88 82 GLN B O 1
ATOM 3562 N N . SER B 1 83 ? -9.938 31.312 7.297 1 98.94 83 SER B N 1
ATOM 3563 C CA . SER B 1 83 ? -8.539 31.641 7.039 1 98.94 83 SER B CA 1
ATOM 3564 C C . SER B 1 83 ? -8.414 32.906 6.199 1 98.94 83 SER B C 1
ATOM 3566 O O . SER B 1 83 ? -7.605 33.781 6.512 1 98.94 83 SER B O 1
ATOM 3568 N N . LEU B 1 84 ? -9.227 33 5.168 1 98.94 84 LEU B N 1
ATOM 3569 C CA . LEU B 1 84 ? -9.18 34.156 4.277 1 98.94 84 LEU B CA 1
ATOM 3570 C C . LEU B 1 84 ? -9.586 35.438 5.016 1 98.94 84 LEU B C 1
ATOM 3572 O O . LEU B 1 84 ? -8.93 36.469 4.871 1 98.94 84 LEU B O 1
ATOM 3576 N N . LYS B 1 85 ? -10.641 35.375 5.82 1 98.88 85 LYS B N 1
ATOM 3577 C CA . LYS B 1 85 ? -11.07 36.5 6.609 1 98.88 85 LYS B CA 1
ATOM 3578 C C . LYS B 1 85 ? -9.961 36.969 7.555 1 98.88 85 LYS B C 1
ATOM 3580 O O . LYS B 1 85 ? -9.727 38.188 7.695 1 98.88 85 LYS B O 1
ATOM 3585 N N . ALA B 1 86 ? -9.281 36.031 8.172 1 98.94 86 ALA B N 1
ATOM 3586 C CA . ALA B 1 86 ? -8.219 36.344 9.117 1 98.94 86 ALA B CA 1
ATOM 3587 C C . ALA B 1 86 ? -7.047 37.031 8.414 1 98.94 86 ALA B C 1
ATOM 3589 O O . ALA B 1 86 ? -6.547 38.062 8.867 1 98.94 86 ALA B O 1
ATOM 3590 N N . LEU B 1 87 ? -6.617 36.469 7.309 1 98.88 87 LEU B N 1
ATOM 3591 C CA . LEU B 1 87 ? -5.508 37.031 6.547 1 98.88 87 LEU B CA 1
ATOM 3592 C C . LEU B 1 87 ? -5.828 38.469 6.094 1 98.88 87 LEU B C 1
ATOM 3594 O O . LEU B 1 87 ? -4.992 39.344 6.215 1 98.88 87 LEU B O 1
ATOM 3598 N N . ARG B 1 88 ? -7.035 38.656 5.672 1 98.38 88 ARG B N 1
ATOM 3599 C CA . ARG B 1 88 ? -7.445 39.969 5.184 1 98.38 88 ARG B CA 1
ATOM 3600 C C . ARG B 1 88 ? -7.582 40.969 6.336 1 98.38 88 ARG B C 1
ATOM 3602 O O . ARG B 1 88 ? -7.477 42.188 6.133 1 98.38 88 ARG B O 1
ATOM 3609 N N . ALA B 1 89 ? -7.773 40.469 7.531 1 98.75 89 ALA B N 1
ATOM 3610 C CA . ALA B 1 89 ? -7.871 41.281 8.727 1 98.75 89 ALA B CA 1
ATOM 3611 C C . ALA B 1 89 ? -6.492 41.531 9.336 1 98.75 89 ALA B C 1
ATOM 3613 O O . ALA B 1 89 ? -6.379 42.156 10.391 1 98.75 89 ALA B O 1
ATOM 3614 N N . GLY B 1 90 ? -5.461 41.031 8.719 1 98.62 90 GLY B N 1
ATOM 3615 C CA . GLY B 1 90 ? -4.102 41.281 9.156 1 98.62 90 GLY B CA 1
ATOM 3616 C C . GLY B 1 90 ? -3.609 40.312 10.211 1 98.62 90 GLY B C 1
ATOM 3617 O O . GLY B 1 90 ? -2.725 40.625 11 1 98.62 90 GLY B O 1
ATOM 3618 N N . LYS B 1 91 ? -4.164 39.125 10.258 1 98.88 91 LYS B N 1
ATOM 3619 C CA . LYS B 1 91 ? -3.801 38.156 11.266 1 98.88 91 LYS B CA 1
ATOM 3620 C C . LYS B 1 91 ? -3.123 36.938 10.633 1 98.88 91 LYS B C 1
ATOM 3622 O O . LYS B 1 91 ? -3.537 36.469 9.562 1 98.88 91 LYS B O 1
ATOM 3627 N N . HIS B 1 92 ? -2.01 36.406 11.227 1 98.88 92 HIS B N 1
ATOM 3628 C CA . HIS B 1 92 ? -1.437 35.125 10.844 1 98.88 92 HIS B CA 1
ATOM 3629 C C . HIS B 1 92 ? -2.389 33.969 11.156 1 98.88 92 HIS B C 1
ATOM 3631 O O . HIS B 1 92 ? -3.252 34.094 12.031 1 98.88 92 HIS B O 1
ATOM 3637 N N . VAL B 1 93 ? -2.211 32.844 10.414 1 98.94 93 VAL B N 1
ATOM 3638 C CA . VAL B 1 93 ? -3.219 31.797 10.555 1 98.94 93 VAL B CA 1
ATOM 3639 C C . VAL B 1 93 ? -2.535 30.453 10.758 1 98.94 93 VAL B C 1
ATOM 3641 O O . VAL B 1 93 ? -1.677 30.047 9.969 1 98.94 93 VAL B O 1
ATOM 3644 N N . ALA B 1 94 ? -2.844 29.75 11.789 1 98.88 94 ALA B N 1
ATOM 3645 C CA . ALA B 1 94 ? -2.754 28.312 11.953 1 98.88 94 ALA B CA 1
ATOM 3646 C C . ALA B 1 94 ? -4.125 27.656 11.805 1 98.88 94 ALA B C 1
ATOM 3648 O O . ALA B 1 94 ? -5.105 28.109 12.406 1 98.88 94 ALA B O 1
ATOM 3649 N N . CYS B 1 95 ? -4.25 26.641 10.977 1 98.88 95 CYS B N 1
ATOM 3650 C CA . CYS B 1 95 ? -5.551 26.031 10.75 1 98.88 95 CYS B CA 1
ATOM 3651 C C . CYS B 1 95 ? -5.445 24.5 10.789 1 98.88 95 CYS B C 1
ATOM 3653 O O . CYS B 1 95 ? -4.527 23.922 10.203 1 98.88 95 CYS B O 1
ATOM 3655 N N . THR B 1 96 ? -6.344 23.891 11.477 1 97.62 96 THR B N 1
ATOM 3656 C CA . THR B 1 96 ? -6.418 22.438 11.461 1 97.62 96 THR B CA 1
ATOM 3657 C C . THR B 1 96 ? -6.656 21.922 10.047 1 97.62 96 THR B C 1
ATOM 3659 O O . THR B 1 96 ? -6.969 22.703 9.141 1 97.62 96 THR B O 1
ATOM 3662 N N . VAL B 1 97 ? -6.461 20.688 9.859 1 97.69 97 VAL B N 1
ATOM 3663 C CA . VAL B 1 97 ? -6.5 20.078 8.531 1 97.69 97 VAL B CA 1
ATOM 3664 C C . VAL B 1 97 ? -7.945 19.812 8.125 1 97.69 97 VAL B C 1
ATOM 3666 O O . VAL B 1 97 ? -8.797 19.547 8.977 1 97.69 97 VAL B O 1
ATOM 3669 N N . PRO B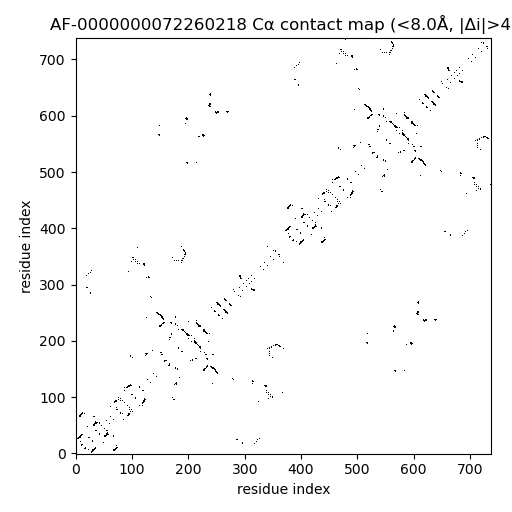 1 98 ? -8.25 19.797 6.84 1 98.44 98 PRO B N 1
ATOM 3670 C CA . PRO B 1 98 ? -7.414 20.25 5.73 1 98.44 98 PRO B CA 1
ATOM 3671 C C . PRO B 1 98 ? -7.484 21.766 5.516 1 98.44 98 PRO B C 1
ATOM 3673 O O . PRO B 1 98 ? -8.297 22.453 6.152 1 98.44 98 PRO B O 1
ATOM 3676 N N . MET B 1 99 ? -6.637 22.281 4.617 1 98.75 99 MET B N 1
ATOM 3677 C CA . MET B 1 99 ? -6.562 23.719 4.324 1 98.75 99 MET B CA 1
ATOM 3678 C C . MET B 1 99 ? -7.906 24.234 3.824 1 98.75 99 MET B C 1
ATOM 3680 O O . MET B 1 99 ? -8.352 25.312 4.227 1 98.75 99 MET B O 1
ATOM 3684 N N . ALA B 1 100 ? -8.484 23.484 2.928 1 98.69 100 ALA B N 1
ATOM 3685 C CA . ALA B 1 100 ? -9.734 23.828 2.252 1 98.69 100 ALA B CA 1
ATOM 3686 C C . ALA B 1 100 ? -10.383 22.594 1.643 1 98.69 100 ALA B C 1
ATOM 3688 O O . ALA B 1 100 ? -9.852 21.484 1.746 1 98.69 100 ALA B O 1
ATOM 3689 N N . THR B 1 101 ? -11.602 22.812 1.052 1 97.75 101 THR B N 1
ATOM 3690 C CA . THR B 1 101 ? -12.336 21.688 0.495 1 97.75 101 THR B CA 1
ATOM 3691 C C . THR B 1 101 ? -12.344 21.734 -1.029 1 97.75 101 THR B C 1
ATOM 3693 O O . THR B 1 101 ? -12.789 20.797 -1.689 1 97.75 101 THR B O 1
ATOM 3696 N N . THR B 1 102 ? -11.836 22.844 -1.627 1 98.62 102 THR B N 1
ATOM 3697 C CA . THR B 1 102 ? -11.742 22.938 -3.08 1 98.62 102 THR B CA 1
ATOM 3698 C C . THR B 1 102 ? -10.375 23.469 -3.498 1 98.62 102 THR B C 1
ATOM 3700 O O . THR B 1 102 ? -9.711 24.156 -2.727 1 98.62 102 THR B O 1
ATOM 3703 N N . VAL B 1 103 ? -10.039 23.141 -4.73 1 98.88 103 VAL B N 1
ATOM 3704 C CA . VAL B 1 103 ? -8.781 23.625 -5.297 1 98.88 103 VAL B CA 1
ATOM 3705 C C . VAL B 1 103 ? -8.789 25.141 -5.367 1 98.88 103 VAL B C 1
ATOM 3707 O O . VAL B 1 103 ? -7.781 25.797 -5.074 1 98.88 103 VAL B O 1
ATOM 3710 N N . GLU B 1 104 ? -9.898 25.719 -5.676 1 98.88 104 GLU B N 1
ATOM 3711 C CA . GLU B 1 104 ? -10.031 27.172 -5.781 1 98.88 104 GLU B CA 1
ATOM 3712 C C . GLU B 1 104 ? -9.797 27.844 -4.434 1 98.88 104 GLU B C 1
ATOM 3714 O O . GLU B 1 104 ? -9.117 28.875 -4.359 1 98.88 104 GLU B O 1
ATOM 3719 N N . GLU B 1 105 ? -10.32 27.297 -3.404 1 98.88 105 GLU B N 1
ATOM 3720 C CA . GLU B 1 105 ? -10.109 27.844 -2.064 1 98.88 105 GLU B CA 1
ATOM 3721 C C . GLU B 1 105 ? -8.641 27.781 -1.671 1 98.88 105 GLU B C 1
ATOM 3723 O O . GLU B 1 105 ? -8.117 28.703 -1.037 1 98.88 105 GLU B O 1
ATOM 3728 N N . CYS B 1 106 ? -7.988 26.703 -2.002 1 98.94 106 CYS B N 1
ATOM 3729 C CA . CYS B 1 106 ? -6.555 26.594 -1.76 1 98.94 106 CYS B CA 1
ATOM 3730 C C . CYS B 1 106 ? -5.801 27.719 -2.459 1 98.94 106 CYS B C 1
ATOM 3732 O O . CYS B 1 106 ? -4.941 28.375 -1.857 1 98.94 106 CYS B O 1
ATOM 3734 N N . ARG B 1 107 ? -6.148 27.922 -3.73 1 98.94 107 ARG B N 1
ATOM 3735 C CA . ARG B 1 107 ? -5.516 28.984 -4.504 1 98.94 107 ARG B CA 1
ATOM 3736 C C . ARG B 1 107 ? -5.707 30.344 -3.832 1 98.94 107 ARG B C 1
ATOM 3738 O O . ARG B 1 107 ? -4.762 31.125 -3.713 1 98.94 107 ARG B O 1
ATOM 3745 N N . GLN B 1 108 ? -6.895 30.625 -3.369 1 98.94 108 GLN B N 1
ATOM 3746 C CA . GLN B 1 108 ? -7.223 31.891 -2.746 1 98.94 108 GLN B CA 1
ATOM 3747 C C . GLN B 1 108 ? -6.387 32.125 -1.488 1 98.94 108 GLN B C 1
ATOM 3749 O O . GLN B 1 108 ? -5.934 33.25 -1.234 1 98.94 108 GLN B O 1
ATOM 3754 N N . ILE B 1 109 ? -6.168 31.109 -0.727 1 98.94 109 ILE B N 1
ATOM 3755 C CA . ILE B 1 109 ? -5.398 31.25 0.504 1 98.94 109 ILE B CA 1
ATOM 3756 C C . ILE B 1 109 ? -3.934 31.516 0.168 1 98.94 109 ILE B C 1
ATOM 3758 O O . ILE B 1 109 ? -3.299 32.375 0.777 1 98.94 109 ILE B O 1
ATOM 3762 N N . VAL B 1 110 ? -3.408 30.766 -0.809 1 98.94 110 VAL B N 1
ATOM 3763 C CA . VAL B 1 110 ? -2.027 30.969 -1.229 1 98.94 110 VAL B CA 1
ATOM 3764 C C . VAL B 1 110 ? -1.849 32.406 -1.706 1 98.94 110 VAL B C 1
ATOM 3766 O O . VAL B 1 110 ? -0.904 33.094 -1.301 1 98.94 110 VAL B O 1
ATOM 3769 N N . GLU B 1 111 ? -2.775 32.875 -2.504 1 98.88 111 GLU B N 1
ATOM 3770 C CA . GLU B 1 111 ? -2.711 34.219 -3.037 1 98.88 111 GLU B CA 1
ATOM 3771 C C . GLU B 1 111 ? -2.852 35.25 -1.927 1 98.88 111 GLU B C 1
ATOM 3773 O O . GLU B 1 111 ? -2.172 36.281 -1.941 1 98.88 111 GLU B O 1
ATOM 3778 N N . ALA B 1 112 ? -3.719 35.031 -0.985 1 98.88 112 ALA B N 1
ATOM 3779 C CA . ALA B 1 112 ? -3.902 35.938 0.135 1 98.88 112 ALA B CA 1
ATOM 3780 C C . ALA B 1 112 ? -2.613 36.094 0.938 1 98.88 112 ALA B C 1
ATOM 3782 O O . ALA B 1 112 ? -2.273 37.188 1.375 1 98.88 112 ALA B O 1
ATOM 3783 N N . CYS B 1 113 ? -1.909 35 1.147 1 98.81 113 CYS B N 1
ATOM 3784 C CA . CYS B 1 113 ? -0.635 35.062 1.855 1 98.81 113 CYS B CA 1
ATOM 3785 C C . CYS B 1 113 ? 0.39 35.875 1.073 1 98.81 113 CYS B C 1
ATOM 3787 O O . CYS B 1 113 ? 1.148 36.656 1.655 1 98.81 113 CYS B O 1
ATOM 3789 N N . GLN B 1 114 ? 0.397 35.688 -0.227 1 98.19 114 GLN B N 1
ATOM 3790 C CA . GLN B 1 114 ? 1.318 36.406 -1.081 1 98.19 114 GLN B CA 1
ATOM 3791 C C . GLN B 1 114 ? 1.01 37.906 -1.056 1 98.19 114 GLN B C 1
ATOM 3793 O O . GLN B 1 114 ? 1.923 38.75 -0.999 1 98.19 114 GLN B O 1
ATOM 3798 N N . GLU B 1 115 ? -0.2 38.25 -1.025 1 98.19 115 GLU B N 1
ATOM 3799 C CA . GLU B 1 115 ? -0.646 39.656 -1.071 1 98.19 115 GLU B CA 1
ATOM 3800 C C . GLU B 1 115 ? -0.383 40.344 0.254 1 98.19 115 GLU B C 1
ATOM 3802 O O . GLU B 1 115 ? 0.03 41.531 0.271 1 98.19 115 GLU B O 1
ATOM 3807 N N . THR B 1 116 ? -0.564 39.719 1.355 1 98.12 116 THR B N 1
ATOM 3808 C CA . THR B 1 116 ? -0.521 40.344 2.672 1 98.12 116 THR B CA 1
ATOM 3809 C C . THR B 1 116 ? 0.868 40.219 3.289 1 98.12 116 THR B C 1
ATOM 3811 O O . THR B 1 116 ? 1.223 40.969 4.203 1 98.12 116 THR B O 1
ATOM 3814 N N . GLY B 1 117 ? 1.587 39.188 2.826 1 98.25 117 GLY B N 1
ATOM 3815 C CA . GLY B 1 117 ? 2.861 38.844 3.451 1 98.25 117 GLY B CA 1
ATOM 3816 C C . GLY B 1 117 ? 2.711 38.125 4.773 1 98.25 117 GLY B C 1
ATOM 3817 O O . GLY B 1 117 ? 3.695 37.906 5.484 1 98.25 117 GLY B O 1
ATOM 3818 N N . LEU B 1 118 ? 1.488 37.719 5.113 1 98.75 118 LEU B N 1
ATOM 3819 C CA . LEU B 1 118 ? 1.217 37.062 6.383 1 98.75 118 LEU B CA 1
ATOM 3820 C C . LEU B 1 118 ? 1.423 35.562 6.258 1 98.75 118 LEU B C 1
ATOM 3822 O O . LEU B 1 118 ? 1.491 35.031 5.145 1 98.75 118 LEU B O 1
ATOM 3826 N N . THR B 1 119 ? 1.542 34.906 7.402 1 98.75 119 THR B N 1
ATOM 3827 C CA . THR B 1 119 ? 1.89 33.5 7.492 1 98.75 119 THR B CA 1
ATOM 3828 C C . THR B 1 119 ? 0.636 32.625 7.641 1 98.75 119 THR B C 1
ATOM 3830 O O . THR B 1 119 ? -0.289 33 8.367 1 98.75 119 THR B O 1
ATOM 3833 N N . TYR B 1 120 ? 0.611 31.547 6.875 1 98.88 120 TYR B N 1
ATOM 3834 C CA . TYR B 1 120 ? -0.35 30.469 7.035 1 98.88 120 TYR B CA 1
ATOM 3835 C C . TYR B 1 120 ? 0.36 29.141 7.273 1 98.88 120 TYR B C 1
ATOM 3837 O O . TYR B 1 120 ? 1.351 28.828 6.609 1 98.88 120 TYR B O 1
ATOM 3845 N N . MET B 1 121 ? -0.172 28.359 8.258 1 98.94 121 MET B N 1
ATOM 3846 C CA . MET B 1 121 ? 0.323 27.016 8.5 1 98.94 121 MET B CA 1
ATOM 3847 C C . MET B 1 121 ? -0.833 26.031 8.719 1 98.94 121 MET B C 1
ATOM 3849 O O . MET B 1 121 ? -1.695 26.266 9.57 1 98.94 121 MET B O 1
ATOM 3853 N N . MET B 1 122 ? -0.895 25.016 7.844 1 98.88 122 MET B N 1
ATOM 3854 C CA . MET B 1 122 ? -1.798 23.906 8.141 1 98.88 122 MET B CA 1
ATOM 3855 C C . MET B 1 122 ? -1.25 23.047 9.281 1 98.88 122 MET B C 1
ATOM 3857 O O . MET B 1 122 ? -0.091 22.641 9.25 1 98.88 122 MET B O 1
ATOM 3861 N N . MET B 1 123 ? -2.031 22.828 10.273 1 98.25 123 MET B N 1
ATOM 3862 C CA . MET B 1 123 ? -1.607 22.094 11.461 1 98.25 123 MET B CA 1
ATOM 3863 C C . MET B 1 123 ? -1.713 20.594 11.234 1 98.25 123 MET B C 1
ATOM 3865 O O . MET B 1 123 ? -2.527 19.906 11.875 1 98.25 123 MET B O 1
ATOM 3869 N N . GLU B 1 124 ? -0.847 20.078 10.406 1 98.06 124 GLU B N 1
ATOM 3870 C CA . GLU B 1 124 ? -0.778 18.641 10.109 1 98.06 124 GLU B CA 1
ATOM 3871 C C . GLU B 1 124 ? -0.035 17.891 11.203 1 98.06 124 GLU B C 1
ATOM 3873 O O . GLU B 1 124 ? 1.194 17.938 11.273 1 98.06 124 GLU B O 1
ATOM 3878 N N . THR B 1 125 ? -0.767 17.109 11.922 1 96.75 125 THR B N 1
ATOM 3879 C CA . THR B 1 125 ? -0.243 16.5 13.141 1 96.75 125 THR B CA 1
ATOM 3880 C C . THR B 1 125 ? 0.809 15.445 12.805 1 96.75 125 THR B C 1
ATOM 3882 O O . THR B 1 125 ? 1.824 15.328 13.492 1 96.75 125 THR B O 1
ATOM 3885 N N . VAL B 1 126 ? 0.707 14.711 11.719 1 97.56 126 VAL B N 1
ATOM 3886 C CA . VAL B 1 126 ? 1.524 13.531 11.453 1 97.56 126 VAL B CA 1
ATOM 3887 C C . VAL B 1 126 ? 2.969 13.953 11.195 1 97.56 126 VAL B C 1
ATOM 3889 O O . VAL B 1 126 ? 3.906 13.25 11.586 1 97.56 126 VAL B O 1
ATOM 3892 N N . VAL B 1 127 ? 3.197 15.125 10.594 1 98.25 127 VAL B N 1
ATOM 3893 C CA . VAL B 1 127 ? 4.551 15.523 10.219 1 98.25 127 VAL B CA 1
ATOM 3894 C C . VAL B 1 127 ? 5.297 16.031 11.445 1 98.25 127 VAL B C 1
ATOM 3896 O O . VAL B 1 127 ? 6.48 16.375 11.367 1 98.25 127 VAL B O 1
ATOM 3899 N N . TYR B 1 128 ? 4.594 16.016 12.656 1 97.81 128 TYR B N 1
ATOM 3900 C CA . TYR B 1 128 ? 5.223 16.422 13.906 1 97.81 128 TYR B CA 1
ATOM 3901 C C . TYR B 1 128 ? 5.043 15.352 14.977 1 97.81 128 TYR B C 1
ATOM 3903 O O . TYR B 1 128 ? 5.285 15.602 16.156 1 97.81 128 TYR B O 1
ATOM 3911 N N . SER B 1 129 ? 4.578 14.195 14.617 1 96.44 129 SER B N 1
ATOM 3912 C CA . SER B 1 129 ? 4.477 13.07 15.539 1 96.44 129 SER B CA 1
ATOM 3913 C C . SER B 1 129 ? 5.855 12.523 15.891 1 96.44 129 SER B C 1
ATOM 3915 O O . SER B 1 129 ? 6.824 12.742 15.164 1 96.44 129 SER B O 1
ATOM 3917 N N . ARG B 1 130 ? 5.961 11.844 17 1 96.38 130 ARG B N 1
ATOM 3918 C CA . ARG B 1 130 ? 7.238 11.266 17.406 1 96.38 130 ARG B CA 1
ATOM 3919 C C . ARG B 1 130 ? 7.742 10.266 16.375 1 96.38 130 ARG B C 1
ATOM 3921 O O . ARG B 1 130 ? 8.945 10.148 16.156 1 96.38 130 ARG B O 1
ATOM 3928 N N . GLU B 1 131 ? 6.836 9.508 15.719 1 97.12 131 GLU B N 1
ATOM 3929 C CA . GLU B 1 131 ? 7.238 8.57 14.672 1 97.12 131 GLU B CA 1
ATOM 3930 C C . GLU B 1 131 ? 7.859 9.297 13.484 1 97.12 131 GLU B C 1
ATOM 3932 O O . GLU B 1 131 ? 8.883 8.867 12.961 1 97.12 131 GLU B O 1
ATOM 3937 N N . PHE B 1 132 ? 7.219 10.375 13.07 1 98.5 132 PHE B N 1
ATOM 3938 C CA . PHE B 1 132 ? 7.754 11.133 11.945 1 98.5 132 PHE B CA 1
ATOM 3939 C C . PHE B 1 132 ? 9.109 11.734 12.297 1 98.5 132 PHE B C 1
ATOM 3941 O O . PHE B 1 132 ? 10.055 11.664 11.508 1 98.5 132 PHE B O 1
ATOM 3948 N N . LEU B 1 133 ? 9.141 12.336 13.469 1 98.69 133 LEU B N 1
ATOM 3949 C CA . LEU B 1 133 ? 10.391 12.953 13.898 1 98.69 133 LEU B CA 1
ATOM 3950 C C . LEU B 1 133 ? 11.5 11.914 14.008 1 98.69 133 LEU B C 1
ATOM 3952 O O . LEU B 1 133 ? 12.656 12.195 13.688 1 98.69 133 LEU B O 1
ATOM 3956 N N . PHE B 1 134 ? 11.164 10.734 14.445 1 98.62 134 PHE B N 1
ATOM 3957 C CA . PHE B 1 134 ? 12.102 9.625 14.547 1 98.62 134 PHE B CA 1
ATOM 3958 C C . PHE B 1 134 ? 12.656 9.258 13.172 1 98.62 134 PHE B C 1
ATOM 3960 O O . PHE B 1 134 ? 13.875 9.164 12.992 1 98.62 134 PHE B O 1
ATOM 3967 N N . VAL B 1 135 ? 11.812 9.102 12.219 1 98.81 135 VAL B N 1
ATOM 3968 C CA . VAL B 1 135 ? 12.219 8.742 10.867 1 98.81 135 VAL B CA 1
ATOM 3969 C C . VAL B 1 135 ? 12.969 9.898 10.219 1 98.81 135 VAL B C 1
ATOM 3971 O O . VAL B 1 135 ? 13.938 9.695 9.484 1 98.81 135 VAL B O 1
ATOM 3974 N N . LYS B 1 136 ? 12.516 11.102 10.453 1 98.75 136 LYS B N 1
ATOM 3975 C CA . LYS B 1 136 ? 13.195 12.289 9.953 1 98.75 136 LYS B CA 1
ATOM 3976 C C . LYS B 1 136 ? 14.641 12.336 10.445 1 98.75 136 LYS B C 1
ATOM 3978 O O . LYS B 1 136 ? 15.555 12.664 9.688 1 98.75 136 LYS B O 1
ATOM 3983 N N . GLU B 1 137 ? 14.82 12.047 11.711 1 98.56 137 GLU B N 1
ATOM 3984 C CA . GLU B 1 137 ? 16.172 12 12.266 1 98.56 137 GLU B CA 1
ATOM 3985 C C . GLU B 1 137 ? 17.031 10.977 11.531 1 98.56 137 GLU B C 1
ATOM 3987 O O . GLU B 1 137 ? 18.172 11.266 11.172 1 98.56 137 GLU B O 1
ATOM 3992 N N . MET B 1 138 ? 16.5 9.797 11.297 1 98.56 138 MET B N 1
ATOM 3993 C CA . MET B 1 138 ? 17.219 8.758 10.555 1 98.56 138 MET B CA 1
ATOM 3994 C C . MET B 1 138 ? 17.562 9.234 9.148 1 98.56 138 MET B C 1
ATOM 3996 O O . MET B 1 138 ? 18.672 8.984 8.656 1 98.56 138 MET B O 1
ATOM 4000 N N . TYR B 1 139 ? 16.641 9.906 8.523 1 98.69 139 TYR B N 1
ATOM 4001 C CA . TYR B 1 139 ? 16.828 10.43 7.18 1 98.69 139 TYR B CA 1
ATOM 4002 C C . TYR B 1 139 ? 17.953 11.461 7.148 1 98.69 139 TYR B C 1
ATOM 4004 O O . TYR B 1 139 ? 18.828 11.406 6.297 1 98.69 139 TYR B O 1
ATOM 4012 N N . GLU B 1 140 ? 17.922 12.383 8.086 1 98.25 140 GLU B N 1
ATOM 4013 C CA . GLU B 1 140 ? 18.906 13.469 8.141 1 98.25 140 GLU B CA 1
ATOM 4014 C C . GLU B 1 140 ? 20.297 12.938 8.469 1 98.25 140 GLU B C 1
ATOM 4016 O O . GLU B 1 140 ? 21.297 13.523 8.055 1 98.25 140 GLU B O 1
ATOM 4021 N N . LYS B 1 141 ? 20.359 11.812 9.156 1 98.38 141 LYS B N 1
ATOM 4022 C CA . LYS B 1 141 ? 21.641 11.188 9.492 1 98.38 141 LYS B CA 1
ATOM 4023 C C . LYS B 1 141 ? 22.094 10.234 8.391 1 98.38 141 LYS B C 1
ATOM 4025 O O . LYS B 1 141 ? 23.062 9.5 8.555 1 98.38 141 LYS B O 1
ATOM 4030 N N . ASP B 1 142 ? 21.312 10.07 7.332 1 98.38 142 ASP B N 1
ATOM 4031 C CA . ASP B 1 142 ? 21.594 9.234 6.168 1 98.38 142 ASP B CA 1
ATOM 4032 C C . ASP B 1 142 ? 21.578 7.754 6.531 1 98.38 142 ASP B C 1
ATOM 4034 O O . ASP B 1 142 ? 22.281 6.949 5.922 1 98.38 142 ASP B O 1
ATOM 4038 N N . GLU B 1 143 ? 20.797 7.492 7.535 1 98.62 143 GLU B N 1
ATOM 4039 C CA . GLU B 1 143 ? 20.719 6.098 7.953 1 98.62 143 GLU B CA 1
ATOM 4040 C C . GLU B 1 143 ? 19.828 5.293 7.008 1 98.62 143 GLU B C 1
ATOM 4042 O O . GLU B 1 143 ? 19.984 4.078 6.875 1 98.62 143 GLU B O 1
ATOM 4047 N N . LEU B 1 144 ? 18.922 5.898 6.293 1 98.75 144 LEU B N 1
ATOM 4048 C CA . LEU B 1 144 ? 18 5.23 5.391 1 98.75 144 LEU B CA 1
ATOM 4049 C C . LEU B 1 144 ? 18.656 4.941 4.047 1 98.75 144 LEU B C 1
ATOM 4051 O O . LEU B 1 144 ? 18.172 4.117 3.271 1 98.75 144 LEU B O 1
ATOM 4055 N N . GLY B 1 145 ? 19.781 5.594 3.725 1 98.56 145 GLY B N 1
ATOM 4056 C CA . GLY B 1 145 ? 20.297 5.578 2.361 1 98.56 145 GLY B CA 1
ATOM 4057 C C . GLY B 1 145 ? 19.422 6.367 1.394 1 98.56 145 GLY B C 1
ATOM 4058 O O . GLY B 1 145 ? 18.844 7.387 1.764 1 98.56 145 GLY B O 1
ATOM 4059 N N . LYS B 1 146 ? 19.469 5.938 0.181 1 98.31 146 LYS B N 1
ATOM 4060 C CA . LYS B 1 146 ? 18.609 6.586 -0.801 1 98.31 146 LYS B CA 1
ATOM 4061 C C . LYS B 1 146 ? 17.141 6.273 -0.533 1 98.31 146 LYS B C 1
ATOM 4063 O O . LYS B 1 146 ? 16.766 5.113 -0.341 1 98.31 146 LYS B O 1
ATOM 4068 N N . LEU B 1 147 ? 16.297 7.332 -0.412 1 98.75 147 LEU B N 1
ATOM 4069 C CA . LEU B 1 147 ? 14.859 7.082 -0.364 1 98.75 147 LEU B CA 1
ATOM 4070 C C . LEU B 1 147 ? 14.375 6.457 -1.666 1 98.75 147 LEU B C 1
ATOM 4072 O O . LEU B 1 147 ? 14.617 6.992 -2.748 1 98.75 147 LEU B O 1
ATOM 4076 N N . GLN B 1 148 ? 13.719 5.312 -1.536 1 98.94 148 GLN B N 1
ATOM 4077 C CA . GLN B 1 148 ? 13.312 4.59 -2.734 1 98.94 148 GLN B CA 1
ATOM 4078 C C . GLN B 1 148 ? 11.797 4.688 -2.945 1 98.94 148 GLN B C 1
ATOM 4080 O O . GLN B 1 148 ? 11.328 4.668 -4.082 1 98.94 148 GLN B O 1
ATOM 4085 N N . PHE B 1 149 ? 11.055 4.805 -1.896 1 98.94 149 PHE B N 1
ATOM 4086 C CA . PHE B 1 149 ? 9.602 4.812 -1.987 1 98.94 149 PHE B CA 1
ATOM 4087 C C . PHE B 1 149 ? 8.977 5.191 -0.65 1 98.94 149 PHE B C 1
ATOM 4089 O O . PHE B 1 149 ? 9.562 4.938 0.407 1 98.94 149 PHE B O 1
ATOM 4096 N N . LEU B 1 150 ? 7.828 5.836 -0.662 1 98.94 150 LEU B N 1
ATOM 4097 C CA . LEU B 1 150 ? 7.086 6.195 0.542 1 98.94 150 LEU B CA 1
ATOM 4098 C C . LEU B 1 150 ? 5.629 5.75 0.437 1 98.94 150 LEU B C 1
ATOM 4100 O O . LEU B 1 150 ? 5.039 5.797 -0.643 1 98.94 150 LEU B O 1
ATOM 4104 N N . ARG B 1 151 ? 5.059 5.324 1.558 1 98.88 151 ARG B N 1
ATOM 4105 C CA . ARG B 1 151 ? 3.676 4.863 1.616 1 98.88 151 ARG B CA 1
ATOM 4106 C C . ARG B 1 151 ? 2.969 5.41 2.854 1 98.88 151 ARG B C 1
ATOM 4108 O O . ARG B 1 151 ? 3.514 5.359 3.959 1 98.88 151 ARG B O 1
ATOM 4115 N N . GLY B 1 152 ? 1.783 5.984 2.689 1 98.75 152 GLY B N 1
ATOM 4116 C CA . GLY B 1 152 ? 0.962 6.434 3.801 1 98.75 152 GLY B CA 1
ATOM 4117 C C . GLY B 1 152 ? -0.39 5.75 3.861 1 98.75 152 GLY B C 1
ATOM 4118 O O . GLY B 1 152 ? -0.913 5.305 2.836 1 98.75 152 GLY B O 1
ATOM 4119 N N . SER B 1 153 ? -0.947 5.617 5.023 1 98.31 153 SER B N 1
ATOM 4120 C CA . SER B 1 153 ? -2.305 5.102 5.164 1 98.31 153 SER B CA 1
ATOM 4121 C C . SER B 1 153 ? -3.02 5.75 6.348 1 98.31 153 SER B C 1
ATOM 4123 O O . SER B 1 153 ? -2.404 6.02 7.379 1 98.31 153 SER B O 1
ATOM 4125 N N . HIS B 1 154 ? -4.215 6.055 6.184 1 98 154 HIS B N 1
ATOM 4126 C CA . HIS B 1 154 ? -5.109 6.574 7.215 1 98 154 HIS B CA 1
ATOM 4127 C C . HIS B 1 154 ? -6.48 5.914 7.133 1 98 154 HIS B C 1
ATOM 4129 O O . HIS B 1 154 ? -7.371 6.414 6.438 1 98 154 HIS B O 1
ATOM 4135 N N . GLN B 1 155 ? -6.625 4.848 7.875 1 96.69 155 GLN B N 1
ATOM 4136 C CA . GLN B 1 155 ? -7.875 4.098 7.918 1 96.69 155 GLN B CA 1
ATOM 4137 C C . GLN B 1 155 ? -8.625 4.348 9.227 1 96.69 155 GLN B C 1
ATOM 4139 O O . GLN B 1 155 ? -8.031 4.266 10.305 1 96.69 155 GLN B O 1
ATOM 4144 N N . GLN B 1 156 ? -9.844 4.691 9.086 1 94.88 156 GLN B N 1
ATOM 4145 C CA . GLN B 1 156 ? -10.688 5.035 10.219 1 94.88 156 GLN B CA 1
ATOM 4146 C C . GLN B 1 156 ? -12.164 4.785 9.914 1 94.88 156 GLN B C 1
ATOM 4148 O O . GLN B 1 156 ? -12.625 5.074 8.805 1 94.88 156 GLN B O 1
ATOM 4153 N N . GLU B 1 157 ? -12.852 4.199 10.859 1 94.75 157 GLU B N 1
ATOM 4154 C CA . GLU B 1 157 ? -14.297 4.074 10.734 1 94.75 157 GLU B CA 1
ATOM 4155 C C . GLU B 1 157 ? -15.008 5.285 11.328 1 94.75 157 GLU B C 1
ATOM 4157 O O . GLU B 1 157 ? -14.875 5.566 12.523 1 94.75 157 GLU B O 1
ATOM 4162 N N . MET B 1 158 ? -15.797 5.969 10.516 1 93.88 158 MET B N 1
ATOM 4163 C CA . MET B 1 158 ? -16.375 7.242 10.938 1 93.88 158 MET B CA 1
ATOM 4164 C C . MET B 1 158 ? -17.875 7.086 11.219 1 93.88 158 MET B C 1
ATOM 4166 O O . MET B 1 158 ? -18.578 8.078 11.406 1 93.88 158 MET B O 1
ATOM 4170 N N . ALA B 1 159 ? -18.344 5.887 11.227 1 90.12 159 ALA B N 1
ATOM 4171 C CA . ALA B 1 159 ? -19.734 5.664 11.625 1 90.12 159 ALA B CA 1
ATOM 4172 C C . ALA B 1 159 ? -20 6.207 13.023 1 90.12 159 ALA B C 1
ATOM 4174 O O . ALA B 1 159 ? -19.219 5.969 13.945 1 90.12 159 ALA B O 1
ATOM 4175 N N . GLY B 1 160 ? -21.016 7 13.156 1 88.12 160 GLY B N 1
ATOM 4176 C CA . GLY B 1 160 ? -21.375 7.531 14.461 1 88.12 160 GLY B CA 1
ATOM 4177 C C . GLY B 1 160 ? -20.766 8.883 14.75 1 88.12 160 GLY B C 1
ATOM 4178 O O . GLY B 1 160 ? -21.062 9.508 15.766 1 88.12 160 GLY B O 1
ATOM 4179 N N . TRP B 1 161 ? -19.922 9.312 13.859 1 89.19 161 TRP B N 1
ATOM 4180 C CA . TRP B 1 161 ? -19.328 10.633 14.008 1 89.19 161 TRP B CA 1
ATOM 4181 C C . TRP B 1 161 ? -20.281 11.727 13.555 1 89.19 161 TRP B C 1
ATOM 4183 O O . TRP B 1 161 ? -21.375 11.438 13.055 1 89.19 161 TRP B O 1
ATOM 4193 N N . PRO B 1 162 ? -19.922 12.992 13.789 1 85.75 162 PRO B N 1
ATOM 4194 C CA . PRO B 1 162 ? -20.812 14.086 13.375 1 85.75 162 PRO B CA 1
ATOM 4195 C C . PRO B 1 162 ? -21.25 13.977 11.914 1 85.75 162 PRO B C 1
ATOM 4197 O O . PRO B 1 162 ? -20.516 13.422 11.094 1 85.75 162 PRO B O 1
ATOM 4200 N N . GLY B 1 163 ? -22.297 14.562 11.523 1 87.94 163 GLY B N 1
ATOM 4201 C CA . GLY B 1 163 ? -23.031 14.344 10.289 1 87.94 163 GLY B CA 1
ATOM 4202 C C . GLY B 1 163 ? -22.219 14.664 9.047 1 87.94 163 GLY B C 1
ATOM 4203 O O . GLY B 1 163 ? -22.406 14.031 8 1 87.94 163 GLY B O 1
ATOM 4204 N N . TYR B 1 164 ? -21.359 15.609 9.125 1 86.44 164 TYR B N 1
ATOM 4205 C CA . TYR B 1 164 ? -20.641 16.016 7.922 1 86.44 164 TYR B CA 1
ATOM 4206 C C . TYR B 1 164 ? -19.688 14.922 7.473 1 86.44 164 TYR B C 1
ATOM 4208 O O . TYR B 1 164 ? -19.188 14.945 6.34 1 86.44 164 TYR B O 1
ATOM 4216 N N . TRP B 1 165 ? -19.391 13.938 8.281 1 91.88 165 TRP B N 1
ATOM 4217 C CA . TRP B 1 165 ? -18.516 12.82 7.938 1 91.88 165 TRP B CA 1
ATOM 4218 C C . TRP B 1 165 ? -19.266 11.781 7.105 1 91.88 165 TRP B C 1
ATOM 4220 O O . TRP B 1 165 ? -18.656 10.984 6.395 1 91.88 165 TRP B O 1
ATOM 4230 N N . GLU B 1 166 ? -20.578 11.789 7.246 1 94.19 166 GLU B N 1
ATOM 4231 C CA . GLU B 1 166 ? -21.359 10.734 6.617 1 94.19 166 GLU B CA 1
ATOM 4232 C C . GLU B 1 166 ? -21.203 10.758 5.102 1 94.19 166 GLU B C 1
ATOM 4234 O O . GLU B 1 166 ? -21.609 11.719 4.445 1 94.19 166 GLU B O 1
ATOM 4239 N N . GLY B 1 167 ? -20.531 9.727 4.625 1 96.25 167 GLY B N 1
ATOM 4240 C CA . GLY B 1 167 ? -20.391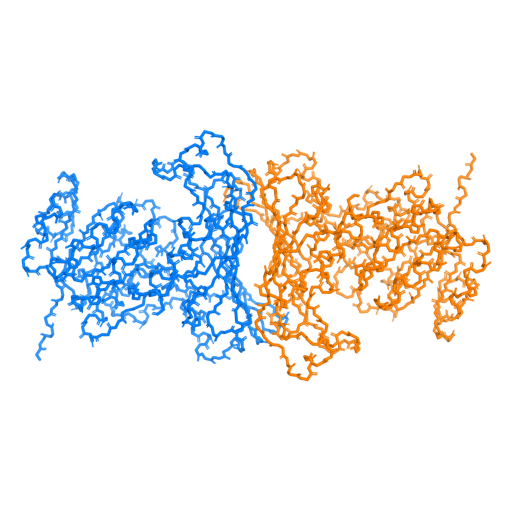 9.57 3.186 1 96.25 167 GLY B CA 1
ATOM 4241 C C . GLY B 1 167 ? -19.219 10.344 2.605 1 96.25 167 GLY B C 1
ATOM 4242 O O . GLY B 1 167 ? -19.031 10.367 1.39 1 96.25 167 GLY B O 1
ATOM 4243 N N . LEU B 1 168 ? -18.469 11.031 3.496 1 97.31 168 LEU B N 1
ATOM 4244 C CA . LEU B 1 168 ? -17.312 11.797 3.021 1 97.31 168 LEU B CA 1
ATOM 4245 C C . LEU B 1 168 ? -16.344 10.898 2.252 1 97.31 168 LEU B C 1
ATOM 4247 O O . LEU B 1 168 ? -15.992 9.812 2.719 1 97.31 168 LEU B O 1
ATOM 4251 N N . PRO B 1 169 ? -15.977 11.344 0.995 1 98.06 169 PRO B N 1
ATOM 4252 C CA . PRO B 1 169 ? -15 10.539 0.258 1 98.06 169 PRO B CA 1
ATOM 4253 C C . PRO B 1 169 ? -13.68 10.375 1.017 1 98.06 169 PRO B C 1
ATOM 4255 O O . PRO B 1 169 ? -13.203 11.32 1.65 1 98.06 169 PRO B O 1
ATOM 4258 N N . PRO B 1 170 ? -13.109 9.227 0.915 1 98.5 170 PRO B N 1
ATOM 4259 C CA . PRO B 1 170 ? -11.883 8.969 1.666 1 98.5 170 PRO B CA 1
ATOM 4260 C C . PRO B 1 170 ? -10.805 10.023 1.419 1 98.5 170 PRO B C 1
ATOM 4262 O O . PRO B 1 170 ? -10.242 10.57 2.371 1 98.5 170 PRO B O 1
ATOM 4265 N N . MET B 1 171 ? -10.562 10.453 0.224 1 98.81 171 MET B N 1
ATOM 4266 C CA . MET B 1 171 ? -9.414 11.289 -0.114 1 98.81 171 MET B CA 1
ATOM 4267 C C . MET B 1 171 ? -9.719 12.766 0.148 1 98.81 171 MET B C 1
ATOM 4269 O O . MET B 1 171 ? -8.828 13.609 0.064 1 98.81 171 MET B O 1
ATOM 4273 N N . HIS B 1 172 ? -10.914 13.125 0.545 1 98.06 172 HIS B N 1
ATOM 4274 C CA . HIS B 1 172 ? -11.219 14.5 0.912 1 98.06 172 HIS B CA 1
ATOM 4275 C C . HIS B 1 172 ? -10.688 14.828 2.303 1 98.06 172 HIS B C 1
ATOM 4277 O O . HIS B 1 172 ? -10.703 15.992 2.721 1 98.06 172 HIS B O 1
ATOM 4283 N N . TYR B 1 173 ? -10.172 13.859 2.967 1 97.12 173 TYR B N 1
ATOM 4284 C CA . TYR B 1 173 ? -9.5 14.023 4.25 1 97.12 173 TYR B CA 1
ATOM 4285 C C . TYR B 1 173 ? -8.227 13.188 4.312 1 97.12 173 TYR B C 1
ATOM 4287 O O . TYR B 1 173 ? -8.031 12.406 5.25 1 97.12 173 TYR B O 1
ATOM 4295 N N . ALA B 1 174 ? -7.336 13.438 3.4 1 98.19 174 ALA B N 1
ATOM 4296 C CA . ALA B 1 174 ? -6.203 12.531 3.213 1 98.19 174 ALA B CA 1
ATOM 4297 C C . ALA B 1 174 ? -4.906 13.164 3.715 1 98.19 174 ALA B C 1
ATOM 4299 O O . ALA B 1 174 ? -3.836 12.562 3.598 1 98.19 174 ALA B O 1
ATOM 4300 N N . THR B 1 175 ? -4.918 14.289 4.336 1 98.5 175 THR B N 1
ATOM 4301 C CA . THR B 1 175 ? -3.691 15.016 4.637 1 98.5 175 THR B CA 1
ATOM 4302 C C . THR B 1 175 ? -2.803 14.219 5.586 1 98.5 175 THR B C 1
ATOM 4304 O O . THR B 1 175 ? -1.576 14.273 5.488 1 98.5 175 THR B O 1
ATOM 4307 N N . HIS B 1 176 ? -3.402 13.445 6.469 1 98.19 176 HIS B N 1
ATOM 4308 C CA . HIS B 1 176 ? -2.645 12.711 7.477 1 98.19 176 HIS B CA 1
ATOM 4309 C C . HIS B 1 176 ? -1.783 11.625 6.836 1 98.19 176 HIS B C 1
ATOM 4311 O O . HIS B 1 176 ? -0.787 11.195 7.422 1 98.19 176 HIS B O 1
ATOM 4317 N N . CYS B 1 177 ? -2.16 11.156 5.645 1 98.5 177 CYS B N 1
ATOM 4318 C CA . CYS B 1 177 ? -1.316 10.164 5 1 98.5 177 CYS B CA 1
ATOM 4319 C C . CYS B 1 177 ? -0.53 10.773 3.846 1 98.5 177 CYS B C 1
ATOM 4321 O O . CYS B 1 177 ? 0.535 10.273 3.48 1 98.5 177 CYS B O 1
ATOM 4323 N N . VAL B 1 178 ? -0.957 11.914 3.309 1 98.94 178 VAL B N 1
ATOM 4324 C CA . VAL B 1 178 ? -0.24 12.609 2.244 1 98.94 178 VAL B CA 1
ATOM 4325 C C . VAL B 1 178 ? 0.903 13.43 2.84 1 98.94 178 VAL B C 1
ATOM 4327 O O . VAL B 1 178 ? 2.004 13.461 2.285 1 98.94 178 VAL B O 1
ATOM 4330 N N . GLY B 1 179 ? 0.681 14.023 3.973 1 98.88 179 GLY B N 1
ATOM 4331 C CA . GLY B 1 179 ? 1.627 14.914 4.629 1 98.88 179 GLY B CA 1
ATOM 4332 C C . GLY B 1 179 ? 2.994 14.281 4.828 1 98.88 179 GLY B C 1
ATOM 4333 O O . GLY B 1 179 ? 3.996 14.789 4.316 1 98.88 179 GLY B O 1
ATOM 4334 N N . PRO B 1 180 ? 3.031 13.156 5.5 1 98.75 180 PRO B N 1
ATOM 4335 C CA . PRO B 1 180 ? 4.34 12.586 5.832 1 98.75 180 PRO B CA 1
ATOM 4336 C C . PRO B 1 180 ? 5.125 12.148 4.598 1 98.75 180 PRO B C 1
ATOM 4338 O O . PRO B 1 180 ? 6.355 12.25 4.574 1 98.75 180 PRO B O 1
ATOM 4341 N N . VAL B 1 181 ? 4.484 11.742 3.498 1 98.88 181 VAL B N 1
ATOM 4342 C CA . VAL B 1 181 ? 5.219 11.227 2.35 1 98.88 181 VAL B CA 1
ATOM 4343 C C . VAL B 1 181 ? 5.801 12.383 1.546 1 98.88 181 VAL B C 1
ATOM 4345 O O . VAL B 1 181 ? 6.805 12.219 0.847 1 98.88 181 VAL B O 1
ATOM 4348 N N . LEU B 1 182 ? 5.242 13.547 1.634 1 98.94 182 LEU B N 1
ATOM 4349 C CA . LEU B 1 182 ? 5.785 14.719 0.958 1 98.94 182 LEU B CA 1
ATOM 4350 C C . LEU B 1 182 ? 6.754 15.469 1.866 1 98.94 182 LEU B C 1
ATOM 4352 O O . LEU B 1 182 ? 7.734 16.047 1.394 1 98.94 182 LEU B O 1
ATOM 4356 N N . ALA B 1 183 ? 6.5 15.438 3.158 1 98.88 183 ALA B N 1
ATOM 4357 C CA . ALA B 1 183 ? 7.266 16.219 4.121 1 98.88 183 ALA B CA 1
ATOM 4358 C C . ALA B 1 183 ? 8.672 15.664 4.285 1 98.88 183 ALA B C 1
ATOM 4360 O O . ALA B 1 183 ? 9.641 16.422 4.391 1 98.88 183 ALA B O 1
ATOM 4361 N N . LEU B 1 184 ? 8.812 14.344 4.316 1 98.81 184 LEU B N 1
ATOM 4362 C CA . LEU B 1 184 ? 10.102 13.742 4.629 1 98.81 184 LEU B CA 1
ATOM 4363 C C . LEU B 1 184 ? 11.156 14.156 3.613 1 98.81 184 LEU B C 1
ATOM 4365 O O . LEU B 1 184 ? 12.203 14.703 3.982 1 98.81 184 LEU B O 1
ATOM 4369 N N . PRO B 1 185 ? 10.875 14.031 2.309 1 98.5 185 PRO B N 1
ATOM 4370 C CA . PRO B 1 185 ? 11.852 14.508 1.327 1 98.5 185 PRO B CA 1
ATOM 4371 C C . PRO B 1 185 ? 11.711 15.992 1.014 1 98.5 185 PRO B C 1
ATOM 4373 O O . PRO B 1 185 ? 12.414 16.516 0.145 1 98.5 185 PRO B O 1
ATOM 4376 N N . LYS B 1 186 ? 10.773 16.688 1.706 1 97.5 186 LYS B N 1
ATOM 4377 C CA . LYS B 1 186 ? 10.461 18.078 1.409 1 97.5 186 LYS B CA 1
ATOM 4378 C C . LYS B 1 186 ? 10.141 18.266 -0.072 1 97.5 186 LYS B C 1
ATOM 4380 O O . LYS B 1 186 ? 10.711 19.141 -0.728 1 97.5 186 LYS B O 1
ATOM 4385 N N . ALA B 1 187 ? 9.273 17.375 -0.578 1 98.44 187 ALA B N 1
ATOM 4386 C CA . ALA B 1 187 ? 8.914 17.359 -1.993 1 98.44 187 ALA B CA 1
ATOM 4387 C C . ALA B 1 187 ? 7.504 17.906 -2.207 1 98.44 187 ALA B C 1
ATOM 4389 O O . ALA B 1 187 ? 6.789 18.188 -1.245 1 98.44 187 ALA B O 1
ATOM 4390 N N . LYS B 1 188 ? 7.191 18.156 -3.467 1 98.69 188 LYS B N 1
ATOM 4391 C CA . LYS B 1 188 ? 5.844 18.5 -3.912 1 98.69 188 LYS B CA 1
ATOM 4392 C C . LYS B 1 188 ? 5.27 17.422 -4.828 1 98.69 188 LYS B C 1
ATOM 4394 O O . LYS B 1 188 ? 6.004 16.812 -5.598 1 98.69 188 LYS B O 1
ATOM 4399 N N . ALA B 1 189 ? 4.004 17.203 -4.66 1 98.94 189 ALA B N 1
ATOM 4400 C CA . ALA B 1 189 ? 3.316 16.328 -5.598 1 98.94 189 ALA B CA 1
ATOM 4401 C C . ALA B 1 189 ? 3.189 16.969 -6.973 1 98.94 189 ALA B C 1
ATOM 4403 O O . ALA B 1 189 ? 2.795 18.141 -7.082 1 98.94 189 ALA B O 1
ATOM 4404 N N . GLU B 1 190 ? 3.49 16.219 -7.992 1 98.94 190 GLU B N 1
ATOM 4405 C CA . GLU B 1 190 ? 3.395 16.703 -9.367 1 98.94 190 GLU B CA 1
ATOM 4406 C C . GLU B 1 190 ? 2.066 16.297 -10 1 98.94 190 GLU B C 1
ATOM 4408 O O . GLU B 1 190 ? 1.396 17.125 -10.625 1 98.94 190 GLU B O 1
ATOM 4413 N N . TYR B 1 191 ? 1.717 15.086 -9.93 1 98.94 191 TYR B N 1
ATOM 4414 C CA . TYR B 1 191 ? 0.436 14.562 -10.398 1 98.94 191 TYR B CA 1
ATOM 4415 C C . TYR B 1 191 ? 0.02 13.336 -9.609 1 98.94 191 TYR B C 1
ATOM 4417 O O . TYR B 1 191 ? 0.831 12.758 -8.883 1 98.94 191 TYR B O 1
ATOM 4425 N N . VAL B 1 192 ? -1.276 12.992 -9.719 1 98.94 192 VAL B N 1
ATOM 4426 C CA . VAL B 1 192 ? -1.832 11.883 -8.945 1 98.94 192 VAL B CA 1
ATOM 4427 C C . VAL B 1 192 ? -2.641 10.969 -9.859 1 98.94 192 VAL B C 1
ATOM 4429 O O . VAL B 1 192 ? -3.096 11.391 -10.93 1 98.94 192 VAL B O 1
ATOM 4432 N N . SER B 1 193 ? -2.756 9.734 -9.508 1 98.94 193 SER B N 1
ATOM 4433 C CA . SER B 1 193 ? -3.662 8.719 -10.047 1 98.94 193 SER B CA 1
ATOM 4434 C C . SER B 1 193 ? -4.254 7.863 -8.938 1 98.94 193 SER B C 1
ATOM 4436 O O . SER B 1 193 ? -3.521 7.207 -8.195 1 98.94 193 SER B O 1
ATOM 4438 N N . CYS B 1 194 ? -5.562 7.934 -8.836 1 98.94 194 CYS B N 1
ATOM 4439 C CA . CYS B 1 194 ? -6.242 7.32 -7.695 1 98.94 194 CYS B CA 1
ATOM 4440 C C . CYS B 1 194 ? -7.328 6.359 -8.156 1 98.94 194 CYS B C 1
ATOM 4442 O O . CYS B 1 194 ? -7.984 6.598 -9.18 1 98.94 194 CYS B O 1
ATOM 4444 N N . PHE B 1 195 ? -7.477 5.27 -7.398 1 98.88 195 PHE B N 1
ATOM 4445 C CA . PHE B 1 195 ? -8.477 4.254 -7.691 1 98.88 195 PHE B CA 1
ATOM 4446 C C . PHE B 1 195 ? -9.398 4.043 -6.5 1 98.88 195 PHE B C 1
ATOM 4448 O O . PHE B 1 195 ? -8.938 3.939 -5.359 1 98.88 195 PHE B O 1
ATOM 4455 N N . GLY B 1 196 ? -10.688 4.074 -6.777 1 98.88 196 GLY B N 1
ATOM 4456 C CA . GLY B 1 196 ? -11.664 3.658 -5.785 1 98.88 196 GLY B CA 1
ATOM 4457 C C . GLY B 1 196 ? -11.898 2.16 -5.77 1 98.88 196 GLY B C 1
ATOM 4458 O O . GLY B 1 196 ? -11.703 1.485 -6.781 1 98.88 196 GLY B O 1
ATOM 4459 N N . SER B 1 197 ? -12.289 1.652 -4.645 1 98.94 197 SER B N 1
ATOM 4460 C CA . SER B 1 197 ? -12.578 0.228 -4.5 1 98.94 197 SER B CA 1
ATOM 4461 C C . SER B 1 197 ? -13.688 -0.013 -3.484 1 98.94 197 SER B C 1
ATOM 4463 O O . SER B 1 197 ? -13.797 0.709 -2.492 1 98.94 197 SER B O 1
ATOM 4465 N N . GLY B 1 198 ? -14.422 -1.104 -3.688 1 98.81 198 GLY B N 1
ATOM 4466 C CA . GLY B 1 198 ? -15.5 -1.435 -2.773 1 98.81 198 GLY B CA 1
ATOM 4467 C C . GLY B 1 198 ? -16.656 -0.448 -2.826 1 98.81 198 GLY B C 1
ATOM 4468 O O . GLY B 1 198 ? -16.719 0.391 -3.727 1 98.81 198 GLY B O 1
ATOM 4469 N N . ARG B 1 199 ? -17.484 -0.61 -1.886 1 98.56 199 ARG B N 1
ATOM 4470 C CA . ARG B 1 199 ? -18.719 0.167 -1.892 1 98.56 199 ARG B CA 1
ATOM 4471 C C . ARG B 1 199 ? -19.25 0.363 -0.475 1 98.56 199 ARG B C 1
ATOM 4473 O O . ARG B 1 199 ? -19.281 -0.58 0.319 1 98.56 199 ARG B O 1
ATOM 4480 N N . ILE B 1 200 ? -19.656 1.583 -0.218 1 98.44 200 ILE B N 1
ATOM 4481 C CA . ILE B 1 200 ? -20.203 1.875 1.104 1 98.44 200 ILE B CA 1
ATOM 4482 C C . ILE B 1 200 ? -21.719 1.713 1.088 1 98.44 200 ILE B C 1
ATOM 4484 O O . ILE B 1 200 ? -22.297 1.378 0.053 1 98.44 200 ILE B O 1
ATOM 4488 N N . ASP B 1 201 ? -22.344 1.868 2.283 1 97.38 201 ASP B N 1
ATOM 4489 C CA . ASP B 1 201 ? -23.797 1.76 2.369 1 97.38 201 ASP B CA 1
ATOM 4490 C C . ASP B 1 201 ? -24.469 2.74 1.418 1 97.38 201 ASP B C 1
ATOM 4492 O O . ASP B 1 201 ? -24.031 3.887 1.283 1 97.38 201 ASP B O 1
ATOM 4496 N N . GLU B 1 202 ? -25.531 2.336 0.83 1 97.12 202 GLU B N 1
ATOM 4497 C CA . GLU B 1 202 ? -26.203 3.096 -0.212 1 97.12 202 GLU B CA 1
ATOM 4498 C C . GLU B 1 202 ? -26.672 4.449 0.309 1 97.12 202 GLU B C 1
ATOM 4500 O O . GLU B 1 202 ? -26.594 5.457 -0.401 1 97.12 202 GLU B O 1
ATOM 4505 N N . ASN B 1 203 ? -27.141 4.496 1.528 1 95.94 203 ASN B N 1
ATOM 4506 C CA . ASN B 1 203 ? -27.688 5.723 2.088 1 95.94 203 ASN B CA 1
ATOM 4507 C C . ASN B 1 203 ? -26.609 6.773 2.312 1 95.94 203 ASN B C 1
ATOM 4509 O O . ASN B 1 203 ? -26.906 7.965 2.426 1 95.94 203 ASN B O 1
ATOM 4513 N N . LEU B 1 204 ? -25.359 6.332 2.371 1 97.25 204 LEU B N 1
ATOM 4514 C CA . LEU B 1 204 ? -24.25 7.254 2.559 1 97.25 204 LEU B CA 1
ATOM 4515 C C . LEU B 1 204 ? -23.781 7.824 1.223 1 97.25 204 LEU B C 1
ATOM 4517 O O . LEU B 1 204 ? -23.25 8.938 1.168 1 97.25 204 LEU B O 1
ATOM 4521 N N . ILE B 1 205 ? -23.969 7.121 0.128 1 97.75 205 ILE B N 1
ATOM 4522 C CA . ILE B 1 205 ? -23.422 7.449 -1.187 1 97.75 205 ILE B CA 1
ATOM 4523 C C . ILE B 1 205 ? -24.031 8.758 -1.681 1 97.75 205 ILE B C 1
ATOM 4525 O O . ILE B 1 205 ? -23.344 9.602 -2.256 1 97.75 205 ILE B O 1
ATOM 4529 N N . GLU B 1 206 ? -25.219 9.008 -1.421 1 95.62 206 GLU B N 1
ATOM 4530 C CA . GLU B 1 206 ? -25.953 10.156 -1.958 1 95.62 206 GLU B CA 1
ATOM 4531 C C . GLU B 1 206 ? -25.453 11.461 -1.343 1 95.62 206 GLU B C 1
ATOM 4533 O O . GLU B 1 206 ? -25.594 12.531 -1.942 1 95.62 206 GLU B O 1
ATOM 4538 N N . LYS B 1 207 ? -24.875 11.328 -0.172 1 95.38 207 LYS B N 1
ATOM 4539 C CA . LYS B 1 207 ? -24.484 12.523 0.564 1 95.38 207 LYS B CA 1
ATOM 4540 C C . LYS B 1 207 ? -23.375 13.281 -0.162 1 95.38 207 LYS B C 1
ATOM 4542 O O . LYS B 1 207 ? -23.391 14.508 -0.212 1 95.38 207 LYS B O 1
ATOM 4547 N N . TYR B 1 208 ? -22.406 12.57 -0.698 1 96.31 208 TYR B N 1
ATOM 4548 C CA . TYR B 1 208 ? -21.297 13.219 -1.396 1 96.31 208 TYR B CA 1
ATOM 4549 C C . TYR B 1 208 ? -21.141 12.656 -2.805 1 96.31 208 TYR B C 1
ATOM 4551 O O . TYR B 1 208 ? -20.234 13.055 -3.543 1 96.31 208 TYR B O 1
ATOM 4559 N N . GLY B 1 209 ? -21.953 11.68 -3.162 1 97.38 209 GLY B N 1
ATOM 4560 C CA . GLY B 1 209 ? -21.891 11.109 -4.5 1 97.38 209 GLY B CA 1
ATOM 4561 C C . GLY B 1 209 ? -20.703 10.203 -4.715 1 97.38 209 GLY B C 1
ATOM 4562 O O . GLY B 1 209 ? -20.234 10.047 -5.84 1 97.38 209 GLY B O 1
ATOM 4563 N N . SER B 1 210 ? -20.125 9.648 -3.715 1 98.06 210 SER B N 1
ATOM 4564 C CA . SER B 1 210 ? -18.969 8.75 -3.797 1 98.06 210 SER B CA 1
ATOM 4565 C C . SER B 1 210 ? -19.328 7.352 -3.293 1 98.06 210 SER B C 1
ATOM 4567 O O . SER B 1 210 ? -19.766 7.191 -2.154 1 98.06 210 SER B O 1
ATOM 4569 N N . PRO B 1 211 ? -19.094 6.328 -4.004 1 98.62 211 PRO B N 1
ATOM 4570 C CA . PRO B 1 211 ? -19.453 4.977 -3.562 1 98.62 211 PRO B CA 1
ATOM 4571 C C . PRO B 1 211 ? -18.312 4.254 -2.871 1 98.62 211 PRO B C 1
ATOM 4573 O O . PRO B 1 211 ? -18.484 3.158 -2.338 1 98.62 211 PRO B O 1
ATOM 4576 N N . PHE B 1 212 ? -17.156 4.84 -2.797 1 98.81 212 PHE B N 1
ATOM 4577 C CA . PHE B 1 212 ? -15.945 4.074 -2.533 1 98.81 212 PHE B CA 1
ATOM 4578 C C . PHE B 1 212 ? -15.781 3.826 -1.039 1 98.81 212 PHE B C 1
ATOM 4580 O O . PHE B 1 212 ? -15.867 4.758 -0.237 1 98.81 212 PHE B O 1
ATOM 4587 N N . ALA B 1 213 ? -15.484 2.602 -0.666 1 98.81 213 ALA B N 1
ATOM 4588 C CA . ALA B 1 213 ? -15.055 2.266 0.689 1 98.81 213 ALA B CA 1
ATOM 4589 C C . ALA B 1 213 ? -13.586 2.631 0.906 1 98.81 213 ALA B C 1
ATOM 4591 O O . ALA B 1 213 ? -13.219 3.129 1.972 1 98.81 213 ALA B O 1
ATOM 4592 N N . ILE B 1 214 ? -12.773 2.354 -0.113 1 98.88 214 ILE B N 1
ATOM 4593 C CA . ILE B 1 214 ? -11.336 2.609 -0.044 1 98.88 214 ILE B CA 1
ATOM 4594 C C . ILE B 1 214 ? -10.883 3.344 -1.304 1 98.88 214 ILE B C 1
ATOM 4596 O O . ILE B 1 214 ? -11.352 3.049 -2.404 1 98.88 214 ILE B O 1
ATOM 4600 N N . GLU B 1 215 ? -10.039 4.316 -1.142 1 98.94 215 GLU B N 1
ATOM 4601 C CA . GLU B 1 215 ? -9.312 4.938 -2.24 1 98.94 215 GLU B CA 1
ATOM 4602 C C . GLU B 1 215 ? -7.801 4.805 -2.043 1 98.94 215 GLU B C 1
ATOM 4604 O O . GLU B 1 215 ? -7.301 4.957 -0.927 1 98.94 215 GLU B O 1
ATOM 4609 N N . THR B 1 216 ? -7.082 4.387 -3.062 1 98.94 216 THR B N 1
ATOM 4610 C CA . THR B 1 216 ? -5.625 4.316 -3.105 1 98.94 216 THR B CA 1
ATOM 4611 C C . THR B 1 216 ? -5.07 5.211 -4.211 1 98.94 216 THR B C 1
ATOM 4613 O O . THR B 1 216 ? -5.574 5.203 -5.336 1 98.94 216 THR B O 1
ATOM 4616 N N . CYS B 1 217 ? -4.055 6 -3.842 1 98.94 217 CYS B N 1
ATOM 4617 C CA . CYS B 1 217 ? -3.578 7.039 -4.75 1 98.94 217 CYS B CA 1
ATOM 4618 C C . CYS B 1 217 ? -2.064 6.965 -4.918 1 98.94 217 CYS B C 1
ATOM 4620 O O . CYS B 1 217 ? -1.327 6.941 -3.93 1 98.94 217 CYS B O 1
ATOM 4622 N N . HIS B 1 218 ? -1.621 6.895 -6.18 1 98.94 218 HIS B N 1
ATOM 4623 C CA . HIS B 1 218 ? -0.214 7.129 -6.484 1 98.94 218 HIS B CA 1
ATOM 4624 C C . HIS B 1 218 ? 0.079 8.625 -6.617 1 98.94 218 HIS B C 1
ATOM 4626 O O . HIS B 1 218 ? -0.713 9.367 -7.203 1 98.94 218 HIS B O 1
ATOM 4632 N N . ILE B 1 219 ? 1.173 9.008 -6.055 1 98.94 219 ILE B N 1
ATOM 4633 C CA . ILE B 1 219 ? 1.653 10.383 -6.117 1 98.94 219 ILE B CA 1
ATOM 4634 C C . ILE B 1 219 ? 3.043 10.422 -6.75 1 98.94 219 ILE B C 1
ATOM 4636 O O . ILE B 1 219 ? 3.98 9.805 -6.238 1 98.94 219 ILE B O 1
ATOM 4640 N N . LYS B 1 220 ? 3.184 11.086 -7.863 1 98.94 220 LYS B N 1
ATOM 4641 C CA . LYS B 1 220 ? 4.508 11.375 -8.406 1 98.94 220 LYS B CA 1
ATOM 4642 C C . LYS B 1 220 ? 5.094 12.641 -7.801 1 98.94 220 LYS B C 1
ATOM 4644 O O . LYS B 1 220 ? 4.438 13.688 -7.789 1 98.94 220 LYS B O 1
ATOM 4649 N N . LEU B 1 221 ? 6.254 12.523 -7.199 1 98.88 221 LEU B N 1
ATOM 4650 C CA . LEU B 1 221 ? 6.914 13.688 -6.621 1 98.88 221 LEU B CA 1
ATOM 4651 C C . LEU B 1 221 ? 7.633 14.5 -7.699 1 98.88 221 LEU B C 1
ATOM 4653 O O . LEU B 1 221 ? 8.281 13.93 -8.578 1 98.88 221 LEU B O 1
ATOM 4657 N N . LYS B 1 222 ? 7.508 15.766 -7.648 1 98.62 222 LYS B N 1
ATOM 4658 C CA . LYS B 1 222 ? 8.023 16.688 -8.664 1 98.62 222 LYS B CA 1
ATOM 4659 C C . LYS B 1 222 ? 9.555 16.656 -8.688 1 98.62 222 LYS B C 1
ATOM 4661 O O . LYS B 1 222 ? 10.195 16.703 -7.641 1 98.62 222 LYS B O 1
ATOM 4666 N N . ASP B 1 223 ? 10.148 16.578 -9.922 1 98.06 223 ASP B N 1
ATOM 4667 C CA . ASP B 1 223 ? 11.586 16.656 -10.172 1 98.06 223 ASP B CA 1
ATOM 4668 C C . ASP B 1 223 ? 12.344 15.609 -9.359 1 98.06 223 ASP B C 1
ATOM 4670 O O . ASP B 1 223 ? 13.383 15.906 -8.773 1 98.06 223 ASP B O 1
ATOM 4674 N N . SER B 1 224 ? 11.773 14.469 -9.258 1 98 224 SER B N 1
ATOM 4675 C CA . SER B 1 224 ? 12.305 13.398 -8.422 1 98 224 SER B CA 1
ATOM 4676 C C . SER B 1 224 ? 12.039 12.031 -9.031 1 98 224 SER B C 1
ATOM 4678 O O . SER B 1 224 ? 11.117 11.867 -9.836 1 98 224 SER B O 1
ATOM 4680 N N . ASP B 1 225 ? 12.828 11.07 -8.75 1 98.12 225 ASP B N 1
ATOM 4681 C CA . ASP B 1 225 ? 12.555 9.688 -9.148 1 98.12 225 ASP B CA 1
ATOM 4682 C C . ASP B 1 225 ? 11.656 8.992 -8.133 1 98.12 225 ASP B C 1
ATOM 4684 O O . ASP B 1 225 ? 11.359 7.805 -8.273 1 98.12 225 ASP B O 1
ATOM 4688 N N . LEU B 1 226 ? 11.18 9.781 -7.137 1 98.75 226 LEU B N 1
ATOM 4689 C CA . LEU B 1 226 ? 10.359 9.203 -6.078 1 98.75 226 LEU B CA 1
ATOM 4690 C C . LEU B 1 226 ? 8.875 9.266 -6.441 1 98.75 226 LEU B C 1
ATOM 4692 O O . LEU B 1 226 ? 8.414 10.25 -7.027 1 98.75 226 LEU B O 1
ATOM 4696 N N . SER B 1 227 ? 8.234 8.234 -6.133 1 98.88 227 SER B N 1
ATOM 4697 C CA . SER B 1 227 ? 6.777 8.195 -6.047 1 98.88 227 SER B CA 1
ATOM 4698 C C . SER B 1 227 ? 6.316 7.738 -4.664 1 98.88 227 SER B C 1
ATOM 4700 O O . SER B 1 227 ? 7.102 7.188 -3.895 1 98.88 227 SER B O 1
ATOM 4702 N N . ALA B 1 228 ? 5.113 8.086 -4.348 1 98.94 228 ALA B N 1
ATOM 4703 C CA . ALA B 1 228 ? 4.477 7.641 -3.111 1 98.94 228 ALA B CA 1
ATOM 4704 C C . ALA B 1 228 ? 3.098 7.047 -3.391 1 98.94 228 ALA B C 1
ATOM 4706 O O . ALA B 1 228 ? 2.561 7.199 -4.492 1 98.94 228 ALA B O 1
ATOM 4707 N N . GLU B 1 229 ? 2.602 6.285 -2.482 1 98.88 229 GLU B N 1
ATOM 4708 C CA . GLU B 1 229 ? 1.247 5.742 -2.512 1 98.88 229 GLU B CA 1
ATOM 4709 C C . GLU B 1 229 ? 0.54 5.953 -1.177 1 98.88 229 GLU B C 1
ATOM 4711 O O . GLU B 1 229 ? 1.139 5.77 -0.115 1 98.88 229 GLU B O 1
ATOM 4716 N N . VAL B 1 230 ? -0.745 6.387 -1.206 1 98.94 230 VAL B N 1
ATOM 4717 C CA . VAL B 1 230 ? -1.488 6.57 0.036 1 98.94 230 VAL B CA 1
ATOM 4718 C C . VAL B 1 230 ? -2.82 5.828 -0.046 1 98.94 230 VAL B C 1
ATOM 4720 O O . VAL B 1 230 ? -3.412 5.719 -1.123 1 98.94 230 VAL B O 1
ATOM 4723 N N . THR B 1 231 ? -3.303 5.301 1.077 1 98.88 231 THR B N 1
ATOM 4724 C CA . THR B 1 231 ? -4.562 4.578 1.21 1 98.88 231 THR B CA 1
ATOM 4725 C C . THR B 1 231 ? -5.441 5.215 2.283 1 98.88 231 THR B C 1
ATOM 4727 O O . THR B 1 231 ? -4.961 5.543 3.371 1 98.88 231 THR B O 1
ATOM 4730 N N . ARG B 1 232 ? -6.695 5.398 1.961 1 98.75 232 ARG B N 1
ATOM 4731 C CA . ARG B 1 232 ? -7.656 5.969 2.898 1 98.75 232 ARG B CA 1
ATOM 4732 C C . ARG B 1 232 ? -8.961 5.18 2.896 1 98.75 232 ARG B C 1
ATOM 4734 O O . ARG B 1 232 ? -9.438 4.758 1.84 1 98.75 232 ARG B O 1
ATOM 4741 N N . SER B 1 233 ? -9.523 4.957 4.02 1 98.5 233 SER B N 1
ATOM 4742 C CA . SER B 1 233 ? -10.883 4.445 4.172 1 98.5 233 SER B CA 1
ATOM 4743 C C . SER B 1 233 ? -11.609 5.129 5.324 1 98.5 233 SER B C 1
ATOM 4745 O O . SER B 1 233 ? -11 5.422 6.359 1 98.5 233 SER B O 1
ATOM 4747 N N . LEU B 1 234 ? -12.961 5.355 5.184 1 98.12 234 LEU B N 1
ATOM 4748 C CA . LEU B 1 234 ? -13.734 6.051 6.207 1 98.12 234 LEU B CA 1
ATOM 4749 C C . LEU B 1 234 ? -14.953 5.23 6.613 1 98.12 234 LEU B C 1
ATOM 4751 O O . LEU B 1 234 ? -15.555 5.477 7.664 1 98.12 234 LEU B O 1
ATOM 4755 N N . PHE B 1 235 ? -15.406 4.336 5.715 1 97.94 235 PHE B N 1
ATOM 4756 C CA . PHE B 1 235 ? -16.609 3.57 6.008 1 97.94 235 PHE B CA 1
ATOM 4757 C C . PHE B 1 235 ? -16.484 2.137 5.512 1 97.94 235 PHE B C 1
ATOM 4759 O O . PHE B 1 235 ? -15.742 1.87 4.559 1 97.94 235 PHE B O 1
ATOM 4766 N N . ASN B 1 236 ? -17.125 1.226 6.156 1 98.31 236 ASN B N 1
ATOM 4767 C CA . ASN B 1 236 ? -17.391 -0.14 5.711 1 98.31 236 ASN B CA 1
ATOM 4768 C C . ASN B 1 236 ? -16.094 -0.894 5.414 1 98.31 236 ASN B C 1
ATOM 4770 O O . ASN B 1 236 ? -16.016 -1.63 4.43 1 98.31 236 ASN B O 1
ATOM 4774 N N . THR B 1 237 ? -15.055 -0.662 6.133 1 98.69 237 THR B N 1
ATOM 4775 C CA . THR B 1 237 ? -13.773 -1.361 6.059 1 98.69 237 THR B CA 1
ATOM 4776 C C . THR B 1 237 ? -13.281 -1.741 7.449 1 98.69 237 THR B C 1
ATOM 4778 O O . THR B 1 237 ? -13 -0.869 8.273 1 98.69 237 THR B O 1
ATOM 4781 N N . ALA B 1 238 ? -13.219 -2.998 7.695 1 98.62 238 ALA B N 1
ATOM 4782 C CA . ALA B 1 238 ? -12.742 -3.459 9 1 98.62 238 ALA B CA 1
ATOM 4783 C C . ALA B 1 238 ? -11.242 -3.258 9.141 1 98.62 238 ALA B C 1
ATOM 4785 O O . ALA B 1 238 ? -10.453 -3.883 8.422 1 98.62 238 ALA B O 1
ATOM 4786 N N . ARG B 1 239 ? -10.852 -2.428 10.023 1 98.38 239 ARG B N 1
ATOM 4787 C CA . ARG B 1 239 ? -9.453 -2.164 10.344 1 98.38 239 ARG B CA 1
ATOM 4788 C C . ARG B 1 239 ? -9.328 -1.237 11.555 1 98.38 239 ARG B C 1
ATOM 4790 O O . ARG B 1 239 ? -10.016 -0.217 11.625 1 98.38 239 ARG B O 1
ATOM 4797 N N . GLN B 1 240 ? -8.523 -1.622 12.461 1 97.75 240 GLN B N 1
ATOM 4798 C CA . GLN B 1 240 ? -8.203 -0.685 13.531 1 97.75 240 GLN B CA 1
ATOM 4799 C C . GLN B 1 240 ? -7.711 0.646 12.977 1 97.75 240 GLN B C 1
ATOM 4801 O O . GLN B 1 240 ? -7.016 0.676 11.953 1 97.75 240 GLN B O 1
ATOM 4806 N N . TYR B 1 241 ? -8.07 1.679 13.719 1 94.69 241 TYR B N 1
ATOM 4807 C CA . TYR B 1 241 ? -7.586 3.006 13.367 1 94.69 241 TYR B CA 1
ATOM 4808 C C . TYR B 1 241 ? -6.082 2.986 13.109 1 94.69 241 TYR B C 1
ATOM 4810 O O . TYR B 1 241 ? -5.332 2.324 13.828 1 94.69 241 TYR B O 1
ATOM 4818 N N . ARG B 1 242 ? -5.723 3.779 11.961 1 94.19 242 ARG B N 1
ATOM 4819 C CA . ARG B 1 242 ? -4.301 3.932 11.672 1 94.19 242 ARG B CA 1
ATOM 4820 C C . ARG B 1 242 ? -4.023 5.266 10.992 1 94.19 242 ARG B C 1
ATOM 4822 O O . ARG B 1 242 ? -4.75 5.664 10.078 1 94.19 242 ARG B O 1
ATOM 4829 N N . GLU B 1 243 ? -3.111 5.98 11.461 1 94.81 243 GLU B N 1
ATOM 4830 C CA . GLU B 1 243 ? -2.467 7.137 10.852 1 94.81 243 GLU B CA 1
ATOM 4831 C C . GLU B 1 243 ? -0.968 6.906 10.68 1 94.81 243 GLU B C 1
ATOM 4833 O O . GLU B 1 243 ? -0.173 7.27 11.547 1 94.81 243 GLU B O 1
ATOM 4838 N N . SER B 1 244 ? -0.632 6.367 9.469 1 96.81 244 SER B N 1
ATOM 4839 C CA . SER B 1 244 ? 0.687 5.75 9.367 1 96.81 244 SER B CA 1
ATOM 4840 C C . SER B 1 244 ? 1.41 6.195 8.102 1 96.81 244 SER B C 1
ATOM 4842 O O . SER B 1 244 ? 0.796 6.766 7.199 1 96.81 244 SER B O 1
ATOM 4844 N N . PHE B 1 245 ? 2.695 5.969 8.125 1 98.38 245 PHE B N 1
ATOM 4845 C CA . PHE B 1 245 ? 3.521 6.035 6.926 1 98.38 245 PHE B CA 1
ATOM 4846 C C . PHE B 1 245 ? 4.648 5.008 6.984 1 98.38 245 PHE B C 1
ATOM 4848 O O . PHE B 1 245 ? 5.074 4.609 8.07 1 98.38 245 PHE B O 1
ATOM 4855 N N . ASP B 1 246 ? 5.07 4.48 5.871 1 98.88 246 ASP B N 1
ATOM 4856 C CA . ASP B 1 246 ? 6.234 3.627 5.66 1 98.88 246 ASP B CA 1
ATOM 4857 C C . ASP B 1 246 ? 7.266 4.316 4.77 1 98.88 246 ASP B C 1
ATOM 4859 O O . ASP B 1 246 ? 6.906 5.109 3.896 1 98.88 246 ASP B O 1
ATOM 4863 N N . VAL B 1 247 ? 8.469 4.012 5.059 1 98.94 247 VAL B N 1
ATOM 4864 C CA . VAL B 1 247 ? 9.562 4.562 4.27 1 98.94 247 VAL B CA 1
ATOM 4865 C C . VAL B 1 247 ? 10.508 3.443 3.848 1 98.94 247 VAL B C 1
ATOM 4867 O O . VAL B 1 247 ? 10.992 2.68 4.688 1 98.94 247 VAL B O 1
ATOM 4870 N N . TYR B 1 248 ? 10.758 3.367 2.57 1 98.94 248 TYR B N 1
ATOM 4871 C CA . TYR B 1 248 ? 11.68 2.371 2.045 1 98.94 248 TYR B CA 1
ATOM 4872 C C . TYR B 1 248 ? 12.953 3.033 1.526 1 98.94 248 TYR B C 1
ATOM 4874 O O . TYR B 1 248 ? 12.898 3.889 0.641 1 98.94 248 TYR B O 1
ATOM 4882 N N . GLY B 1 249 ? 14.039 2.654 2.117 1 98.88 249 GLY B N 1
ATOM 4883 C CA . GLY B 1 249 ? 15.352 3.139 1.714 1 98.88 249 GLY B CA 1
ATOM 4884 C C . GLY B 1 249 ? 16.281 2.029 1.254 1 98.88 249 GLY B C 1
ATOM 4885 O O . GLY B 1 249 ? 15.961 0.848 1.398 1 98.88 249 GLY B O 1
ATOM 4886 N N . SER B 1 250 ? 17.406 2.469 0.666 1 98.69 250 SER B N 1
ATOM 4887 C CA . SER B 1 250 ? 18.375 1.505 0.141 1 98.69 250 SER B CA 1
ATOM 4888 C C . SER B 1 250 ? 19.141 0.815 1.268 1 98.69 250 SER B C 1
ATOM 4890 O O . SER B 1 250 ? 19.641 -0.298 1.096 1 98.69 250 SER B O 1
ATOM 4892 N N . LYS B 1 251 ? 19.25 1.458 2.451 1 98.69 251 LYS B N 1
ATOM 4893 C CA . LYS B 1 251 ? 19.984 0.883 3.568 1 98.69 251 LYS B CA 1
ATOM 4894 C C . LYS B 1 251 ? 19.047 0.411 4.672 1 98.69 251 LYS B C 1
ATOM 4896 O O . LYS B 1 251 ? 19.203 -0.692 5.199 1 98.69 251 LYS B O 1
ATOM 4901 N N . LYS B 1 252 ? 18.109 1.224 5.07 1 98.88 252 LYS B N 1
ATOM 4902 C CA . LYS B 1 252 ? 17.109 0.917 6.09 1 98.88 252 LYS B CA 1
ATOM 4903 C C . LYS B 1 252 ? 15.719 1.332 5.629 1 98.88 252 LYS B C 1
ATOM 4905 O O . LYS B 1 252 ? 15.57 2.25 4.82 1 98.88 252 LYS B O 1
ATOM 4910 N N . SER B 1 253 ? 14.773 0.631 6.047 1 98.88 253 SER B N 1
ATOM 4911 C CA . SER B 1 253 ? 13.359 0.949 5.863 1 98.88 253 SER B CA 1
ATOM 4912 C C . SER B 1 253 ? 12.617 0.959 7.195 1 98.88 253 SER B C 1
ATOM 4914 O O . SER B 1 253 ? 13.023 0.285 8.141 1 98.88 253 SER B O 1
ATOM 4916 N N . PHE B 1 254 ? 11.633 1.779 7.246 1 98.88 254 PHE B N 1
ATOM 4917 C CA . PHE B 1 254 ? 10.742 1.891 8.398 1 98.88 254 PHE B CA 1
ATOM 4918 C C . PHE B 1 254 ? 9.328 1.465 8.023 1 98.88 254 PHE B C 1
ATOM 4920 O O . PHE B 1 254 ? 8.758 1.963 7.051 1 98.88 254 PHE B O 1
ATOM 4927 N N . GLU B 1 255 ? 8.75 0.542 8.75 1 98.75 255 GLU B N 1
ATOM 4928 C CA . GLU B 1 255 ? 7.352 0.148 8.57 1 98.75 255 GLU B CA 1
ATOM 4929 C C . GLU B 1 255 ? 6.559 0.324 9.867 1 98.75 255 GLU B C 1
ATOM 4931 O O . GLU B 1 255 ? 6.965 -0.171 10.922 1 98.75 255 GLU B O 1
ATOM 4936 N N . TRP B 1 256 ? 5.453 1.05 9.742 1 98.12 256 TRP B N 1
ATOM 4937 C CA . TRP B 1 256 ? 4.531 1.285 10.844 1 98.12 256 TRP B CA 1
ATOM 4938 C C . TRP B 1 256 ? 3.938 -0.027 11.352 1 98.12 256 TRP B C 1
ATOM 4940 O O . TRP B 1 256 ? 3.748 -0.967 10.57 1 98.12 256 TRP B O 1
ATOM 4950 N N . THR B 1 257 ? 3.604 -0.147 12.602 1 96.5 257 THR B N 1
ATOM 4951 C CA . THR B 1 257 ? 3.055 -1.343 13.234 1 96.5 257 THR B CA 1
ATOM 4952 C C . THR B 1 257 ? 1.67 -1.66 12.672 1 96.5 257 THR B C 1
ATOM 4954 O O . THR B 1 257 ? 0.964 -0.766 12.203 1 96.5 257 THR B O 1
ATOM 4957 N N . LEU B 1 258 ? 1.272 -2.924 12.773 1 96.88 258 LEU B N 1
ATOM 4958 C CA . LEU B 1 258 ? -0.043 -3.359 12.32 1 96.88 258 LEU B CA 1
ATOM 4959 C C . LEU B 1 258 ? -1.103 -3.098 13.383 1 96.88 258 LEU B C 1
ATOM 4961 O O . LEU B 1 258 ? -2.273 -2.885 13.062 1 96.88 258 LEU B O 1
ATOM 4965 N N . ILE B 1 259 ? -0.69 -3.162 14.594 1 96.75 259 ILE B N 1
ATOM 4966 C CA . ILE B 1 259 ? -1.579 -2.967 15.734 1 96.75 259 ILE B CA 1
ATOM 4967 C C . ILE B 1 259 ? -1.138 -1.74 16.531 1 96.75 259 ILE B C 1
ATOM 4969 O O . ILE B 1 259 ? 0.036 -1.613 16.875 1 96.75 259 ILE B O 1
ATOM 4973 N N . GLU B 1 260 ? -2.113 -0.914 16.766 1 90.69 260 GLU B N 1
ATOM 4974 C CA . GLU B 1 260 ? -1.813 0.297 17.516 1 90.69 260 GLU B CA 1
ATOM 4975 C C . GLU B 1 260 ? -1.091 -0.031 18.828 1 90.69 260 GLU B C 1
ATOM 4977 O O . GLU B 1 260 ? -1.406 -1.024 19.484 1 90.69 260 GLU B O 1
ATOM 4982 N N . HIS B 1 261 ? -0.048 0.716 19.156 1 87.56 261 HIS B N 1
ATOM 4983 C CA . HIS B 1 261 ? 0.696 0.678 20.406 1 87.56 261 HIS B CA 1
ATOM 4984 C C . HIS B 1 261 ? 1.842 -0.326 20.328 1 87.56 261 HIS B C 1
ATOM 4986 O O . HIS B 1 261 ? 2.66 -0.406 21.25 1 87.56 261 HIS B O 1
ATOM 4992 N N . GLU B 1 262 ? 1.808 -1.228 19.234 1 94.06 262 GLU B N 1
ATOM 4993 C CA . GLU B 1 262 ? 2.996 -2.051 19.047 1 94.06 262 GLU B CA 1
ATOM 4994 C C . GLU B 1 262 ? 4.137 -1.239 18.438 1 94.06 262 GLU B C 1
ATOM 4996 O O . GLU B 1 262 ? 3.945 -0.087 18.047 1 94.06 262 GLU B O 1
ATOM 5001 N N . GLU B 1 263 ? 5.285 -1.831 18.484 1 96.94 263 GLU B N 1
ATOM 5002 C CA . GLU B 1 263 ? 6.48 -1.158 17.984 1 96.94 263 GLU B CA 1
ATOM 5003 C C . GLU B 1 263 ? 6.59 -1.281 16.469 1 96.94 263 GLU B C 1
ATOM 5005 O O . GLU B 1 263 ? 6.273 -2.33 15.906 1 96.94 263 GLU B O 1
ATOM 5010 N N . PRO B 1 264 ? 6.977 -0.223 15.82 1 98.19 264 PRO B N 1
ATOM 5011 C CA . PRO B 1 264 ? 7.277 -0.324 14.391 1 98.19 264 PRO B CA 1
ATOM 5012 C C . PRO B 1 264 ? 8.508 -1.184 14.102 1 98.19 264 PRO B C 1
ATOM 5014 O O . PRO B 1 264 ? 9.188 -1.624 15.039 1 98.19 264 PRO B O 1
ATOM 5017 N N . VAL B 1 265 ? 8.734 -1.472 12.812 1 98.81 265 VAL B N 1
ATOM 5018 C CA . VAL B 1 265 ? 9.836 -2.336 12.414 1 98.81 265 VAL B CA 1
ATOM 5019 C C . VAL B 1 265 ? 10.828 -1.55 11.555 1 98.81 265 VAL B C 1
ATOM 5021 O O . VAL B 1 265 ? 10.422 -0.817 10.648 1 98.81 265 VAL B O 1
ATOM 5024 N N . ILE B 1 266 ? 12.07 -1.657 11.867 1 98.88 266 ILE B N 1
ATOM 5025 C CA . ILE B 1 266 ? 13.141 -1.198 10.992 1 98.88 266 ILE B CA 1
ATOM 5026 C C . ILE B 1 266 ? 13.797 -2.395 10.297 1 98.88 266 ILE B C 1
ATOM 5028 O O . ILE B 1 266 ? 14.172 -3.369 10.953 1 98.88 266 ILE B O 1
ATOM 5032 N N . HIS B 1 267 ? 13.82 -2.363 8.992 1 98.81 267 HIS B N 1
ATOM 5033 C CA . HIS B 1 267 ? 14.609 -3.324 8.227 1 98.81 267 HIS B CA 1
ATOM 5034 C C . HIS B 1 267 ? 15.977 -2.756 7.871 1 98.81 267 HIS B C 1
ATOM 5036 O O . HIS B 1 267 ? 16.078 -1.724 7.203 1 98.81 267 HIS B O 1
ATOM 5042 N N . THR B 1 268 ? 17.047 -3.311 8.328 1 98.75 268 THR B N 1
ATOM 5043 C CA . THR B 1 268 ? 18.422 -3.037 7.875 1 98.75 268 THR B CA 1
ATOM 5044 C C . THR B 1 268 ? 18.875 -4.105 6.887 1 98.75 268 THR B C 1
ATOM 5046 O O . THR B 1 268 ? 19.156 -5.242 7.277 1 98.75 268 THR B O 1
ATOM 5049 N N . GLY B 1 269 ? 19.016 -3.717 5.656 1 97.81 269 GLY B N 1
ATOM 5050 C CA . GLY B 1 269 ? 19.062 -4.785 4.668 1 97.81 269 GLY B CA 1
ATOM 5051 C C . GLY B 1 269 ? 17.844 -5.695 4.723 1 97.81 269 GLY B C 1
ATOM 5052 O O . GLY B 1 269 ? 16.719 -5.227 4.641 1 97.81 269 GLY B O 1
ATOM 5053 N N . GLU B 1 270 ? 18.047 -6.895 4.977 1 96.94 270 GLU B N 1
ATOM 5054 C CA . GLU B 1 270 ? 16.938 -7.844 5.059 1 96.94 270 GLU B CA 1
ATOM 5055 C C . GLU B 1 270 ? 16.688 -8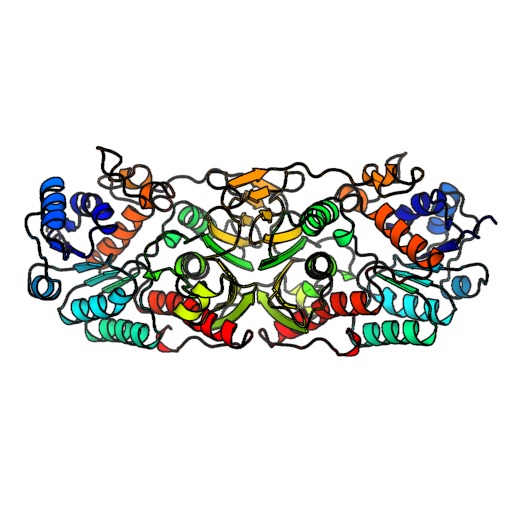.273 6.5 1 96.94 270 GLU B C 1
ATOM 5057 O O . GLU B 1 270 ? 15.945 -9.234 6.746 1 96.94 270 GLU B O 1
ATOM 5062 N N . THR B 1 271 ? 17.281 -7.559 7.453 1 98.06 271 THR B N 1
ATOM 5063 C CA . THR B 1 271 ? 17.156 -7.914 8.859 1 98.06 271 THR B CA 1
ATOM 5064 C C . THR B 1 271 ? 16.156 -7.004 9.562 1 98.06 271 THR B C 1
ATOM 5066 O O . THR B 1 271 ? 16.406 -5.809 9.734 1 98.06 271 THR B O 1
ATOM 5069 N N . PRO B 1 272 ? 15.062 -7.559 10.039 1 98.31 272 PRO B N 1
ATOM 5070 C CA . PRO B 1 272 ? 14.055 -6.75 10.727 1 98.31 272 PRO B CA 1
ATOM 5071 C C . PRO B 1 272 ? 14.328 -6.621 12.227 1 98.31 272 PRO B C 1
ATOM 5073 O O . PRO B 1 272 ? 14.867 -7.543 12.844 1 98.31 272 PRO B O 1
ATOM 5076 N N . GLU B 1 273 ? 13.992 -5.516 12.773 1 98.31 273 GLU B N 1
ATOM 5077 C CA . GLU B 1 273 ? 14.047 -5.277 14.211 1 98.31 273 GLU B CA 1
ATOM 5078 C C . GLU B 1 273 ? 12.922 -4.348 14.664 1 98.31 273 GLU B C 1
ATOM 5080 O O . GLU B 1 273 ? 12.688 -3.311 14.039 1 98.31 273 GLU B O 1
ATOM 5085 N N . ARG B 1 274 ? 12.195 -4.773 15.672 1 97.94 274 ARG B N 1
ATOM 5086 C CA . ARG B 1 274 ? 11.258 -3.85 16.297 1 97.94 274 ARG B CA 1
ATOM 5087 C C . ARG B 1 274 ? 11.992 -2.801 17.125 1 97.94 274 ARG B C 1
ATOM 5089 O O . ARG B 1 274 ? 12.969 -3.115 17.812 1 97.94 274 ARG B O 1
ATOM 5096 N N . VAL B 1 275 ? 11.484 -1.606 16.984 1 98.19 275 VAL B N 1
ATOM 5097 C CA . VAL B 1 275 ? 12.211 -0.542 17.672 1 98.19 275 VAL B CA 1
ATOM 5098 C C . VAL B 1 275 ? 11.242 0.321 18.469 1 98.19 275 VAL B C 1
ATOM 5100 O O . VAL B 1 275 ? 10.094 0.527 18.047 1 98.19 275 VAL B O 1
ATOM 5103 N N . SER B 1 276 ? 11.68 0.812 19.594 1 97.12 276 SER B N 1
ATOM 5104 C CA . SER B 1 276 ? 10.922 1.802 20.359 1 97.12 276 SER B CA 1
ATOM 5105 C C . SER B 1 276 ? 11.148 3.207 19.812 1 97.12 276 SER B C 1
ATOM 5107 O O . SER B 1 276 ? 12.273 3.578 19.484 1 97.12 276 SER B O 1
ATOM 5109 N N . VAL B 1 277 ? 10.117 3.924 19.672 1 96.62 277 VAL B N 1
ATOM 5110 C CA . VAL B 1 277 ? 10.195 5.301 19.188 1 96.62 277 VAL B CA 1
ATOM 5111 C C . VAL B 1 277 ? 10.297 6.254 20.375 1 96.62 277 VAL B C 1
ATOM 5113 O O . VAL B 1 277 ? 9.414 6.273 21.234 1 96.62 277 VAL B O 1
ATOM 5116 N N . PRO B 1 278 ? 11.336 7.031 20.438 1 95.88 278 PRO B N 1
ATOM 5117 C CA . PRO B 1 278 ? 11.484 7.961 21.562 1 95.88 278 PRO B CA 1
ATOM 5118 C C . PRO B 1 278 ? 10.57 9.18 21.438 1 95.88 278 PRO B C 1
ATOM 5120 O O . PRO B 1 278 ? 10.008 9.43 20.375 1 95.88 278 PRO B O 1
ATOM 5123 N N . ASP B 1 279 ? 10.438 9.766 22.562 1 93.62 279 ASP B N 1
ATOM 5124 C CA . ASP B 1 279 ? 9.836 11.094 22.562 1 93.62 279 ASP B CA 1
ATOM 5125 C C . ASP B 1 279 ? 10.82 12.141 22.047 1 93.62 279 ASP B C 1
ATOM 5127 O O . ASP B 1 279 ? 12.023 11.883 21.969 1 93.62 279 ASP B O 1
ATOM 5131 N N . TYR B 1 280 ? 10.297 13.273 21.562 1 97.12 280 TYR B N 1
ATOM 5132 C CA . TYR B 1 280 ? 11.148 14.336 21.047 1 97.12 280 TYR B CA 1
ATOM 5133 C C . TYR B 1 280 ? 10.883 15.648 21.766 1 97.12 280 TYR B C 1
ATOM 5135 O O . TYR B 1 280 ? 11 16.734 21.188 1 97.12 280 TYR B O 1
ATOM 5143 N N . ALA B 1 281 ? 10.547 15.586 22.984 1 96.25 281 ALA B N 1
ATOM 5144 C CA . ALA B 1 281 ? 10.266 16.734 23.844 1 96.25 281 ALA B CA 1
ATOM 5145 C C . ALA B 1 281 ? 11.492 17.641 23.969 1 96.25 281 ALA B C 1
ATOM 5147 O O . ALA B 1 281 ? 11.359 18.844 24.219 1 96.25 281 ALA B O 1
ATOM 5148 N N . HIS B 1 282 ? 12.68 17.078 23.797 1 97.56 282 HIS B N 1
ATOM 5149 C CA . HIS B 1 282 ? 13.922 17.828 23.938 1 97.56 282 HIS B CA 1
ATOM 5150 C C . HIS B 1 282 ? 14.031 18.922 22.875 1 97.56 282 HIS B C 1
ATOM 5152 O O . HIS B 1 282 ? 14.844 19.828 23 1 97.56 282 HIS B O 1
ATOM 5158 N N . LEU B 1 283 ? 13.195 18.812 21.812 1 97.88 283 LEU B N 1
ATOM 5159 C CA . LEU B 1 283 ? 13.203 19.812 20.75 1 97.88 283 LEU B CA 1
ATOM 5160 C C . LEU B 1 283 ? 12.328 21 21.125 1 97.88 283 LEU B C 1
ATOM 5162 O O . LEU B 1 283 ? 12.289 22 20.391 1 97.88 283 LEU B O 1
ATOM 5166 N N . LEU B 1 284 ? 11.664 20.969 22.281 1 98.12 284 LEU B N 1
ATOM 5167 C CA . LEU B 1 284 ? 10.695 21.969 22.688 1 98.12 284 LEU B CA 1
ATOM 5168 C C . LEU B 1 284 ? 11.234 22.781 23.875 1 98.12 284 LEU B C 1
ATOM 5170 O O . LEU B 1 284 ? 12.094 22.312 24.609 1 98.12 284 LEU B O 1
ATOM 5174 N N . PRO B 1 285 ? 10.648 24.078 24.016 1 97.88 285 PRO B N 1
ATOM 5175 C CA . PRO B 1 285 ? 10.898 24.734 25.297 1 97.88 285 PRO B CA 1
ATOM 5176 C C . PRO B 1 285 ? 10.445 23.906 26.5 1 97.88 285 PRO B C 1
ATOM 5178 O O . PRO B 1 285 ? 9.445 23.188 26.422 1 97.88 285 PRO B O 1
ATOM 5181 N N . LYS B 1 286 ? 11.164 24.062 27.578 1 97.38 286 LYS B N 1
ATOM 5182 C CA . LYS B 1 286 ? 10.883 23.281 28.766 1 97.38 286 LYS B CA 1
ATOM 5183 C C . LYS B 1 286 ? 9.438 23.484 29.219 1 97.38 286 LYS B C 1
ATOM 5185 O O . LYS B 1 286 ? 8.805 22.547 29.719 1 97.38 286 LYS B O 1
ATOM 5190 N N . GLU B 1 287 ? 8.898 24.609 29 1 96.56 287 GLU B N 1
ATOM 5191 C CA . GLU B 1 287 ? 7.59 25 29.516 1 96.56 287 GLU B CA 1
ATOM 5192 C C . GLU B 1 287 ? 6.477 24.188 28.875 1 96.56 287 GLU B C 1
ATOM 5194 O O . GLU B 1 287 ? 5.418 23.984 29.469 1 96.56 287 GLU B O 1
ATOM 5199 N N . ILE B 1 288 ? 6.785 23.625 27.578 1 96.5 288 ILE B N 1
ATOM 5200 C CA . ILE B 1 288 ? 5.688 22.938 26.906 1 96.5 288 ILE B CA 1
ATOM 5201 C C . ILE B 1 288 ? 6.094 21.5 26.578 1 96.5 288 ILE B C 1
ATOM 5203 O O . ILE B 1 288 ? 5.336 20.766 25.953 1 96.5 288 ILE B O 1
ATOM 5207 N N . ALA B 1 289 ? 7.207 21.062 27.047 1 95.81 289 ALA B N 1
ATOM 5208 C CA . ALA B 1 289 ? 7.77 19.75 26.719 1 95.81 289 ALA B CA 1
ATOM 5209 C C . ALA B 1 289 ? 6.887 18.625 27.25 1 95.81 289 ALA B C 1
ATOM 5211 O O . ALA B 1 289 ? 6.754 17.578 26.625 1 95.81 289 ALA B O 1
ATOM 5212 N N . SER B 1 290 ? 6.254 18.859 28.328 1 92.88 290 SER B N 1
ATOM 5213 C CA . SER B 1 290 ? 5.488 17.812 29 1 92.88 290 SER B CA 1
ATOM 5214 C C . SER B 1 290 ? 4.227 17.469 28.219 1 92.88 290 SER B C 1
ATOM 5216 O O . SER B 1 290 ? 3.625 16.406 28.438 1 92.88 290 SER B O 1
ATOM 5218 N N . PHE B 1 291 ? 3.826 18.297 27.266 1 93.19 291 PHE B N 1
ATOM 5219 C CA . PHE B 1 291 ? 2.568 18.109 26.547 1 93.19 291 PHE B CA 1
ATOM 5220 C C . PHE B 1 291 ? 2.715 17.047 25.469 1 93.19 291 PHE B C 1
ATOM 5222 O O . PHE B 1 291 ? 1.729 16.656 24.828 1 93.19 291 PHE B O 1
ATOM 5229 N N . THR B 1 292 ? 3.936 16.5 25.25 1 93.31 292 THR B N 1
ATOM 5230 C CA . THR B 1 292 ? 4.125 15.43 24.266 1 93.31 292 THR B CA 1
ATOM 5231 C C . THR B 1 292 ? 3.588 14.109 24.797 1 93.31 292 THR B C 1
ATOM 5233 O O . THR B 1 292 ? 3.291 13.195 24.016 1 93.31 292 THR B O 1
ATOM 5236 N N . THR B 1 293 ? 3.531 13.875 26.094 1 85.31 293 THR B N 1
ATOM 5237 C CA . THR B 1 293 ? 3.145 12.586 26.656 1 85.31 293 THR B CA 1
ATOM 5238 C C . THR B 1 293 ? 1.889 12.727 27.516 1 85.31 293 THR B C 1
ATOM 5240 O O . THR B 1 293 ? 1.308 11.727 27.938 1 85.31 293 THR B O 1
ATOM 5243 N N . ALA B 1 294 ? 1.604 13.781 27.922 1 68.38 294 ALA B N 1
ATOM 5244 C CA . ALA B 1 294 ? 0.463 13.961 28.812 1 68.38 294 ALA B CA 1
ATOM 5245 C C . ALA B 1 294 ? -0.626 14.797 28.141 1 68.38 294 ALA B C 1
ATOM 5247 O O . ALA B 1 294 ? -0.331 15.719 27.375 1 68.38 294 ALA B O 1
ATOM 5248 N N . GLY B 1 295 ? -1.82 14.062 28.078 1 59.22 295 GLY B N 1
ATOM 5249 C CA . GLY B 1 295 ? -2.904 14.906 27.594 1 59.22 295 GLY B CA 1
ATOM 5250 C C . GLY B 1 295 ? -3.066 16.172 28.406 1 59.22 295 GLY B C 1
ATOM 5251 O O . GLY B 1 295 ? -2.605 16.266 29.547 1 59.22 295 GLY B O 1
ATOM 5252 N N . VAL B 1 296 ? -3.285 17.328 27.688 1 50.91 296 VAL B N 1
ATOM 5253 C CA . VAL B 1 296 ? -3.484 18.625 28.328 1 50.91 296 VAL B CA 1
ATOM 5254 C C . VAL B 1 296 ? -4.52 18.5 29.438 1 50.91 296 VAL B C 1
ATOM 5256 O O . VAL B 1 296 ? -4.402 19.172 30.484 1 50.91 296 VAL B O 1
ATOM 5259 N N . TYR B 1 297 ? -5.477 17.5 29.141 1 46.47 297 TYR B N 1
ATOM 5260 C CA . TYR B 1 297 ? -6.555 17.406 30.125 1 46.47 297 TYR B CA 1
ATOM 5261 C C . TYR B 1 297 ? -6.219 16.391 31.219 1 46.47 297 TYR B C 1
ATOM 5263 O O . TYR B 1 297 ? -7.102 15.945 31.953 1 46.47 297 TYR B O 1
ATOM 5271 N N . ASP B 1 298 ? -5.078 15.648 31.078 1 46.47 298 ASP B N 1
ATOM 5272 C CA . ASP B 1 298 ? -4.875 14.664 32.125 1 46.47 298 ASP B CA 1
ATOM 5273 C C . ASP B 1 298 ? -5.066 15.297 33.5 1 46.47 298 ASP B C 1
ATOM 5275 O O . ASP B 1 298 ? -4.848 14.648 34.531 1 46.47 298 ASP B O 1
ATOM 5279 N N . SER B 1 299 ? -5.137 16.562 33.562 1 40.5 299 SER B N 1
ATOM 5280 C CA . SER B 1 299 ? -5.605 16.891 34.906 1 40.5 299 SER B CA 1
ATOM 5281 C C . SER B 1 299 ? -7 16.328 35.156 1 40.5 299 SER B C 1
ATOM 5283 O O . SER B 1 299 ? -7.16 15.352 35.875 1 40.5 299 SER B O 1
ATOM 5285 N N . ASP B 1 300 ? -8.094 16.984 35.875 1 38.66 300 ASP B N 1
ATOM 5286 C CA . ASP B 1 300 ? -9.398 16.5 36.312 1 38.66 300 ASP B CA 1
ATOM 5287 C C . ASP B 1 300 ? -10.219 15.992 35.125 1 38.66 300 ASP B C 1
ATOM 5289 O O . ASP B 1 300 ? -9.797 16.109 34 1 38.66 300 ASP B O 1
ATOM 5293 N N . ASP B 1 301 ? -11.75 16.016 35.156 1 39.25 301 ASP B N 1
ATOM 5294 C CA . ASP B 1 301 ? -13.047 15.531 34.688 1 39.25 301 ASP B CA 1
ATOM 5295 C C . ASP B 1 301 ? -13.203 15.773 33.188 1 39.25 301 ASP B C 1
ATOM 5297 O O . ASP B 1 301 ? -14.242 15.438 32.594 1 39.25 301 ASP B O 1
ATOM 5301 N N . ASN B 1 302 ? -12.422 16.516 32.312 1 40.38 302 ASN B N 1
ATOM 5302 C CA . ASN B 1 302 ? -12.922 16.938 31.016 1 40.38 302 ASN B CA 1
ATOM 5303 C C . ASN B 1 302 ? -12.086 16.344 29.891 1 40.38 302 ASN B C 1
ATOM 5305 O O . ASN B 1 302 ? -11.391 17.078 29.172 1 40.38 302 ASN B O 1
ATOM 5309 N N . GLN B 1 303 ? -11.875 15.047 29.734 1 45.62 303 GLN B N 1
ATOM 5310 C CA . GLN B 1 303 ? -11.07 14.438 28.688 1 45.62 303 GLN B CA 1
ATOM 5311 C C . GLN B 1 303 ? -11.82 14.406 27.359 1 45.62 303 GLN B C 1
ATOM 5313 O O . GLN B 1 303 ? -12.922 13.867 27.281 1 45.62 303 GLN B O 1
ATOM 5318 N N . HIS B 1 304 ? -11.461 15.211 26.422 1 45.03 304 HIS B N 1
ATOM 5319 C CA . HIS B 1 304 ? -12.047 15.164 25.078 1 45.03 304 HIS B CA 1
ATOM 5320 C C . HIS B 1 304 ? -11.656 13.875 24.359 1 45.03 304 HIS B C 1
ATOM 5322 O O . HIS B 1 304 ? -10.586 13.312 24.609 1 45.03 304 HIS B O 1
ATOM 5328 N N . LEU B 1 305 ? -12.531 13.227 23.594 1 44.28 305 LEU B N 1
ATOM 5329 C CA . LEU B 1 305 ? -12.445 11.977 22.844 1 44.28 305 LEU B CA 1
ATOM 5330 C C . LEU B 1 305 ? -11.164 11.93 22.016 1 44.28 305 LEU B C 1
ATOM 5332 O O . LEU B 1 305 ? -10.57 10.859 21.844 1 44.28 305 LEU B O 1
ATOM 5336 N N . SER B 1 306 ? -10.719 13.031 21.469 1 43.81 306 SER B N 1
ATOM 5337 C CA . SER B 1 306 ? -9.523 13.078 20.641 1 43.81 306 SER B CA 1
ATOM 5338 C C . SER B 1 306 ? -8.289 12.633 21.422 1 43.81 306 SER B C 1
ATOM 5340 O O . SER B 1 306 ? -7.273 12.258 20.828 1 43.81 306 SER B O 1
ATOM 5342 N N . PHE B 1 307 ? -8.359 12.758 22.703 1 44.69 307 PHE B N 1
ATOM 5343 C CA . PHE B 1 307 ? -7.215 12.398 23.531 1 44.69 307 PHE B CA 1
ATOM 5344 C C . PHE B 1 307 ? -7.141 10.891 23.734 1 44.69 307 PHE B C 1
ATOM 5346 O O . PHE B 1 307 ? -6.055 10.336 23.906 1 44.69 307 PHE B O 1
ATOM 5353 N N . ILE B 1 308 ? -8.328 10.406 23.719 1 41.47 308 ILE B N 1
ATOM 5354 C CA . ILE B 1 308 ? -8.305 8.953 23.812 1 41.47 308 ILE B CA 1
ATOM 5355 C C . ILE B 1 308 ? -7.625 8.359 22.578 1 41.47 308 ILE B C 1
ATOM 5357 O O . ILE B 1 308 ? -6.961 7.324 22.672 1 41.47 308 ILE B O 1
ATOM 5361 N N . GLN B 1 309 ? -7.934 8.961 21.469 1 42.12 309 GLN B N 1
ATOM 5362 C CA . GLN B 1 309 ? -7.516 8.383 20.203 1 42.12 309 GLN B CA 1
ATOM 5363 C C . GLN B 1 309 ? -6.012 8.547 19.984 1 42.12 309 GLN B C 1
ATOM 5365 O O . GLN B 1 309 ? -5.488 8.211 18.922 1 42.12 309 GLN B O 1
ATOM 5370 N N . GLY B 1 310 ? -5.012 8.523 21.062 1 45.72 310 GLY B N 1
ATOM 5371 C CA . GLY B 1 310 ? -3.652 8.211 20.656 1 45.72 310 GLY B CA 1
ATOM 5372 C C . GLY B 1 310 ? -2.621 9.172 21.219 1 45.72 310 GLY B C 1
ATOM 5373 O O . GLY B 1 310 ? -1.901 9.828 20.469 1 45.72 310 GLY B O 1
ATOM 5374 N N . ALA B 1 311 ? -2.652 9.359 22.406 1 48.31 311 ALA B N 1
ATOM 5375 C CA . ALA B 1 311 ? -1.624 10.109 23.125 1 48.31 311 ALA B CA 1
ATOM 5376 C C . ALA B 1 311 ? -1.363 11.461 22.453 1 48.31 311 ALA B C 1
ATOM 5378 O O . ALA B 1 311 ? -0.21 11.844 22.25 1 48.31 311 ALA B O 1
ATOM 5379 N N . GLY B 1 312 ? -2.537 11.992 21.938 1 57.47 312 GLY B N 1
ATOM 5380 C CA . GLY B 1 312 ? -2.377 13.336 21.406 1 57.47 312 GLY B CA 1
ATOM 5381 C C . GLY B 1 312 ? -1.703 13.359 20.047 1 57.47 312 GLY B C 1
ATOM 5382 O O . GLY B 1 312 ? -0.799 14.164 19.812 1 57.47 312 GLY B O 1
ATOM 5383 N N . HIS B 1 313 ? -2.014 12.391 19.078 1 80.38 313 HIS B N 1
ATOM 5384 C CA . HIS B 1 313 ? -1.438 12.375 17.75 1 80.38 313 HIS B CA 1
ATOM 5385 C C . HIS B 1 313 ? 0.079 12.219 17.797 1 80.38 313 HIS B C 1
ATOM 5387 O O . HIS B 1 313 ? 0.808 12.977 17.156 1 80.38 313 HIS B O 1
ATOM 5393 N N . GLY B 1 314 ? 0.553 11.336 18.625 1 86.94 314 GLY B N 1
ATOM 5394 C CA . GLY B 1 314 ? 1.977 11.055 18.734 1 86.94 314 GLY B CA 1
ATOM 5395 C C . GLY B 1 314 ? 2.764 12.188 19.359 1 86.94 314 GLY B C 1
ATOM 5396 O O . GLY B 1 314 ? 3.924 12.414 19.016 1 86.94 314 GLY B O 1
ATOM 5397 N N . GLY B 1 315 ? 2.09 13.062 20.172 1 91.81 315 GLY B N 1
ATOM 5398 C CA . GLY B 1 315 ? 2.775 14.148 20.844 1 91.81 315 GLY B CA 1
ATOM 5399 C C . GLY B 1 315 ? 3.002 15.359 19.969 1 91.81 315 GLY B C 1
ATOM 5400 O O . GLY B 1 315 ? 3.855 16.203 20.266 1 91.81 315 GLY B O 1
ATOM 5401 N N . SER B 1 316 ? 2.27 15.5 18.953 1 95.88 316 SER B N 1
ATOM 5402 C CA . SER B 1 316 ? 2.562 16.453 17.891 1 95.88 316 SER B CA 1
ATOM 5403 C C . SER B 1 316 ? 2.121 17.859 18.281 1 95.88 316 SER B C 1
ATOM 5405 O O . SER B 1 316 ? 2.658 18.844 17.781 1 95.88 316 SER B O 1
ATOM 5407 N N . HIS B 1 317 ? 1.158 18.078 19.219 1 95.69 317 HIS B N 1
ATOM 5408 C CA . HIS B 1 317 ? 0.486 19.359 19.438 1 95.69 317 HIS B CA 1
ATOM 5409 C C . HIS B 1 317 ? 1.477 20.438 19.859 1 95.69 317 HIS B C 1
ATOM 5411 O O . HIS B 1 317 ? 1.529 21.516 19.266 1 95.69 317 HIS B O 1
ATOM 5417 N N . PRO B 1 318 ? 2.307 20.156 20.875 1 96.56 318 PRO B N 1
ATOM 5418 C CA . PRO B 1 318 ? 3.246 21.219 21.25 1 96.56 318 PRO B CA 1
ATOM 5419 C C . PRO B 1 318 ? 4.27 21.516 20.156 1 96.56 318 PRO B C 1
ATOM 5421 O O . PRO B 1 318 ? 4.746 22.641 20.047 1 96.56 318 PRO B O 1
ATOM 5424 N N . HIS B 1 319 ? 4.617 20.484 19.344 1 98 319 HIS B N 1
ATOM 5425 C CA . HIS B 1 319 ? 5.539 20.719 18.234 1 98 319 HIS B CA 1
ATOM 5426 C C . HIS B 1 319 ? 4.91 21.609 17.172 1 98 319 HIS B C 1
ATOM 5428 O O . HIS B 1 319 ? 5.59 22.469 16.594 1 98 319 HIS B O 1
ATOM 5434 N N . LEU B 1 320 ? 3.654 21.438 16.922 1 98.19 320 LEU B N 1
ATOM 5435 C CA . LEU B 1 320 ? 2.928 22.25 15.961 1 98.19 320 LEU B CA 1
ATOM 5436 C C . LEU B 1 320 ? 2.881 23.719 16.406 1 98.19 320 LEU B C 1
ATOM 5438 O O . LEU B 1 320 ? 3.209 24.609 15.633 1 98.19 320 LEU B O 1
ATOM 5442 N N . VAL B 1 321 ? 2.521 23.906 17.641 1 98.06 321 VAL B N 1
ATOM 5443 C CA . VAL B 1 321 ? 2.424 25.25 18.219 1 98.06 321 VAL B CA 1
ATOM 5444 C C . VAL B 1 321 ? 3.795 25.906 18.203 1 98.06 321 VAL B C 1
ATOM 5446 O O . VAL B 1 321 ? 3.922 27.062 17.781 1 98.06 321 VAL B O 1
ATOM 5449 N N . HIS B 1 322 ? 4.766 25.172 18.562 1 98.69 322 HIS B N 1
ATOM 5450 C CA . HIS B 1 322 ? 6.129 25.688 18.625 1 98.69 322 HIS B CA 1
ATOM 5451 C C . HIS B 1 322 ? 6.625 26.078 17.234 1 98.69 322 HIS B C 1
ATOM 5453 O O . HIS B 1 322 ? 7.273 27.125 17.078 1 98.69 322 HIS B O 1
ATOM 5459 N N . GLU B 1 323 ? 6.344 25.281 16.234 1 98.75 323 GLU B N 1
ATOM 5460 C CA . GLU B 1 323 ? 6.766 25.594 14.875 1 98.75 323 GLU B CA 1
ATOM 5461 C C . GLU B 1 323 ? 6.109 26.875 14.367 1 98.75 323 GLU B C 1
ATOM 5463 O O . GLU B 1 323 ? 6.785 27.75 13.82 1 98.75 323 GLU B O 1
ATOM 5468 N N . PHE B 1 324 ? 4.867 26.984 14.586 1 98.75 324 PHE B N 1
ATOM 5469 C CA . PHE B 1 324 ? 4.129 28.156 14.125 1 98.75 324 PHE B CA 1
ATOM 5470 C C . PHE B 1 324 ? 4.668 29.422 14.773 1 98.75 324 PHE B C 1
ATOM 5472 O O . PHE B 1 324 ? 5 30.391 14.086 1 98.75 324 PHE B O 1
ATOM 5479 N N . LEU B 1 325 ? 4.809 29.453 16.094 1 98.75 325 LEU B N 1
ATOM 5480 C CA . LEU B 1 325 ? 5.246 30.625 16.844 1 98.75 325 LEU B CA 1
ATOM 5481 C C . LEU B 1 325 ? 6.695 30.969 16.516 1 98.75 325 LEU B C 1
ATOM 5483 O O . LEU B 1 325 ? 7.035 32.125 16.344 1 98.75 325 LEU B O 1
ATOM 5487 N N . THR B 1 326 ? 7.504 29.938 16.422 1 98.38 326 THR B N 1
ATOM 5488 C CA . THR B 1 326 ? 8.906 30.188 16.125 1 98.38 326 THR B CA 1
ATOM 5489 C C . THR B 1 326 ? 9.07 30.766 14.719 1 98.38 326 THR B C 1
ATOM 5491 O O . THR B 1 326 ? 9.906 31.641 14.5 1 98.38 326 THR B O 1
ATOM 5494 N N . ALA B 1 327 ? 8.289 30.25 13.781 1 98.5 327 ALA B N 1
ATOM 5495 C CA . ALA B 1 327 ? 8.32 30.797 12.422 1 98.5 327 ALA B CA 1
ATOM 5496 C C . ALA B 1 327 ? 7.965 32.281 12.422 1 98.5 327 ALA B C 1
ATOM 5498 O O . ALA B 1 327 ? 8.617 33.062 11.742 1 98.5 327 ALA B O 1
ATOM 5499 N N . LEU B 1 328 ? 6.961 32.688 13.164 1 98.25 328 LEU B N 1
ATOM 5500 C CA . LEU B 1 328 ? 6.539 34.062 13.242 1 98.25 328 LEU B CA 1
ATOM 5501 C C . LEU B 1 328 ? 7.637 34.938 13.867 1 98.25 328 LEU B C 1
ATOM 5503 O O . LEU B 1 328 ? 7.949 36 13.352 1 98.25 328 LEU B O 1
ATOM 5507 N N . VAL B 1 329 ? 8.25 34.469 14.938 1 97.75 329 VAL B N 1
ATOM 5508 C CA . VAL B 1 329 ? 9.266 35.219 15.672 1 97.75 329 VAL B CA 1
ATOM 5509 C C . VAL B 1 329 ? 10.516 35.375 14.805 1 97.75 329 VAL B C 1
ATOM 5511 O O . VAL B 1 329 ? 11.125 36.438 14.797 1 97.75 329 VAL B O 1
ATOM 5514 N N . GLU B 1 330 ? 10.836 34.344 14.047 1 97.38 330 GLU B N 1
ATOM 5515 C CA . GLU B 1 330 ? 12.07 34.344 13.266 1 97.38 330 GLU B CA 1
ATOM 5516 C C . GLU B 1 330 ? 11.844 34.938 11.875 1 97.38 330 GLU B C 1
ATOM 5518 O O . GLU B 1 330 ? 12.797 35.219 11.148 1 97.38 330 GLU B O 1
ATOM 5523 N N . GLY B 1 331 ? 10.656 35.125 11.523 1 97 331 GLY B N 1
ATOM 5524 C CA . GLY B 1 331 ? 10.359 35.688 10.211 1 97 331 GLY B CA 1
ATOM 5525 C C . GLY B 1 331 ? 10.617 34.688 9.078 1 97 331 GLY B C 1
ATOM 5526 O O . GLY B 1 331 ? 11.133 35.094 8.023 1 97 331 GLY B O 1
ATOM 5527 N N . ARG B 1 332 ? 10.383 33.438 9.32 1 97.19 332 ARG B N 1
ATOM 5528 C CA . ARG B 1 332 ? 10.508 32.406 8.297 1 97.19 332 ARG B CA 1
ATOM 5529 C C . ARG B 1 332 ? 9.172 31.688 8.055 1 97.19 332 ARG B C 1
ATOM 5531 O O . ARG B 1 332 ? 8.227 31.875 8.828 1 97.19 332 ARG B O 1
ATOM 5538 N N . GLU B 1 333 ? 9.125 30.938 6.992 1 97.81 333 GLU B N 1
ATOM 5539 C CA . GLU B 1 333 ? 7.93 30.141 6.703 1 97.81 333 GLU B CA 1
ATOM 5540 C C . GLU B 1 333 ? 7.887 28.875 7.555 1 97.81 333 GLU B C 1
ATOM 5542 O O . GLU B 1 333 ? 8.914 28.219 7.754 1 97.81 333 GLU B O 1
ATOM 5547 N N . PRO B 1 334 ? 6.766 28.609 8.102 1 98.62 334 PRO B N 1
ATOM 5548 C CA . PRO B 1 334 ? 6.598 27.297 8.75 1 98.62 334 PRO B CA 1
ATOM 5549 C C . PRO B 1 334 ? 6.426 26.156 7.746 1 98.62 334 PRO B C 1
ATOM 5551 O O . PRO B 1 334 ? 6.332 26.406 6.539 1 98.62 334 PRO B O 1
ATOM 5554 N N . TYR B 1 335 ? 6.41 24.984 8.258 1 98.5 335 TYR B N 1
ATOM 5555 C CA . TYR B 1 335 ? 5.996 23.828 7.461 1 98.5 335 TYR B CA 1
ATOM 5556 C C . TYR B 1 335 ? 4.781 23.141 8.078 1 98.5 335 TYR B C 1
ATOM 5558 O O . TYR B 1 335 ? 4.789 22.797 9.258 1 98.5 335 TYR B O 1
ATOM 5566 N N . PRO B 1 336 ? 3.928 22.906 7.309 1 98.81 336 PRO B N 1
ATOM 5567 C CA . PRO B 1 336 ? 3.801 23.359 5.922 1 98.81 336 PRO B CA 1
ATOM 5568 C C . PRO B 1 336 ? 3.32 24.797 5.805 1 98.81 336 PRO B C 1
ATOM 5570 O O . PRO B 1 336 ? 2.43 25.219 6.551 1 98.81 336 PRO B O 1
ATOM 5573 N N . ASN B 1 337 ? 3.945 25.547 4.898 1 98.81 337 ASN B N 1
ATOM 5574 C CA . ASN B 1 337 ? 3.461 26.891 4.582 1 98.81 337 ASN B CA 1
ATOM 5575 C C . ASN B 1 337 ? 2.23 26.844 3.682 1 98.81 337 ASN B C 1
ATOM 5577 O O . ASN B 1 337 ? 1.665 25.781 3.449 1 98.81 337 ASN B O 1
ATOM 5581 N N . ALA B 1 338 ? 1.777 27.984 3.219 1 98.88 338 ALA B N 1
ATOM 5582 C CA . ALA B 1 338 ? 0.543 28.062 2.441 1 98.88 338 ALA B CA 1
ATOM 5583 C C . ALA B 1 338 ? 0.636 27.219 1.176 1 98.88 338 ALA B C 1
ATOM 5585 O O . ALA B 1 338 ? -0.272 26.438 0.873 1 98.88 338 ALA B O 1
ATOM 5586 N N . LYS B 1 339 ? 1.719 27.312 0.442 1 98.75 339 LYS B N 1
ATOM 5587 C CA . LYS B 1 339 ? 1.892 26.578 -0.808 1 98.75 339 LYS B CA 1
ATOM 5588 C C . LYS B 1 339 ? 1.986 25.078 -0.556 1 98.75 339 LYS B C 1
ATOM 5590 O O . LYS B 1 339 ? 1.353 24.281 -1.255 1 98.75 339 LYS B O 1
ATOM 5595 N N . GLU B 1 340 ? 2.822 24.688 0.415 1 98.88 340 GLU B N 1
ATOM 5596 C CA . GLU B 1 340 ? 2.965 23.281 0.774 1 98.88 340 GLU B CA 1
ATOM 5597 C C . GLU B 1 340 ? 1.642 22.703 1.269 1 98.88 340 GLU B C 1
ATOM 5599 O O . GLU B 1 340 ? 1.288 21.578 0.93 1 98.88 340 GLU B O 1
ATOM 5604 N N . SER B 1 341 ? 0.891 23.484 2.082 1 98.94 341 SER B N 1
ATOM 5605 C CA . SER B 1 341 ? -0.427 23.078 2.555 1 98.94 341 SER B CA 1
ATOM 5606 C C . SER B 1 341 ? -1.391 22.875 1.393 1 98.94 341 SER B C 1
ATOM 5608 O O . SER B 1 341 ? -2.166 21.906 1.387 1 98.94 341 SER B O 1
ATOM 5610 N N . ALA B 1 342 ? -1.321 23.781 0.444 1 98.94 342 ALA B N 1
ATOM 5611 C CA . ALA B 1 342 ? -2.168 23.672 -0.741 1 98.94 342 ALA B CA 1
ATOM 5612 C C . ALA B 1 342 ? -1.82 22.422 -1.543 1 98.94 342 ALA B C 1
ATOM 5614 O O . ALA B 1 342 ? -2.711 21.703 -2.004 1 98.94 342 ALA B O 1
ATOM 5615 N N . ASN B 1 343 ? -0.56 22.125 -1.732 1 98.94 343 ASN B N 1
ATOM 5616 C CA . ASN B 1 343 ? -0.13 20.938 -2.461 1 98.94 343 ASN B CA 1
ATOM 5617 C C . ASN B 1 343 ? -0.638 19.672 -1.798 1 98.94 343 ASN B C 1
ATOM 5619 O O . ASN B 1 343 ? -1.257 18.828 -2.453 1 98.94 343 ASN B O 1
ATOM 5623 N N . ILE B 1 344 ? -0.435 19.594 -0.493 1 98.94 344 ILE B N 1
ATOM 5624 C CA . ILE B 1 344 ? -0.854 18.438 0.28 1 98.94 344 ILE B CA 1
ATOM 5625 C C . ILE B 1 344 ? -2.369 18.266 0.183 1 98.94 344 ILE B C 1
ATOM 5627 O O . ILE B 1 344 ? -2.865 17.172 -0.084 1 98.94 344 ILE B O 1
ATOM 5631 N N . THR B 1 345 ? -3.127 19.328 0.334 1 98.94 345 THR B N 1
ATOM 5632 C CA . THR B 1 345 ? -4.586 19.297 0.328 1 98.94 345 THR B CA 1
ATOM 5633 C C . THR B 1 345 ? -5.113 18.984 -1.069 1 98.94 345 THR B C 1
ATOM 5635 O O . THR B 1 345 ? -6.031 18.172 -1.225 1 98.94 345 THR B O 1
ATOM 5638 N N . CYS B 1 346 ? -4.523 19.578 -2.088 1 98.94 346 CYS B N 1
ATOM 5639 C CA . CYS B 1 346 ? -4.961 19.344 -3.461 1 98.94 346 CYS B CA 1
ATOM 5640 C C . CYS B 1 346 ? -4.738 17.906 -3.873 1 98.94 346 CYS B C 1
ATOM 5642 O O . CYS B 1 346 ? -5.5 17.359 -4.676 1 98.94 346 CYS B O 1
ATOM 5644 N N . VAL B 1 347 ? -3.721 17.234 -3.332 1 98.94 347 VAL B N 1
ATOM 5645 C CA . VAL B 1 347 ? -3.529 15.82 -3.6 1 98.94 347 VAL B CA 1
ATOM 5646 C C . VAL B 1 347 ? -4.812 15.055 -3.289 1 98.94 347 VAL B C 1
ATOM 5648 O O . VAL B 1 347 ? -5.305 14.289 -4.117 1 98.94 347 VAL B O 1
ATOM 5651 N N . GLY B 1 348 ? -5.367 15.312 -2.113 1 98.94 348 GLY B N 1
ATOM 5652 C CA . GLY B 1 348 ? -6.59 14.617 -1.736 1 98.94 348 GLY B CA 1
ATOM 5653 C C . GLY B 1 348 ? -7.762 14.93 -2.646 1 98.94 348 GLY B C 1
ATOM 5654 O O . GLY B 1 348 ? -8.453 14.023 -3.109 1 98.94 348 GLY B O 1
ATOM 5655 N N . ILE B 1 349 ? -7.973 16.219 -2.914 1 98.88 349 ILE B N 1
ATOM 5656 C CA . ILE B 1 349 ? -9.109 16.672 -3.711 1 98.88 349 ILE B CA 1
ATOM 5657 C C . ILE B 1 349 ? -9.023 16.078 -5.113 1 98.88 349 ILE B C 1
ATOM 5659 O O . ILE B 1 349 ? -9.984 15.477 -5.605 1 98.88 349 ILE B O 1
ATOM 5663 N N . LEU B 1 350 ? -7.84 16.172 -5.727 1 98.94 350 LEU B N 1
ATOM 5664 C CA . LEU B 1 350 ? -7.66 15.727 -7.105 1 98.94 350 LEU B CA 1
ATOM 5665 C C . LEU B 1 350 ? -7.59 14.203 -7.184 1 98.94 350 LEU B C 1
ATOM 5667 O O . LEU B 1 350 ? -7.977 13.609 -8.195 1 98.94 350 LEU B O 1
ATOM 5671 N N . ALA B 1 351 ? -7.117 13.562 -6.12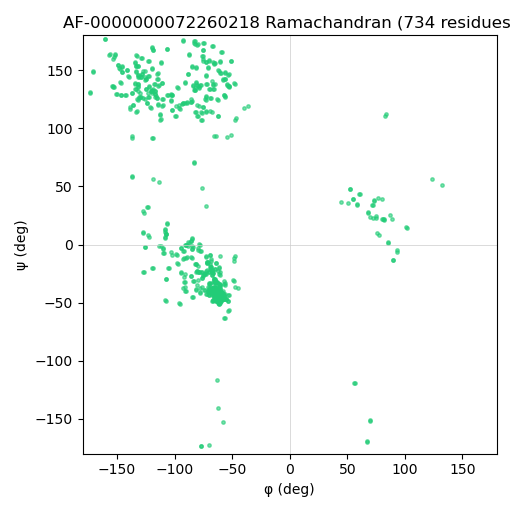5 1 98.94 351 ALA B N 1
ATOM 5672 C CA . ALA B 1 351 ? -7.137 12.102 -6.066 1 98.94 351 ALA B CA 1
ATOM 5673 C C . ALA B 1 351 ? -8.562 11.562 -6.16 1 98.94 351 ALA B C 1
ATOM 5675 O O . ALA B 1 351 ? -8.828 10.625 -6.91 1 98.94 351 ALA B O 1
ATOM 5676 N N . HIS B 1 352 ? -9.469 12.148 -5.395 1 98.94 352 HIS B N 1
ATOM 5677 C CA . HIS B 1 352 ? -10.852 11.688 -5.469 1 98.94 352 HIS B CA 1
ATOM 5678 C C . HIS B 1 352 ? -11.43 11.898 -6.863 1 98.94 352 HIS B C 1
ATOM 5680 O O . HIS B 1 352 ? -12.141 11.039 -7.379 1 98.94 352 HIS B O 1
ATOM 5686 N N . GLU B 1 353 ? -11.164 13.062 -7.434 1 98.88 353 GLU B N 1
ATOM 5687 C CA . GLU B 1 353 ? -11.594 13.297 -8.805 1 98.88 353 GLU B CA 1
ATOM 5688 C C . GLU B 1 353 ? -11.055 12.219 -9.742 1 98.88 353 GLU B C 1
ATOM 5690 O O . GLU B 1 353 ? -11.789 11.695 -10.586 1 98.88 353 GLU B O 1
ATOM 5695 N N . SER B 1 354 ? -9.781 11.906 -9.641 1 98.94 354 SER B N 1
ATOM 5696 C CA . SER B 1 354 ? -9.141 10.852 -10.414 1 98.94 354 SER B CA 1
ATOM 5697 C C . SER B 1 354 ? -9.852 9.516 -10.234 1 98.94 354 SER B C 1
ATOM 5699 O O . SER B 1 354 ? -10.133 8.82 -11.211 1 98.94 354 SER B O 1
ATOM 5701 N N . ALA B 1 355 ? -10.172 9.133 -8.984 1 98.94 355 ALA B N 1
ATOM 5702 C CA . ALA B 1 355 ? -10.859 7.879 -8.688 1 98.94 355 ALA B CA 1
ATOM 5703 C C . ALA B 1 355 ? -12.219 7.816 -9.383 1 98.94 355 ALA B C 1
ATOM 5705 O O . ALA B 1 355 ? -12.578 6.789 -9.961 1 98.94 355 ALA B O 1
ATOM 5706 N N . MET B 1 356 ? -12.953 8.938 -9.344 1 98.75 356 MET B N 1
ATOM 5707 C CA . MET B 1 356 ? -14.266 9.016 -9.977 1 98.75 356 MET B CA 1
ATOM 5708 C C . MET B 1 356 ? -14.156 8.875 -11.492 1 98.75 356 MET B C 1
ATOM 5710 O O . MET B 1 356 ? -15.125 8.523 -12.156 1 98.75 356 MET B O 1
ATOM 5714 N N . GLU B 1 357 ? -12.961 9.141 -11.992 1 98.5 357 GLU B N 1
ATOM 5715 C CA . GLU B 1 357 ? -12.719 9.055 -13.43 1 98.5 357 GLU B CA 1
ATOM 5716 C C . GLU B 1 357 ? -11.891 7.824 -13.773 1 98.5 357 GLU B C 1
ATOM 5718 O O . GLU B 1 357 ? -11.203 7.801 -14.805 1 98.5 357 GLU B O 1
ATOM 5723 N N . GLY B 1 358 ? -11.797 6.871 -12.945 1 97.75 358 GLY B N 1
ATOM 5724 C CA . GLY B 1 358 ? -11.211 5.57 -13.234 1 97.75 358 GLY B CA 1
ATOM 5725 C C . GLY B 1 358 ? -9.695 5.566 -13.172 1 97.75 358 GLY B C 1
ATOM 5726 O O . GLY B 1 358 ? -9.039 4.789 -13.867 1 97.75 358 GLY B O 1
ATOM 5727 N N . GLY B 1 359 ? -9.086 6.516 -12.477 1 98.69 359 GLY B N 1
ATOM 5728 C CA . GLY B 1 359 ? -7.645 6.52 -12.289 1 98.69 359 GLY B CA 1
ATOM 5729 C C . GLY B 1 359 ? -6.93 7.5 -13.203 1 98.69 359 GLY B C 1
ATOM 5730 O O . GLY B 1 359 ? -5.707 7.445 -13.344 1 98.69 359 GLY B O 1
ATOM 5731 N N . LYS B 1 360 ? -7.68 8.391 -13.805 1 98.56 360 LYS B N 1
ATOM 5732 C CA . LYS B 1 360 ? -7.09 9.383 -14.703 1 98.56 360 LYS B CA 1
ATOM 5733 C C . LYS B 1 360 ? -5.957 10.141 -14.008 1 98.56 360 LYS B C 1
ATOM 5735 O O . LYS B 1 360 ? -6.066 10.5 -12.836 1 98.56 360 LYS B O 1
ATOM 5740 N N . ILE B 1 361 ? -4.883 10.312 -14.734 1 98.81 361 ILE B N 1
ATOM 5741 C CA . ILE B 1 361 ? -3.775 11.094 -14.203 1 98.81 361 ILE B CA 1
ATOM 5742 C C . ILE B 1 361 ? -4.148 12.578 -14.195 1 98.81 361 ILE B C 1
ATOM 5744 O O . ILE B 1 361 ? -4.555 13.125 -15.227 1 98.81 361 ILE B O 1
ATOM 5748 N N . ILE B 1 362 ? -4.047 13.211 -13.016 1 98.94 362 ILE B N 1
ATOM 5749 C CA . ILE B 1 362 ? -4.398 14.617 -12.883 1 98.94 362 ILE B CA 1
ATOM 5750 C C . ILE B 1 362 ? -3.211 15.398 -12.32 1 98.94 362 ILE B C 1
ATOM 5752 O O . ILE B 1 362 ? -2.719 15.086 -11.227 1 98.94 362 ILE B O 1
ATOM 5756 N N . PRO B 1 363 ? -2.697 16.422 -13.008 1 98.88 363 PRO B N 1
ATOM 5757 C CA . PRO B 1 363 ? -1.599 17.234 -12.5 1 98.88 363 PRO B CA 1
ATOM 5758 C C . PRO B 1 363 ? -2.035 18.172 -11.367 1 98.88 363 PRO B C 1
ATOM 5760 O O . PRO B 1 363 ? -3.178 18.641 -11.359 1 98.88 363 PRO B O 1
ATOM 5763 N N . LEU B 1 364 ? -1.147 18.375 -10.469 1 98.94 364 LEU B N 1
ATOM 5764 C CA . LEU B 1 364 ? -1.398 19.422 -9.477 1 98.94 364 LEU B CA 1
ATOM 5765 C C . LEU B 1 364 ? -1.295 20.812 -10.109 1 98.94 364 LEU B C 1
ATOM 5767 O O . LEU B 1 364 ? -0.555 21 -11.078 1 98.94 364 LEU B O 1
ATOM 5771 N N . PRO B 1 365 ? -1.996 21.781 -9.57 1 98.75 365 PRO B N 1
ATOM 5772 C CA . PRO B 1 365 ? -1.973 23.109 -10.164 1 98.75 365 PRO B CA 1
ATOM 5773 C C . PRO B 1 365 ? -0.652 23.844 -9.922 1 98.75 365 PRO B C 1
ATOM 5775 O O . PRO B 1 365 ? -0.034 23.672 -8.867 1 98.75 365 PRO B O 1
ATOM 5778 N N . ASP B 1 366 ? -0.324 24.781 -10.719 1 98.5 366 ASP B N 1
ATOM 5779 C CA . ASP B 1 366 ? 0.947 25.5 -10.703 1 98.5 366 ASP B CA 1
ATOM 5780 C C . ASP B 1 366 ? 1.111 26.297 -9.414 1 98.5 366 ASP B C 1
ATOM 5782 O O . ASP B 1 366 ? 2.227 26.469 -8.914 1 98.5 366 ASP B O 1
ATOM 5786 N N . PHE B 1 367 ? 0.007 26.781 -8.875 1 98.56 367 PHE B N 1
ATOM 5787 C CA . PHE B 1 367 ? 0.096 27.672 -7.727 1 98.56 367 PHE B CA 1
ATOM 5788 C C . PHE B 1 367 ? 0.563 26.906 -6.492 1 98.56 367 PHE B C 1
ATOM 5790 O O . PHE B 1 367 ? 0.909 27.516 -5.477 1 98.56 367 PHE B O 1
ATOM 5797 N N . THR B 1 368 ? 0.632 25.594 -6.59 1 98.44 368 THR B N 1
ATOM 5798 C CA . THR B 1 368 ? 1.036 24.797 -5.441 1 98.44 368 THR B CA 1
ATOM 5799 C C . THR B 1 368 ? 2.547 24.578 -5.438 1 98.44 368 THR B C 1
ATOM 5801 O O . THR B 1 368 ? 3.084 23.922 -4.543 1 98.44 368 THR B O 1
ATOM 5804 N N . PHE B 1 369 ? 3.234 25.156 -6.496 1 96.31 369 PHE B N 1
ATOM 5805 C CA . PHE B 1 369 ? 4.676 24.969 -6.602 1 96.31 369 PHE B CA 1
ATOM 5806 C C . PHE B 1 369 ? 5.414 26.234 -6.172 1 96.31 369 PHE B C 1
ATOM 5808 O O . PHE B 1 369 ? 4.941 27.344 -6.406 1 96.31 369 PHE B O 1
#

Sequence (738 aa):
MSKKKINIAIIGLGFGAEFIPIYQKHPNANMYAICQRNEQKLNEIGDAFGVENRYTDYDELLKDPNIDAVHINTPIQAHAEQSLKALRAGKHVACTVPMATTVEECRQIVEACQETGLTYMMMETVVYSREFLFVKEMYEKDELGKLQFLRGSHQQEMAGWPGYWEGLPPMHYATHCVGPVLALPKAKAEYVSCFGSGRIDENLIEKYGSPFAIETCHIKLKDSDLSAEVTRSLFNTARQYRESFDVYGSKKSFEWTLIEHEEPVIHTGETPERVSVPDYAHLLPKEIASFTTAGVYDSDDNQHLSFIQGAGHGGSHPHLVHEFLTALVEGREPYPNAKESANITCVGILAHESAMEGGKIIPLPDFTFMSKKKINIAIIGLGFGAEFIPIYQKHPNANMYAICQRNEQKLNEIGDAFGVENRYTDYDELLKDPNIDAVHINTPIQAHAEQSLKALRAGKHVACTVPMATTVEECRQIVEACQETGLTYMMMETVVYSREFLFVKEMYEKDELGKLQFLRGSHQQEMAGWPGYWEGLPPMHYATHCVGPVLALPKAKAEYVSCFGSGRIDENLIEKYGSPFAIETCHIKLKDSDLSAEVTRSLFNTARQYRESFDVYGSKKSFEWTLIEHEEPVIHTGETPERVSVPDYAHLLPKEIASFTTAGVYDSDDNQHLSFIQGAGHGGSHPHLVHEFLTALVEGREPYPNAKESANITCVGILAHESAMEGGKIIPLPDFTF

Solvent-accessible surface area (backbone atoms only — not comparable to full-atom values): 37078 Å² total; per-residue (Å²): 128,84,78,79,54,44,24,33,27,40,32,24,54,85,66,35,53,60,49,49,63,44,35,58,41,32,90,59,35,36,57,48,33,42,31,34,73,53,60,69,62,42,49,53,52,24,63,75,71,68,37,79,44,73,32,58,43,70,71,63,52,53,66,43,84,73,49,44,29,38,38,41,38,59,63,56,89,47,34,35,62,53,47,47,54,35,46,76,57,67,21,28,35,37,30,41,67,49,56,37,89,46,69,67,48,33,51,52,46,37,50,50,30,67,73,66,69,47,56,40,29,39,53,57,44,48,65,39,9,27,66,40,48,51,52,45,50,38,51,77,68,53,55,24,51,56,70,23,37,31,35,17,30,33,33,39,69,48,80,89,50,67,72,83,53,56,30,49,51,31,31,75,68,32,44,60,17,44,38,44,61,29,53,71,78,68,50,46,69,38,33,31,33,6,41,45,9,21,59,41,63,72,85,31,21,71,68,63,71,36,51,46,16,31,35,40,30,40,33,37,32,49,98,53,58,37,27,34,38,33,38,24,27,33,40,58,54,14,36,41,67,42,79,34,55,32,40,34,6,38,38,19,15,42,38,60,47,93,48,84,92,52,58,28,37,36,14,51,40,58,46,72,40,74,44,86,74,59,82,63,40,86,82,44,60,79,70,38,27,64,47,34,75,36,56,78,43,69,72,71,96,68,71,56,73,70,47,72,58,47,52,44,51,48,19,6,60,44,50,48,53,48,43,52,52,48,16,63,77,69,70,50,82,39,83,35,22,45,36,52,30,31,37,40,39,39,49,18,49,50,23,44,54,13,23,79,60,75,32,40,77,43,70,55,63,72,80,39,106,128,85,77,79,52,42,23,33,27,41,32,23,55,83,67,36,52,61,49,48,64,45,36,58,41,31,91,60,35,35,59,49,33,41,31,33,72,52,58,67,62,42,48,52,52,24,61,72,71,69,36,80,45,73,32,59,43,70,72,65,52,56,66,42,84,75,49,44,27,37,39,40,38,59,61,56,88,48,34,36,62,53,49,46,54,36,45,76,56,66,21,28,36,36,30,42,67,50,55,37,88,44,68,66,46,31,50,51,47,36,50,49,30,67,73,68,69,48,55,40,28,39,53,59,44,49,66,41,9,27,66,41,49,50,51,48,50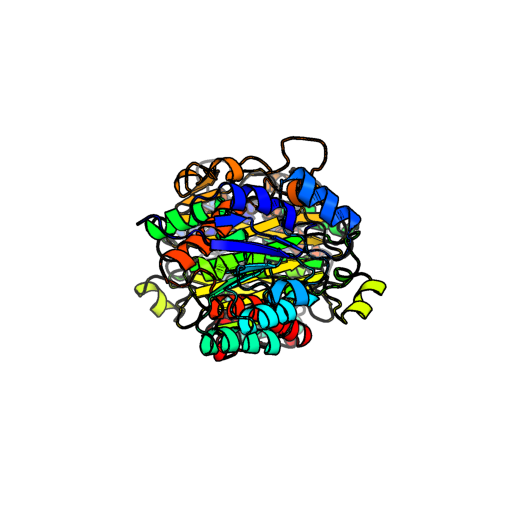,36,52,76,70,52,55,24,51,54,71,22,38,29,36,17,29,34,34,37,69,48,80,90,49,67,72,85,54,56,30,50,51,30,32,74,68,32,44,60,17,43,38,44,60,30,54,72,77,67,51,46,66,36,33,31,32,6,42,45,9,22,61,41,64,72,85,32,19,71,68,63,71,37,51,46,16,30,35,42,31,41,33,38,33,51,98,53,58,37,26,34,38,33,38,24,26,34,40,61,53,15,36,42,69,42,80,37,55,33,41,35,6,39,37,20,16,41,39,58,48,93,47,83,93,53,57,28,37,37,14,51,40,58,47,72,43,74,44,84,76,60,82,63,39,86,82,43,60,78,69,37,25,64,47,33,77,36,58,78,41,67,67,75,96,66,70,55,70,70,48,71,74,39,59,44,54,48,19,7,62,46,50,50,53,47,44,51,52,49,17,62,76,68,70,49,80,39,84,35,22,44,35,52,30,30,36,40,38,39,49,18,50,52,23,45,54,14,24,78,58,74,33,41,78,43,70,54,64,71,81,39,106

Secondary structure (DSSP, 8-state):
----PEEEEEE-HHHHGGGHHHHHH-TTEEEEEEE-S-HHHHHHHHHHHT--EEES-HHHHHT-TT--EEEE-S-GGGHHHHHHHHHHTT-EEEEPSPS-SSHHHHHHHHHHHHHH---EEE--GGGGSHHHHHHHHHHHTT-S-SEEEEEEEEE---TTS-GGGTT--GGGG-HHHHHHHHHTTT--EEEEEEEEES---HHHHHHHT---SEEEEEEEETTSS-EEEEEEE-SS-----EEEEEEEESSEEEE--SSTTSPPEEEETTEEEE-PPPP-GGGS-TTTGGGGTS-TTSSSS---HHHHTHHHHHHHHHHHHHHHHHHHHHT---SS-HHHHHHHHHHHHHHHHHHHTTS--EEPPGGG-/----PEEEEEE-HHHHGGGHHHHHH-TTEEEEEEE-S-HHHHHHHHHHHT--EEES-HHHHHT-TT--EEEE-S-GGGHHHHHHHHHHTT-EEEEPSPS-SSHHHHHHHHHHHHHH---EEE--GGGGSHHHHHHHHHHHTT-S-SEEEEEEEEE---TTS-GGGTT--GGGG-HHHHHHHHHTTT--EEEEEEEEES---HHHHHHHT---SEEEEEEEETTSS-EEEEEEE-SS-----EEEEEEEESSEEEE--SSTTSPPEEEETTEEEE-PPPP-GGGS-HHHHGGGTS-TT-SSS---HHHHTTHHHHHHHHHHHHHHHHHHHHT---SS-HHHHHHHHHHHHHHHHHHHTTS--EEPPGGG-

Foldseek 3Di:
DQQAAAEEEEEDCLPRLLLQLLQVLASRHDPAEYEDQDVVVQVVSCVVSVHDHYYNDLLVVLQDPRHAAYEYDDDQACQLVSLLSNLVSNHAYEYEPANHQDLVSLLSNLVSCVVSVHWYAYLQQQCQFLVNVQVLVCVVVCVQPAFAEKEWEWEEACPPPDDVLQLPDFLLGFLLRLVSRCVSVVWFFFKKFKAFDAAADPVSCVSPVDGGQKMKMKTDTPPDPYIYMYMTGHHDDDAPGDRDMKTHGPAKIWADDRDPPFFTWIQGPNDIDGDDRDQDLVVGPPSNSVLQQDRSVVPDDDDNPVCVVHRRSNSRSSVSVRQSSVCVSVVHHGVPISLCSSRSSVNSNVNSVNNVVRGDMGTDDPSSD/DQQAAAEEEEEDCQVRLLLQLLQVLASRHDPAEYEDQDVVVQVVSCVVSVHDHYYNDLLVVLQDPRHAAYEYDDDQACQLVSLLSNLVSNHAYEYEDANHQDLVSLLSNLVSCVVSVHWYAYLQQQCQALVNVQVLVCVVVCVQPAFAEKEWEWEEACPPPDDVLQLPDFLLGFLLRLVSRCVSVVWFFFKKFKAFDDAADPVSCVSPVDGGQKMKMKTDTPPDPYIYMYMTGHHDDDAPGDRDMKTHGPAKIWADDRDPPFFTWIQGPNDIDGDDRDQDLVVGPPSNSVLQQDRSVVPDDDDNPCCVVHRNSNSRSSVSVRQVSVCVSVVHHGVPISLCSSRSSVNSNVNSVNNVVRGDMDTDDPSSD

InterPro domains:
  IPR000683 Gfo/Idh/MocA-like oxidoreductase, N-terminal [PF01408] (6-122)
  IPR036291 NAD(P)-binding domain superfamily [SSF51735] (3-152)
  IPR052515 Gfo/Idh/MocA Oxidoreductase [PTHR43249] (3-358)

pLDDT: mean 94.39, std 12.38, range [36.62, 98.94]

Radius of gyration: 29.11 Å; Cα contacts (8 Å, |Δi|>4): 1763; chains: 2; bounding box: 54×95×67 Å

Nearest PDB structures (foldseek):
  3ezy-assembly1_B  TM=8.351E-01  e=4.604E-23  Thermotoga maritima
  5yaq-assembly1_D  TM=7.878E-01  e=2.691E-24  Paracoccus laeviglucosivorans
  5yab-assembly1_A  TM=7.860E-01  e=4.583E-24  Paracoccus laeviglucosivorans
  3ezy-assembly1_C  TM=8.365E-01  e=6.217E-22  Thermotoga maritima
  4had-assembly1_D  TM=7.840E-01  e=1.904E-22  Rhizobium etli CFN 42